Protein AF-A0A7R9VPK8-F1 (afdb_monomer_lite)

Organism: NCBI:txid1486919

pLDDT: mean 72.0, std 26.26, range [24.23, 98.38]

Sequence (756 aa):
MSESFEPQEAGTPPSREGWMYKMTVASDVVVKRRVHLHPEGMFYTFHDFVNAPHAKKSWFLSPRCSLTPSSEARVSEPRKMKVRPQGAWTLSTKFLTHQAEPIDVYGFRISWPKRWAAKGYTSIDIGCDDVNDARDWYRAFATVIMELRGQAGEEGVTLDDVGKSISEFSRSMGGGPTPDKSVVSETMGQQANKRVPSAVREHVDEDKDPFGDIASSADGHVEDADDAEDVQPQLAQHENHRRWRSVTERWVPYRQMQGVAIYRLDGNSIKVENKAEAKLGNLGGEYMVSSIVRGPPQQVCDALMTGSSHTTILGPASSVEVLETTVGEDSQTKEVLRLVLEAQGWAGYLCAPREMLVERMLKEEDGMYIILFASVDNVVVPAGNAKEIRSTNSLYSKAVRGWVRGAYVVAPMLGYSLATSPEAMVTCIMKVDLGGGCGEKSLLHPLSSAAGLVDAFLAHMLGAVILVRDEVEHSRFVLAWQDLLMPEQEEEELLEPLSPLYFSEEGDAVGAAAGGSAEAGDGGGVSPGPMARSGTTSSRPATELRMQSKLSVRVRPGSSRMLGVGGLEGASSGGSSSARGGAASGRMSSMHLEDAVEEGAEIDFDRLRQMSTLPPSFWTELHAPGAPAVFDVRGGTYLKDRRKVNAGLSAFTLSSVDFFKLPHGKVEHVARFLPTVRQSGAPFAIVVNLIIPGNPLLNLVLTFVVDKHPRLLGTPPPNPLEDDQGWKPFDLVLHRCVWMGRGPTLTKGRPGLEAV

Secondary structure (DSSP, 8-state):
--PPPPP---PPPPSEEEEEEEE-SSTTEEEEEEEEEETTTEEEEES-TTT-TT-EEEEE--TT-EEESSSGGGTT--EEEEEPPTT--S--HHHHHS--PPEEEEEEEEE--GGGGGGT-SEEEEEESSHHHHHHHHHHHHHHHHHHHHHHHH----TTHHHHHHHHHTTSS---------------------------------------------------------------SSSTT-----TT---EEEEEETTEEEEEE-GGG-----HHHHHHTTS--EEEEEEEESS-HHHHHHHHH-TTSS-BBTB--SEEEEEEEEE-TTS-EEEEEEEEE--STHHHHHS--EEEEEEEEEEEETTEEEEEEEE-S-----TTT------SS-S-SSPEE-EEEEEEEEEEPTT--TTT-SSEEEEEEEEEE--GGGSTTSTTHHHHHHTTHHHHHHHHHHTHHHHHHHHHHHTTSS--HHHHTS--------------PPP-----------------------------------------------------------------------------------------TTS---------HHHHHHH-SS-GGGTGGGG-TTSPPS-EEE-TTHHHH--EEE----SSEEEEEEEEEPPTT----GGGT-HHHHT---SEEEEEEEEE-SSS-EEEEEEEEESS-GGGG-SPPSSTTTS-SS--HHHHHHHHHHHHTS------PPS-----

Structure (mmCIF, N/CA/C/O backbone):
data_AF-A0A7R9VPK8-F1
#
_entry.id   AF-A0A7R9VPK8-F1
#
loop_
_atom_site.group_PDB
_atom_site.id
_atom_site.type_symbol
_atom_site.label_atom_id
_atom_site.label_alt_id
_atom_site.label_comp_id
_atom_site.label_asym_id
_atom_site.label_entity_id
_atom_site.label_seq_id
_atom_site.pdbx_PDB_ins_code
_atom_site.Cartn_x
_atom_site.Cartn_y
_atom_site.Cartn_z
_atom_site.occupancy
_atom_site.B_iso_or_equiv
_atom_site.auth_seq_id
_atom_site.auth_comp_id
_atom_site.auth_asym_id
_atom_site.auth_atom_id
_atom_site.pdbx_PDB_model_num
ATOM 1 N N . MET A 1 1 ? 34.412 -30.093 35.895 1.00 36.41 1 MET A N 1
ATOM 2 C CA . MET A 1 1 ? 34.224 -30.917 34.687 1.00 36.41 1 MET A CA 1
ATOM 3 C C . MET A 1 1 ? 33.781 -29.972 33.592 1.00 36.41 1 MET A C 1
ATOM 5 O O . MET A 1 1 ? 32.761 -29.323 33.744 1.00 36.41 1 MET A O 1
ATOM 9 N N . SER A 1 2 ? 34.644 -29.773 32.604 1.00 35.25 2 SER A N 1
ATOM 10 C CA . SER A 1 2 ? 34.435 -28.911 31.444 1.00 35.25 2 SER A CA 1
ATOM 11 C C . SER A 1 2 ? 33.591 -29.661 30.417 1.00 35.25 2 SER A C 1
ATOM 13 O O . SER A 1 2 ? 34.102 -30.585 29.785 1.00 35.25 2 SER A O 1
ATOM 15 N N . GLU A 1 3 ? 32.319 -29.295 30.275 1.00 39.16 3 GLU A N 1
ATOM 16 C CA . GLU A 1 3 ? 31.490 -29.786 29.176 1.00 39.16 3 GLU A CA 1
ATOM 17 C C . GLU A 1 3 ? 31.833 -29.024 27.897 1.00 39.16 3 GLU A C 1
ATOM 19 O O . GLU A 1 3 ? 31.786 -27.796 27.811 1.00 39.16 3 GLU A O 1
ATOM 24 N N . SER A 1 4 ? 32.280 -29.807 26.926 1.00 33.69 4 SER A N 1
ATOM 25 C CA . SER A 1 4 ? 32.617 -29.442 25.564 1.00 33.69 4 SER A CA 1
ATOM 26 C C . SER A 1 4 ? 31.401 -28.896 24.819 1.00 33.69 4 SER A C 1
ATOM 28 O O . SER A 1 4 ? 30.387 -29.579 24.711 1.00 33.69 4 SER A O 1
ATOM 30 N N . PHE A 1 5 ? 31.544 -27.697 24.250 1.00 37.84 5 PHE A N 1
ATOM 31 C CA . PHE A 1 5 ? 30.688 -27.198 23.174 1.00 37.84 5 PHE A CA 1
ATOM 32 C C . PHE A 1 5 ? 30.660 -28.225 22.030 1.00 37.84 5 PHE A C 1
ATOM 34 O O . PHE A 1 5 ? 31.706 -28.529 21.452 1.00 37.84 5 PHE A O 1
ATOM 41 N N . GLU A 1 6 ? 29.478 -28.748 21.700 1.00 36.81 6 GLU A N 1
ATOM 42 C CA . GLU A 1 6 ? 29.263 -29.480 20.451 1.00 36.81 6 GLU A CA 1
ATOM 43 C C . GLU A 1 6 ? 29.585 -28.565 19.255 1.00 36.81 6 GLU A C 1
ATOM 45 O O . GLU A 1 6 ? 29.179 -27.395 19.240 1.00 36.81 6 GLU A O 1
ATOM 50 N N . PRO A 1 7 ? 30.324 -29.050 18.243 1.00 40.34 7 PRO A N 1
ATOM 51 C CA . PRO A 1 7 ? 30.620 -28.257 17.063 1.00 40.34 7 PRO A CA 1
ATOM 52 C C . PRO A 1 7 ? 29.336 -28.067 16.246 1.00 40.34 7 PRO A C 1
ATOM 54 O O . PRO A 1 7 ? 28.754 -29.034 15.762 1.00 40.34 7 PRO A O 1
ATOM 57 N N . GLN A 1 8 ? 28.918 -26.807 16.059 1.00 43.38 8 GLN A N 1
ATOM 58 C CA . GLN A 1 8 ? 28.022 -26.424 14.962 1.00 43.38 8 GLN A CA 1
ATOM 59 C C . GLN A 1 8 ? 28.505 -27.118 13.686 1.00 43.38 8 GLN A C 1
ATOM 61 O O . GLN A 1 8 ? 29.696 -27.024 13.385 1.00 43.38 8 GLN A O 1
ATOM 66 N N . GLU A 1 9 ? 27.605 -27.799 12.965 1.00 44.31 9 GLU A N 1
ATOM 67 C CA . GLU A 1 9 ? 27.903 -28.419 11.671 1.00 44.31 9 GLU A CA 1
ATOM 68 C C . GLU A 1 9 ? 28.758 -27.461 10.840 1.00 44.31 9 GLU A C 1
ATOM 70 O O . GLU A 1 9 ? 28.305 -26.387 10.428 1.00 44.31 9 GLU A O 1
ATOM 75 N N . ALA A 1 10 ? 30.030 -27.821 10.669 1.00 61.56 10 ALA A N 1
ATOM 76 C CA . ALA A 1 10 ? 31.001 -27.019 9.953 1.00 61.56 10 ALA A CA 1
ATOM 77 C C . ALA A 1 10 ? 30.649 -27.085 8.465 1.00 61.56 10 ALA A C 1
ATOM 79 O O . ALA A 1 10 ? 31.199 -27.889 7.716 1.00 61.56 10 ALA A O 1
ATOM 80 N N . GLY A 1 11 ? 29.669 -26.278 8.053 1.00 80.56 11 GLY A N 1
ATOM 81 C CA . GLY A 1 11 ? 29.314 -26.115 6.652 1.00 80.56 11 GLY A CA 1
ATOM 82 C C . GLY A 1 11 ? 30.556 -25.748 5.845 1.00 80.56 11 GLY A C 1
ATOM 83 O O . GLY A 1 11 ? 31.457 -25.077 6.358 1.00 80.56 11 GLY A O 1
ATOM 84 N N . THR A 1 12 ? 30.608 -26.193 4.589 1.00 90.25 12 THR A N 1
ATOM 85 C CA . THR A 1 12 ? 31.747 -25.959 3.698 1.00 90.25 12 THR A CA 1
ATOM 86 C C . THR A 1 12 ? 32.155 -24.484 3.738 1.00 90.25 12 THR A C 1
ATOM 88 O O . THR A 1 12 ? 31.290 -23.608 3.568 1.00 90.25 12 THR A O 1
ATOM 91 N N . PRO A 1 13 ? 33.444 -24.177 3.977 1.00 94.44 13 PRO A N 1
ATOM 92 C CA . PRO A 1 13 ? 33.902 -22.797 4.029 1.00 94.44 13 PRO A CA 1
ATOM 93 C C . PRO A 1 13 ? 33.555 -22.076 2.717 1.00 94.44 13 PRO A C 1
ATOM 95 O O . PRO A 1 13 ? 33.554 -22.701 1.651 1.00 94.44 13 PRO A O 1
ATOM 98 N N . PRO A 1 14 ? 33.233 -20.771 2.767 1.00 96.12 14 PRO A N 1
ATOM 99 C CA . PRO A 1 14 ? 32.933 -20.022 1.556 1.00 96.12 14 PRO A CA 1
ATOM 100 C C . PRO A 1 14 ? 34.144 -20.044 0.615 1.00 96.12 14 PRO A C 1
ATOM 102 O O . PRO A 1 14 ? 35.273 -19.805 1.039 1.00 96.12 14 PRO A O 1
ATOM 105 N N . SER A 1 15 ? 33.908 -20.294 -0.675 1.00 96.19 15 SER A N 1
ATOM 106 C CA . SER A 1 15 ? 34.942 -20.211 -1.713 1.00 96.19 15 SER A CA 1
ATOM 107 C C . SER A 1 15 ? 35.447 -18.780 -1.899 1.00 96.19 15 SER A C 1
ATOM 109 O O . SER A 1 15 ? 36.587 -18.569 -2.309 1.00 96.19 15 SER A O 1
ATOM 111 N N . ARG A 1 16 ? 34.611 -17.784 -1.576 1.00 97.81 16 ARG A N 1
ATOM 112 C CA . ARG A 1 16 ? 35.002 -16.375 -1.491 1.00 97.81 16 ARG A CA 1
ATOM 113 C C . ARG A 1 16 ? 34.144 -15.638 -0.472 1.00 97.81 16 ARG A C 1
ATOM 115 O O . ARG A 1 16 ? 32.921 -15.775 -0.467 1.00 97.81 16 ARG A O 1
ATOM 122 N N . GLU A 1 17 ? 34.768 -14.789 0.334 1.00 97.81 17 GLU A N 1
ATOM 123 C CA . GLU A 1 17 ? 34.067 -13.859 1.215 1.00 97.81 17 GLU A CA 1
ATOM 124 C C . GLU A 1 17 ? 34.626 -12.437 1.112 1.00 97.81 17 GLU A C 1
ATOM 126 O O . GLU A 1 17 ? 35.790 -12.234 0.778 1.00 97.81 17 GLU A O 1
ATOM 131 N N . GLY A 1 18 ? 33.782 -11.437 1.364 1.00 97.75 18 GLY A N 1
ATOM 132 C CA . GLY A 1 18 ? 34.188 -10.033 1.327 1.00 97.75 18 GLY A CA 1
ATOM 133 C C . GLY A 1 18 ? 33.012 -9.065 1.378 1.00 97.75 18 GLY A C 1
ATOM 134 O O . GLY A 1 18 ? 31.857 -9.468 1.532 1.00 97.75 18 GLY A O 1
ATOM 135 N N . TRP A 1 19 ? 33.303 -7.771 1.270 1.00 97.81 19 TRP A N 1
ATOM 136 C CA . TRP A 1 19 ? 32.286 -6.722 1.241 1.00 97.81 19 TRP A CA 1
ATOM 137 C C . TRP A 1 19 ? 31.899 -6.381 -0.198 1.00 97.81 19 TRP A C 1
ATOM 139 O O . TRP A 1 19 ? 32.758 -6.215 -1.056 1.00 97.81 19 TRP A O 1
ATOM 149 N N . MET A 1 20 ? 30.598 -6.254 -0.449 1.00 98.12 20 MET A N 1
ATOM 150 C CA . MET A 1 20 ? 30.049 -5.813 -1.730 1.00 98.12 20 MET A CA 1
ATOM 151 C C . MET A 1 20 ? 28.911 -4.817 -1.511 1.00 98.12 20 MET A C 1
ATOM 153 O O . MET A 1 20 ? 28.219 -4.835 -0.492 1.00 98.12 20 MET A O 1
ATOM 157 N N . TYR A 1 21 ? 28.666 -3.974 -2.500 1.00 97.94 21 TYR A N 1
ATOM 158 C CA . TYR A 1 21 ? 27.529 -3.072 -2.570 1.00 97.94 21 TYR A CA 1
ATOM 159 C C . TYR A 1 21 ? 26.383 -3.755 -3.310 1.00 97.94 21 TYR A C 1
ATOM 161 O O . TYR A 1 21 ? 26.489 -4.077 -4.489 1.00 97.94 21 TYR A O 1
ATOM 169 N N . LYS A 1 22 ? 25.262 -3.975 -2.625 1.00 96.69 22 LYS A N 1
ATOM 170 C CA . LYS A 1 22 ? 24.020 -4.423 -3.257 1.00 96.69 22 LYS A CA 1
ATOM 171 C C . LYS A 1 22 ? 23.238 -3.201 -3.732 1.00 96.69 22 LYS A C 1
ATOM 173 O O . LYS A 1 22 ? 22.869 -2.369 -2.900 1.00 96.69 22 LYS A O 1
ATOM 178 N N . MET A 1 23 ? 22.932 -3.121 -5.024 1.00 94.88 23 MET A N 1
ATOM 179 C CA . MET A 1 23 ? 22.106 -2.034 -5.558 1.00 94.88 23 MET A CA 1
ATOM 180 C C . MET A 1 23 ? 20.655 -2.191 -5.087 1.00 94.88 23 MET A C 1
ATOM 182 O O . MET A 1 23 ? 20.136 -3.309 -4.949 1.00 94.88 23 MET A O 1
ATOM 186 N N . THR A 1 24 ? 20.018 -1.070 -4.758 1.00 89.19 24 THR A N 1
ATOM 187 C CA . THR A 1 24 ? 18.607 -1.039 -4.360 1.00 89.19 24 THR A CA 1
ATOM 188 C C . THR A 1 24 ? 17.706 -0.806 -5.573 1.00 89.19 24 THR A C 1
ATOM 190 O O . THR A 1 24 ? 18.181 -0.688 -6.697 1.00 89.19 24 THR A O 1
ATOM 193 N N . VAL A 1 25 ? 16.387 -0.794 -5.358 1.00 78.00 25 VAL A N 1
ATOM 194 C CA . VAL A 1 25 ? 15.424 -0.444 -6.417 1.00 78.00 25 VAL A CA 1
ATOM 195 C C . VAL A 1 25 ? 15.534 1.043 -6.782 1.00 78.00 25 VAL A C 1
ATOM 197 O O . VAL A 1 25 ? 15.271 1.408 -7.921 1.00 78.00 25 VAL A O 1
ATOM 200 N N . ALA A 1 26 ? 15.976 1.889 -5.842 1.00 76.94 26 ALA A N 1
ATOM 201 C CA . ALA A 1 26 ? 16.380 3.254 -6.151 1.00 76.94 26 ALA A CA 1
ATOM 202 C C . ALA A 1 26 ? 17.698 3.210 -6.937 1.00 76.94 26 ALA A C 1
ATOM 204 O O . ALA A 1 26 ? 18.699 2.666 -6.461 1.00 76.94 26 ALA A O 1
ATOM 205 N N . SER A 1 27 ? 17.675 3.744 -8.159 1.00 77.88 27 SER A N 1
ATOM 206 C CA . SER A 1 27 ? 18.732 3.571 -9.161 1.00 77.88 27 SER A CA 1
ATOM 207 C C . SER A 1 27 ? 20.090 4.166 -8.782 1.00 77.88 27 SER A C 1
ATOM 209 O O . SER A 1 27 ? 21.074 3.854 -9.443 1.00 77.88 27 SER A O 1
ATOM 211 N N . ASP A 1 28 ? 20.147 5.013 -7.756 1.00 90.25 28 ASP A N 1
ATOM 212 C CA . ASP A 1 28 ? 21.325 5.758 -7.310 1.00 90.25 28 ASP A CA 1
ATOM 213 C C . ASP A 1 28 ? 21.786 5.389 -5.888 1.00 90.25 28 ASP A C 1
ATOM 215 O O . ASP A 1 28 ? 22.708 6.017 -5.369 1.00 90.25 28 ASP A O 1
ATOM 219 N N . VAL A 1 29 ? 21.185 4.376 -5.245 1.00 92.38 29 VAL A N 1
ATOM 220 C CA . VAL A 1 29 ? 21.508 3.992 -3.859 1.00 92.38 29 VAL A CA 1
ATOM 221 C C . VAL A 1 29 ? 21.961 2.541 -3.751 1.00 92.38 29 VAL A C 1
ATOM 223 O O . VAL A 1 29 ? 21.299 1.611 -4.229 1.00 92.38 29 VAL A O 1
ATOM 226 N N . VAL A 1 30 ? 23.059 2.333 -3.024 1.00 96.06 30 VAL A N 1
ATOM 227 C CA . VAL A 1 30 ? 23.624 1.015 -2.722 1.00 96.06 30 VAL A CA 1
ATOM 228 C C . VAL A 1 30 ? 23.714 0.747 -1.221 1.00 96.06 30 VAL A C 1
ATOM 230 O O . VAL A 1 30 ? 23.858 1.656 -0.410 1.00 96.06 30 VAL A O 1
ATOM 233 N N . VAL A 1 31 ? 23.661 -0.530 -0.834 1.00 94.94 31 VAL A N 1
ATOM 234 C CA . VAL A 1 31 ? 23.832 -0.981 0.557 1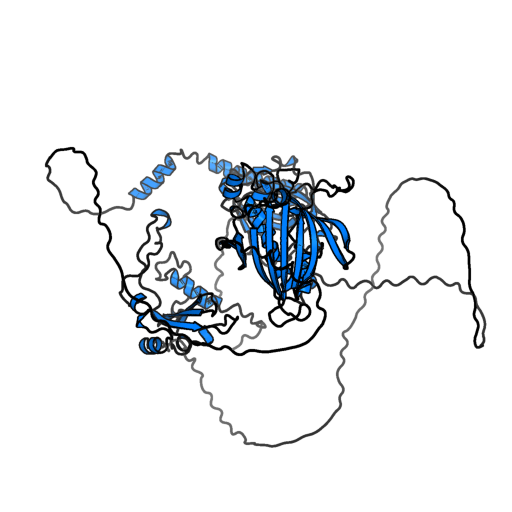.00 94.94 31 VAL A CA 1
ATOM 235 C C . VAL A 1 31 ? 25.062 -1.870 0.651 1.00 94.94 31 VAL A C 1
ATOM 237 O O . VAL A 1 31 ? 25.114 -2.910 -0.008 1.00 94.94 31 VAL A O 1
ATOM 240 N N . LYS A 1 32 ? 26.027 -1.497 1.495 1.00 96.69 32 LYS A N 1
ATOM 241 C CA . LYS A 1 32 ? 27.215 -2.313 1.769 1.00 96.69 32 LYS A CA 1
ATOM 242 C C . LYS A 1 32 ? 26.820 -3.558 2.569 1.00 96.69 32 LYS A C 1
ATOM 244 O O . LYS A 1 32 ? 26.169 -3.450 3.603 1.00 96.69 32 LYS A O 1
ATOM 249 N N . ARG A 1 33 ? 27.176 -4.743 2.079 1.00 96.75 33 ARG A N 1
ATOM 250 C CA . ARG A 1 33 ? 26.844 -6.051 2.662 1.00 96.75 33 ARG A CA 1
ATOM 251 C C . ARG A 1 33 ? 28.070 -6.946 2.665 1.00 96.75 33 ARG A C 1
ATOM 253 O O . ARG A 1 33 ? 28.852 -6.908 1.719 1.00 96.75 33 ARG A O 1
ATOM 260 N N . ARG A 1 34 ? 28.208 -7.795 3.684 1.00 97.38 34 ARG A N 1
ATOM 261 C CA . ARG A 1 34 ? 29.156 -8.913 3.605 1.00 97.38 34 ARG A CA 1
ATOM 262 C C . ARG A 1 34 ? 28.529 -10.002 2.739 1.00 97.38 34 ARG A C 1
ATOM 264 O O . ARG A 1 34 ? 27.319 -10.238 2.832 1.00 97.38 34 ARG A O 1
ATOM 271 N N . VAL A 1 35 ? 29.317 -10.618 1.871 1.00 98.06 35 VAL A N 1
ATOM 272 C CA . VAL A 1 35 ? 28.880 -11.657 0.935 1.00 98.06 35 VAL A CA 1
ATOM 273 C C . VAL A 1 35 ? 29.763 -12.877 1.112 1.00 98.06 35 VAL A C 1
ATOM 275 O O . VAL A 1 35 ? 30.983 -12.744 1.112 1.00 98.06 35 VAL A O 1
ATOM 278 N N . HIS A 1 36 ? 29.147 -14.044 1.289 1.00 97.88 36 HIS A N 1
ATOM 279 C CA . HIS A 1 36 ? 29.826 -15.340 1.352 1.00 97.88 36 HIS A CA 1
ATOM 280 C C . HIS A 1 36 ? 29.333 -16.178 0.173 1.00 97.88 36 HIS A C 1
ATOM 282 O O . HIS A 1 36 ? 28.152 -16.515 0.131 1.00 97.88 36 HIS A O 1
ATOM 288 N N . LEU A 1 37 ? 30.198 -16.472 -0.794 1.00 98.19 37 LEU A N 1
ATOM 289 C CA . LEU A 1 37 ? 29.917 -17.354 -1.926 1.00 98.19 37 LEU A CA 1
ATOM 290 C C . LEU A 1 37 ? 30.441 -18.750 -1.603 1.00 98.19 37 LEU A C 1
ATOM 292 O O . LEU A 1 37 ? 31.575 -18.888 -1.159 1.00 98.19 37 LEU A O 1
ATOM 296 N N . HIS A 1 38 ? 29.616 -19.766 -1.824 1.00 97.56 38 HIS A N 1
ATOM 297 C CA . HIS A 1 38 ? 29.930 -21.164 -1.568 1.00 97.56 38 HIS A CA 1
ATOM 298 C C . HIS A 1 38 ? 29.979 -21.961 -2.881 1.00 97.56 38 HIS A C 1
ATOM 300 O O . HIS A 1 38 ? 29.250 -21.628 -3.826 1.00 97.56 38 HIS A O 1
ATOM 306 N N . PRO A 1 39 ? 30.821 -23.009 -2.954 1.00 96.75 39 PRO A N 1
ATOM 307 C CA . PRO A 1 39 ? 30.977 -23.820 -4.159 1.00 96.75 39 PRO A CA 1
ATOM 308 C C . PRO A 1 39 ? 29.712 -24.616 -4.516 1.00 96.75 39 PRO A C 1
ATOM 310 O O . PRO A 1 39 ? 29.481 -24.873 -5.691 1.00 96.75 39 PRO A O 1
ATOM 313 N N . GLU A 1 40 ? 28.818 -24.918 -3.563 1.00 95.81 40 GLU A N 1
ATOM 314 C CA . GLU A 1 40 ? 27.570 -25.658 -3.836 1.00 95.81 40 GLU A CA 1
ATOM 315 C C . GLU A 1 40 ? 26.493 -24.824 -4.559 1.00 95.81 40 GLU A C 1
ATOM 317 O O . GLU A 1 40 ? 25.309 -25.164 -4.560 1.00 95.81 40 GLU A O 1
ATOM 322 N N . GLY A 1 41 ? 26.861 -23.685 -5.148 1.00 96.56 41 GLY A N 1
ATOM 323 C CA . GLY A 1 41 ? 25.906 -22.825 -5.831 1.00 96.56 41 GLY A CA 1
ATOM 324 C C . GLY A 1 41 ? 25.038 -22.008 -4.887 1.00 96.56 41 GLY A C 1
ATOM 325 O O . GLY A 1 41 ? 23.935 -21.622 -5.261 1.00 96.56 41 GLY A O 1
ATOM 326 N N . MET A 1 42 ? 25.500 -21.712 -3.675 1.00 96.69 42 MET A N 1
ATOM 327 C CA . MET A 1 42 ? 24.789 -20.833 -2.748 1.00 96.69 42 MET A CA 1
ATOM 328 C C . MET A 1 42 ? 25.642 -19.624 -2.396 1.00 96.69 42 MET A C 1
ATOM 330 O O . MET A 1 42 ? 26.855 -19.724 -2.266 1.00 96.69 42 MET A O 1
ATOM 334 N N . PHE A 1 43 ? 25.017 -18.467 -2.203 1.00 97.69 43 PHE A N 1
ATOM 335 C CA . PHE A 1 43 ? 25.685 -17.357 -1.542 1.00 97.69 43 PHE A CA 1
ATOM 336 C C . PHE A 1 43 ? 24.782 -16.675 -0.522 1.00 97.69 43 PHE A C 1
ATOM 338 O O . PHE A 1 43 ? 23.558 -16.612 -0.667 1.00 97.69 43 PHE A O 1
ATOM 345 N N . TYR A 1 44 ? 25.400 -16.146 0.524 1.00 97.31 44 TYR A N 1
ATOM 346 C CA . TYR A 1 44 ? 24.739 -15.426 1.597 1.00 97.31 44 TYR A CA 1
ATOM 347 C C . TYR A 1 44 ? 25.083 -13.946 1.520 1.00 97.31 44 TYR A C 1
ATOM 349 O O . TYR A 1 44 ? 26.227 -13.578 1.272 1.00 97.31 44 TYR A O 1
ATOM 357 N N . THR A 1 45 ? 24.095 -13.089 1.774 1.00 97.00 45 THR A N 1
ATOM 358 C CA . THR A 1 45 ? 24.322 -11.654 1.987 1.00 97.00 45 THR A CA 1
ATOM 359 C C . THR A 1 45 ? 23.902 -11.274 3.397 1.00 97.00 45 THR A C 1
ATOM 361 O O . THR A 1 45 ? 22.770 -11.575 3.786 1.00 97.00 45 THR A O 1
ATOM 364 N N . PHE A 1 46 ? 24.760 -10.559 4.112 1.00 95.69 46 PHE A N 1
ATOM 365 C CA . PHE A 1 46 ? 24.533 -10.113 5.485 1.00 95.69 46 PHE A CA 1
ATOM 366 C C . PHE A 1 46 ? 24.304 -8.603 5.487 1.00 95.69 46 PHE A C 1
ATOM 368 O O . PHE A 1 46 ? 25.104 -7.853 4.925 1.00 95.69 46 PHE A O 1
ATOM 375 N N . HIS A 1 47 ? 23.182 -8.160 6.060 1.00 87.88 47 HIS A N 1
ATOM 376 C CA . HIS A 1 47 ? 22.854 -6.731 6.129 1.00 87.88 47 HIS A CA 1
ATOM 377 C C . HIS A 1 47 ? 23.645 -6.022 7.231 1.00 87.88 47 HIS A C 1
ATOM 379 O O . HIS A 1 47 ? 24.153 -4.930 7.010 1.00 87.88 47 HIS A O 1
ATOM 385 N N . ASP A 1 48 ? 23.761 -6.666 8.391 1.00 89.25 48 ASP A N 1
ATOM 386 C CA . ASP A 1 48 ? 24.508 -6.181 9.546 1.00 89.25 48 ASP A CA 1
ATOM 387 C C . ASP A 1 48 ? 25.344 -7.335 10.102 1.00 89.25 48 ASP A C 1
ATOM 389 O O . ASP A 1 48 ? 24.937 -8.052 11.010 1.00 89.25 48 ASP A O 1
ATOM 393 N N . PHE A 1 49 ? 26.494 -7.576 9.474 1.00 90.56 49 PHE A N 1
ATOM 394 C CA . PHE A 1 49 ? 27.366 -8.681 9.871 1.00 90.56 49 PHE A CA 1
ATOM 395 C C . PHE A 1 49 ? 27.991 -8.467 11.258 1.00 90.56 49 PHE A C 1
ATOM 397 O O . PHE A 1 49 ? 28.351 -9.437 11.914 1.00 90.56 49 PHE A O 1
ATOM 404 N N . VAL A 1 50 ? 28.129 -7.210 11.692 1.00 89.31 50 VAL A N 1
ATOM 405 C CA . VAL A 1 50 ? 28.787 -6.862 12.956 1.00 89.31 50 VAL A CA 1
ATOM 406 C C . VAL A 1 50 ? 27.849 -7.127 14.129 1.00 89.31 50 VAL A C 1
ATOM 408 O O . VAL A 1 50 ? 28.234 -7.826 15.060 1.00 89.31 50 VAL A O 1
ATOM 411 N N . ASN A 1 51 ? 26.611 -6.627 14.069 1.00 89.31 51 ASN A N 1
ATOM 412 C CA . ASN A 1 51 ? 25.666 -6.762 15.180 1.00 89.31 51 ASN A CA 1
ATOM 413 C C . ASN A 1 51 ? 24.781 -8.012 15.065 1.00 89.31 51 ASN A C 1
ATOM 415 O O . ASN A 1 51 ? 24.247 -8.482 16.066 1.00 89.31 51 ASN A O 1
ATOM 419 N N . ALA A 1 52 ? 24.603 -8.556 13.858 1.00 88.69 52 ALA A N 1
ATOM 420 C CA . ALA A 1 52 ? 23.733 -9.699 13.602 1.00 88.69 52 ALA A CA 1
ATOM 421 C C . ALA A 1 52 ? 24.365 -10.689 12.596 1.00 88.69 52 ALA A C 1
ATOM 423 O O . ALA A 1 52 ? 23.811 -10.912 11.513 1.00 88.69 52 ALA A O 1
ATOM 424 N N . PRO A 1 53 ? 25.491 -11.347 12.942 1.00 89.62 53 PRO A N 1
ATOM 425 C CA . PRO A 1 53 ? 26.202 -12.265 12.042 1.00 89.62 53 PRO A CA 1
ATOM 426 C C . PRO A 1 53 ? 25.344 -13.454 11.579 1.00 89.62 53 PRO A C 1
ATOM 428 O O . PRO A 1 53 ? 25.600 -14.036 10.529 1.00 89.62 53 PRO A O 1
ATOM 431 N N . HIS A 1 54 ? 24.281 -13.792 12.313 1.00 89.69 54 HIS A N 1
ATOM 432 C CA . HIS A 1 54 ? 23.339 -14.853 11.946 1.00 89.69 54 HIS A CA 1
ATOM 433 C C . HIS A 1 54 ? 22.217 -14.379 10.999 1.00 89.69 54 HIS A C 1
ATOM 435 O O . HIS A 1 54 ? 21.563 -15.205 10.360 1.00 89.69 54 HIS A O 1
ATOM 441 N N . ALA A 1 55 ? 21.993 -13.065 10.860 1.00 88.62 55 ALA A N 1
ATOM 442 C CA . ALA A 1 55 ? 20.930 -12.484 10.036 1.00 88.62 55 ALA A CA 1
ATOM 443 C C . ALA A 1 55 ? 21.330 -12.433 8.550 1.00 88.62 55 ALA A C 1
ATOM 445 O O . ALA A 1 55 ? 21.616 -11.376 7.972 1.00 88.62 55 ALA A O 1
ATOM 446 N N . LYS A 1 56 ? 21.351 -13.610 7.919 1.00 94.25 56 LYS A N 1
ATOM 447 C CA . LYS A 1 56 ? 21.734 -13.794 6.516 1.00 94.25 56 LYS A CA 1
ATOM 448 C C . LYS A 1 56 ? 20.530 -13.968 5.596 1.00 94.25 56 LYS A C 1
ATOM 450 O O . LYS A 1 56 ? 19.525 -14.570 5.959 1.00 94.25 56 LYS A O 1
ATOM 455 N N . LYS A 1 57 ? 20.657 -13.483 4.359 1.00 94.50 57 LYS A N 1
ATOM 456 C CA . LYS A 1 57 ? 19.746 -13.814 3.254 1.00 94.50 57 LYS A CA 1
ATOM 457 C C . LYS A 1 57 ? 20.441 -14.761 2.282 1.00 94.50 57 LYS A C 1
ATOM 459 O O . LYS A 1 57 ? 21.505 -14.412 1.773 1.00 94.50 57 LYS A O 1
ATOM 464 N N . SER A 1 58 ? 19.818 -15.905 2.018 1.00 95.31 58 SER A N 1
ATOM 465 C CA . SER A 1 58 ? 20.345 -16.962 1.146 1.00 95.31 58 SER A CA 1
ATOM 466 C C . SER A 1 58 ? 19.885 -16.806 -0.302 1.00 95.31 58 SER A C 1
ATOM 468 O O . SER A 1 58 ? 18.713 -16.529 -0.585 1.00 95.31 58 SER A O 1
ATOM 470 N N . TRP A 1 59 ? 20.812 -17.030 -1.226 1.00 96.19 59 TRP A N 1
ATOM 471 C CA . TRP A 1 59 ? 20.598 -16.958 -2.663 1.00 96.19 59 TRP A CA 1
ATOM 472 C C . TRP A 1 59 ? 21.147 -18.222 -3.322 1.00 96.19 59 TRP A C 1
ATOM 474 O O . TRP A 1 59 ? 22.322 -18.540 -3.168 1.00 96.19 59 TRP A O 1
ATOM 484 N N . PHE A 1 60 ? 20.298 -18.934 -4.061 1.00 96.50 60 PHE A N 1
ATOM 485 C CA . PHE A 1 60 ? 20.669 -20.174 -4.744 1.00 96.50 60 PHE A CA 1
ATOM 486 C C . PHE A 1 60 ? 20.958 -19.883 -6.210 1.00 96.50 60 PHE A C 1
ATOM 488 O O . PHE A 1 60 ? 20.067 -19.454 -6.939 1.00 96.50 60 PHE A O 1
ATOM 495 N N . LEU A 1 61 ? 22.185 -20.101 -6.653 1.00 97.38 61 LEU A N 1
ATOM 496 C CA . LEU A 1 61 ? 22.579 -20.058 -8.052 1.00 97.38 61 LEU A CA 1
ATOM 497 C C . LEU A 1 61 ? 22.048 -21.296 -8.782 1.00 97.38 61 LEU A C 1
ATOM 499 O O . LEU A 1 61 ? 21.858 -22.368 -8.218 1.00 97.38 61 LEU A O 1
ATOM 503 N N . SER A 1 62 ? 21.765 -21.127 -10.067 1.00 96.06 62 SER A N 1
ATOM 504 C CA . SER A 1 62 ? 21.304 -22.191 -10.953 1.00 96.06 62 SER A CA 1
ATOM 505 C C . SER A 1 62 ? 22.279 -22.307 -12.123 1.00 96.06 62 SER A C 1
ATOM 507 O O . SER A 1 62 ? 22.793 -21.275 -12.562 1.00 96.06 62 SER A O 1
ATOM 509 N N . PRO A 1 63 ? 22.435 -23.498 -12.735 1.00 97.00 63 PRO A N 1
ATOM 510 C CA . PRO A 1 63 ? 23.197 -23.652 -13.977 1.00 97.00 63 PRO A CA 1
ATOM 511 C C . PRO A 1 63 ? 22.750 -22.682 -15.082 1.00 97.00 63 PRO A C 1
ATOM 513 O O . PRO A 1 63 ? 23.510 -22.307 -15.967 1.00 97.00 63 PRO A O 1
ATOM 516 N N . ARG A 1 64 ? 21.486 -22.247 -15.041 1.00 96.75 64 ARG A N 1
ATOM 517 C CA . ARG A 1 64 ? 20.893 -21.336 -16.027 1.00 96.75 64 ARG A CA 1
ATOM 518 C C . ARG A 1 64 ? 20.930 -19.860 -15.612 1.00 96.75 64 ARG A C 1
ATOM 520 O O . ARG A 1 64 ? 20.306 -19.046 -16.286 1.00 96.75 64 ARG A O 1
ATOM 527 N N . CYS A 1 65 ? 21.604 -19.507 -14.518 1.00 97.94 65 CYS A N 1
ATOM 528 C CA . CYS A 1 65 ? 21.852 -18.104 -14.202 1.00 97.94 65 CYS A CA 1
ATOM 529 C C . CYS A 1 65 ? 22.750 -17.475 -15.276 1.00 97.94 65 CYS A C 1
ATOM 531 O O . CYS A 1 65 ? 23.647 -18.126 -15.822 1.00 97.94 65 CYS A O 1
ATOM 533 N N . SER A 1 66 ? 22.500 -16.203 -15.575 1.00 97.69 66 SER A N 1
ATOM 534 C CA . SER A 1 66 ? 23.306 -15.404 -16.499 1.00 97.69 66 SER A CA 1
ATOM 535 C C . SER A 1 66 ? 23.858 -14.175 -15.791 1.00 97.69 66 SER A C 1
ATOM 537 O O . SER A 1 66 ? 23.136 -13.525 -15.031 1.00 97.69 66 SER A O 1
ATOM 539 N N . LEU A 1 67 ? 25.113 -13.839 -16.080 1.00 98.25 67 LEU A N 1
ATOM 540 C CA . LEU A 1 67 ? 25.750 -12.613 -15.612 1.00 98.25 67 LEU A CA 1
ATOM 541 C C . LEU A 1 67 ? 25.614 -11.512 -16.672 1.00 98.25 67 LEU A C 1
ATOM 543 O O . LEU A 1 67 ? 25.637 -11.786 -17.874 1.00 98.25 67 LEU A O 1
ATOM 547 N N . THR A 1 68 ? 25.413 -10.268 -16.243 1.00 97.25 68 THR A N 1
ATOM 548 C CA . THR A 1 68 ? 25.397 -9.089 -17.121 1.00 97.25 68 THR A CA 1
ATOM 549 C C . THR A 1 68 ? 26.316 -8.010 -16.544 1.00 97.25 68 THR A C 1
ATOM 551 O O . THR A 1 68 ? 26.083 -7.594 -15.413 1.00 97.25 68 THR A O 1
ATOM 554 N N . PRO A 1 69 ? 27.330 -7.527 -17.282 1.00 97.38 69 PRO A N 1
ATOM 555 C CA . PRO A 1 69 ? 27.646 -7.866 -18.673 1.00 97.38 69 PRO A CA 1
ATOM 556 C C . PRO A 1 69 ? 28.062 -9.335 -18.843 1.00 97.38 69 PRO A C 1
ATOM 558 O O . PRO A 1 69 ? 28.415 -9.991 -17.877 1.00 97.38 69 PRO A O 1
ATOM 561 N N . SER A 1 70 ? 27.987 -9.867 -20.066 1.00 96.00 70 SER A N 1
ATOM 562 C CA . SER A 1 70 ? 28.294 -11.281 -20.348 1.00 96.00 70 SER A CA 1
ATOM 563 C C . SER A 1 70 ? 29.788 -11.621 -20.281 1.00 96.00 70 SER A C 1
ATOM 565 O O . SER A 1 70 ? 30.156 -12.791 -20.338 1.00 96.00 70 SER A O 1
ATOM 567 N N . SER A 1 71 ? 30.651 -10.607 -20.198 1.00 96.31 71 SER A N 1
ATOM 568 C CA . SER A 1 71 ? 32.105 -10.745 -20.135 1.00 96.31 71 SER A CA 1
ATOM 569 C C . SER A 1 71 ? 32.675 -9.866 -19.028 1.00 96.31 71 SER A C 1
ATOM 571 O O . SER A 1 71 ? 32.321 -8.688 -18.944 1.00 96.31 71 SER A O 1
ATOM 573 N N . GLU A 1 72 ? 33.637 -10.400 -18.282 1.00 96.75 72 GLU A N 1
ATOM 574 C CA . GLU A 1 72 ? 34.349 -9.708 -17.202 1.00 96.75 72 GLU A CA 1
ATOM 575 C C . GLU A 1 72 ? 34.970 -8.373 -17.644 1.00 96.75 72 GLU A C 1
ATOM 577 O O . GLU A 1 72 ? 34.875 -7.379 -16.932 1.00 96.75 72 GLU A O 1
ATOM 582 N N . ALA A 1 73 ? 35.548 -8.313 -18.850 1.00 94.56 73 ALA A N 1
ATOM 583 C CA . ALA A 1 73 ? 36.214 -7.111 -19.359 1.00 94.56 73 ALA A CA 1
ATOM 584 C C . ALA A 1 73 ? 35.302 -5.869 -19.391 1.00 94.56 73 ALA A C 1
ATOM 586 O O . ALA A 1 73 ? 35.795 -4.750 -19.268 1.00 94.56 73 ALA A O 1
ATOM 587 N N . ARG A 1 74 ? 33.981 -6.074 -19.510 1.00 94.12 74 ARG A N 1
ATOM 588 C CA . ARG A 1 74 ? 32.958 -5.015 -19.532 1.00 94.12 74 ARG A CA 1
ATOM 589 C C . ARG A 1 74 ? 32.522 -4.559 -18.138 1.00 94.12 74 ARG A C 1
ATOM 591 O O . ARG A 1 74 ? 31.787 -3.583 -18.029 1.00 94.12 74 ARG A O 1
ATOM 598 N N . VAL A 1 75 ? 32.957 -5.236 -17.075 1.00 95.44 75 VAL A N 1
ATOM 599 C CA . VAL A 1 75 ? 32.868 -4.727 -15.699 1.00 95.44 75 VAL A CA 1
ATOM 600 C C . VAL A 1 75 ? 33.981 -3.689 -15.537 1.00 95.44 75 VAL A C 1
ATOM 602 O O . VAL A 1 75 ? 35.027 -3.953 -14.952 1.00 95.44 75 VAL A O 1
ATOM 605 N N . SER A 1 76 ? 33.819 -2.549 -16.203 1.00 91.12 76 SER A N 1
ATOM 606 C CA . SER A 1 76 ? 34.805 -1.460 -16.244 1.00 91.12 76 SER A CA 1
ATOM 607 C C . SER A 1 76 ? 34.177 -0.081 -16.115 1.00 91.12 76 SER A C 1
ATOM 609 O O . SER A 1 76 ? 34.876 0.865 -15.782 1.00 91.12 76 SER A O 1
ATOM 611 N N . GLU A 1 77 ? 32.880 0.049 -16.390 1.00 93.25 77 GLU A N 1
ATOM 612 C CA . GLU A 1 77 ? 32.176 1.325 -16.297 1.00 93.25 77 GLU A CA 1
ATOM 613 C C . GLU A 1 77 ? 31.707 1.554 -14.850 1.00 93.25 77 GLU A C 1
ATOM 615 O O . GLU A 1 77 ? 30.849 0.801 -14.371 1.00 93.25 77 GLU A O 1
ATOM 620 N N . PRO A 1 78 ? 32.254 2.558 -14.136 1.00 96.69 78 PRO A N 1
ATOM 621 C CA . PRO A 1 78 ? 31.782 2.896 -12.803 1.00 96.69 78 PRO A CA 1
ATOM 622 C C . PRO A 1 78 ? 30.395 3.529 -12.873 1.00 96.69 78 PRO A C 1
ATOM 624 O O . PRO A 1 78 ? 30.081 4.312 -13.773 1.00 96.69 78 PRO A O 1
ATOM 627 N N . ARG A 1 79 ? 29.566 3.236 -11.874 1.00 96.25 79 ARG A N 1
ATOM 628 C CA . ARG A 1 79 ? 28.316 3.952 -11.626 1.00 96.25 79 ARG A CA 1
ATOM 629 C C . ARG A 1 79 ? 28.460 4.772 -10.359 1.00 96.25 79 ARG A C 1
ATOM 631 O O . ARG A 1 79 ? 28.725 4.207 -9.302 1.00 96.25 79 ARG A O 1
ATOM 638 N N . LYS A 1 80 ? 28.220 6.078 -10.456 1.00 96.44 80 LYS A N 1
ATOM 639 C CA . LYS A 1 80 ? 28.167 6.957 -9.286 1.00 96.44 80 LYS A CA 1
ATOM 640 C C . LYS A 1 80 ? 26.927 6.640 -8.463 1.00 96.44 80 LYS A C 1
ATOM 642 O O . LYS A 1 80 ? 25.811 6.818 -8.944 1.00 96.44 80 LYS A O 1
ATOM 647 N N . MET A 1 81 ? 27.135 6.150 -7.249 1.00 95.81 81 MET A N 1
ATOM 648 C CA . MET A 1 81 ? 26.086 5.666 -6.356 1.00 95.81 81 MET A CA 1
ATOM 649 C C . MET A 1 81 ? 26.297 6.221 -4.951 1.00 95.81 81 MET A C 1
ATOM 651 O O . MET A 1 81 ? 27.425 6.359 -4.490 1.00 95.81 81 MET A O 1
ATOM 655 N N . LYS A 1 82 ? 25.212 6.486 -4.231 1.00 94.94 82 LYS A N 1
ATOM 656 C CA . LYS A 1 82 ? 25.248 6.889 -2.825 1.00 94.94 82 LYS A CA 1
ATOM 657 C C . LYS A 1 82 ? 25.212 5.654 -1.929 1.00 94.94 82 LYS A C 1
ATOM 659 O O . LYS A 1 82 ? 24.369 4.769 -2.108 1.00 94.94 82 LYS A O 1
ATOM 664 N N . VAL A 1 83 ? 26.103 5.588 -0.940 1.00 95.00 83 VAL A N 1
ATOM 665 C CA . VAL A 1 83 ? 26.101 4.496 0.045 1.00 95.00 83 VAL A CA 1
ATOM 666 C C . VAL A 1 83 ? 25.096 4.798 1.138 1.00 95.00 83 VAL A C 1
ATOM 668 O O . VAL A 1 83 ? 25.178 5.814 1.820 1.00 95.00 83 VAL A O 1
ATOM 671 N N . ARG A 1 84 ? 24.162 3.876 1.343 1.00 90.81 84 ARG A N 1
ATOM 672 C CA . ARG A 1 84 ? 23.241 3.934 2.468 1.00 90.81 84 ARG A CA 1
ATOM 673 C C . ARG A 1 84 ? 23.994 3.730 3.796 1.00 90.81 84 ARG A C 1
ATOM 675 O O . ARG A 1 84 ? 24.693 2.718 3.915 1.00 90.81 84 ARG A O 1
ATOM 682 N N . PRO A 1 85 ? 23.794 4.592 4.810 1.00 87.50 85 PRO A N 1
ATOM 683 C CA . PRO A 1 85 ? 24.332 4.384 6.150 1.00 87.50 85 PRO A CA 1
ATOM 684 C C . PRO A 1 85 ? 23.905 3.032 6.735 1.00 87.50 85 PRO A C 1
ATOM 686 O O . PRO A 1 85 ? 22.768 2.585 6.546 1.00 87.50 85 PRO A O 1
ATOM 689 N N . GLN A 1 86 ? 24.813 2.371 7.454 1.00 81.75 86 GLN A N 1
ATOM 690 C CA . GLN A 1 86 ? 24.494 1.135 8.170 1.00 81.75 86 GLN A CA 1
ATOM 691 C C . GLN A 1 86 ? 23.475 1.422 9.287 1.00 81.75 86 GLN A C 1
ATOM 693 O O . GLN A 1 86 ? 23.539 2.457 9.940 1.00 81.75 86 GLN A O 1
ATOM 698 N N . GLY A 1 87 ? 22.508 0.519 9.485 1.00 76.50 87 GLY A N 1
ATOM 699 C CA . GLY A 1 87 ? 21.466 0.646 10.517 1.00 76.50 87 GLY A CA 1
ATOM 700 C C . GLY A 1 87 ? 20.179 1.372 10.092 1.00 76.50 87 GLY A C 1
ATOM 701 O O . GLY A 1 87 ? 19.144 1.172 10.724 1.00 76.50 87 GLY A O 1
ATOM 702 N N . ALA A 1 88 ? 20.176 2.130 8.990 1.00 72.50 88 ALA A N 1
ATOM 703 C CA . ALA A 1 88 ? 18.953 2.747 8.467 1.00 72.50 88 ALA A CA 1
ATOM 704 C C . ALA A 1 88 ? 18.106 1.721 7.685 1.00 72.50 88 ALA A C 1
ATOM 706 O O . ALA A 1 88 ? 18.611 1.085 6.760 1.00 72.50 88 ALA A O 1
ATOM 707 N N . TRP A 1 89 ? 16.816 1.560 8.018 1.00 62.81 89 TRP A N 1
ATOM 708 C CA . TRP A 1 89 ? 15.899 0.596 7.367 1.00 62.81 89 TRP A CA 1
ATOM 709 C C . TRP A 1 89 ? 14.955 1.213 6.331 1.00 62.81 89 TRP A C 1
ATOM 711 O O . TRP A 1 89 ? 14.648 0.563 5.327 1.00 62.81 89 TRP A O 1
ATOM 721 N N . THR A 1 90 ? 14.658 2.506 6.436 1.00 71.62 90 THR A N 1
ATOM 722 C CA . THR A 1 90 ? 13.925 3.321 5.449 1.00 71.62 90 THR A CA 1
ATOM 723 C C . THR A 1 90 ? 14.869 4.245 4.663 1.00 71.62 90 THR A C 1
ATOM 725 O O . THR A 1 90 ? 15.920 4.642 5.167 1.00 71.62 90 THR A O 1
ATOM 728 N N . LEU A 1 91 ? 14.584 4.487 3.377 1.00 63.56 91 LEU A N 1
ATOM 729 C CA . LEU A 1 91 ? 15.264 5.523 2.586 1.00 63.56 91 LEU A CA 1
ATOM 730 C C . LEU A 1 91 ? 14.567 6.840 2.939 1.00 63.56 91 LEU A C 1
ATOM 732 O O . LEU A 1 91 ? 13.494 7.113 2.411 1.00 63.56 91 LEU A O 1
ATOM 736 N N . SER A 1 92 ? 15.094 7.597 3.902 1.00 63.97 92 SER A N 1
ATOM 737 C CA . SER A 1 92 ? 14.515 8.900 4.241 1.00 63.97 92 SER A CA 1
ATOM 738 C C . SER A 1 92 ? 14.743 9.883 3.091 1.00 63.97 92 SER A C 1
ATOM 740 O O . SER A 1 92 ? 15.778 9.851 2.421 1.00 63.97 92 SER A O 1
ATOM 742 N N . THR A 1 93 ? 13.786 10.779 2.861 1.00 51.38 93 THR A N 1
ATOM 743 C CA . THR A 1 93 ? 13.898 11.845 1.855 1.00 51.38 93 THR A CA 1
ATOM 744 C C . THR A 1 93 ? 15.127 12.723 2.071 1.00 51.38 93 THR A C 1
ATOM 746 O O . THR A 1 93 ? 15.764 13.089 1.090 1.00 51.38 93 THR A O 1
ATOM 749 N N . LYS A 1 94 ? 15.554 12.935 3.326 1.00 53.81 94 LYS A N 1
ATOM 750 C CA . LYS A 1 94 ? 16.816 13.620 3.660 1.00 53.81 94 LYS A CA 1
ATOM 751 C C . LYS A 1 94 ? 18.066 12.936 3.069 1.00 53.81 94 LYS A C 1
ATOM 753 O O . LYS A 1 94 ? 18.977 13.632 2.636 1.00 53.81 94 LYS A O 1
ATOM 758 N N . PHE A 1 95 ? 18.114 11.600 2.964 1.00 66.94 95 PHE A N 1
ATOM 759 C CA . PHE A 1 95 ? 19.232 10.891 2.309 1.00 66.94 95 PHE A CA 1
ATOM 760 C C . PHE A 1 95 ? 19.243 11.090 0.783 1.00 66.94 95 PHE A C 1
ATOM 762 O O . PHE A 1 95 ? 20.299 11.121 0.149 1.00 66.94 95 PHE A O 1
ATOM 769 N N . LEU A 1 96 ? 18.063 11.241 0.175 1.00 63.12 96 LEU A N 1
ATOM 770 C CA . LEU A 1 96 ? 17.954 11.534 -1.253 1.00 63.12 96 LEU A CA 1
ATOM 771 C C . LEU A 1 96 ? 18.345 12.991 -1.551 1.00 63.12 96 LEU A C 1
ATOM 773 O O . LEU A 1 96 ? 18.990 13.234 -2.575 1.00 63.12 96 LEU A O 1
ATOM 777 N N . THR A 1 97 ? 18.034 13.929 -0.647 1.00 57.66 97 THR A N 1
ATOM 778 C CA . THR A 1 97 ? 18.252 15.372 -0.838 1.00 57.66 97 THR A CA 1
ATOM 779 C C . THR A 1 97 ? 19.609 15.905 -0.354 1.00 57.66 97 THR A C 1
ATOM 781 O O . THR A 1 97 ? 20.071 16.886 -0.930 1.00 57.66 97 THR A O 1
ATOM 784 N N . HIS A 1 98 ? 20.303 15.270 0.605 1.00 50.00 98 HIS A N 1
ATOM 785 C CA . HIS A 1 98 ? 21.579 15.780 1.147 1.00 50.00 98 HIS A CA 1
ATOM 786 C C . HIS A 1 98 ? 22.813 14.869 0.933 1.00 50.00 98 HIS A C 1
ATOM 788 O O . HIS A 1 98 ? 22.793 13.669 1.194 1.00 50.00 98 HIS A O 1
ATOM 794 N N . GLN A 1 99 ? 23.888 15.506 0.441 1.00 59.81 99 GLN A N 1
ATOM 795 C CA . GLN A 1 99 ? 25.348 15.333 0.637 1.00 59.81 99 GLN A CA 1
ATOM 796 C C . GLN A 1 99 ? 26.037 13.961 0.842 1.00 59.81 99 GLN A C 1
ATOM 798 O O . GLN A 1 99 ? 27.233 13.952 1.123 1.00 59.81 99 GLN A O 1
ATOM 803 N N . ALA A 1 100 ? 25.409 12.798 0.654 1.00 76.25 100 ALA A N 1
ATOM 804 C CA . ALA A 1 100 ? 26.194 11.556 0.606 1.00 76.25 100 ALA A CA 1
ATOM 805 C C . ALA A 1 100 ? 27.164 11.601 -0.594 1.00 76.25 100 ALA A C 1
ATOM 807 O O . ALA A 1 100 ? 26.709 11.655 -1.743 1.00 76.25 100 ALA A O 1
ATOM 808 N N . GLU A 1 101 ? 28.478 11.604 -0.331 1.00 88.25 101 GLU A N 1
ATOM 809 C CA . GLU A 1 101 ? 29.494 11.595 -1.385 1.00 88.25 101 GLU A CA 1
ATOM 810 C C . GLU A 1 101 ? 29.268 10.373 -2.288 1.00 88.25 101 GLU A C 1
ATOM 812 O O . GLU A 1 101 ? 29.231 9.236 -1.801 1.00 88.25 101 GLU A O 1
ATOM 817 N N . PRO A 1 102 ? 29.043 10.580 -3.598 1.00 94.88 102 PRO A N 1
ATOM 818 C CA . PRO A 1 102 ? 28.845 9.470 -4.508 1.00 94.88 102 PRO A CA 1
ATOM 819 C C . PRO A 1 102 ? 30.151 8.685 -4.619 1.00 94.88 102 PRO A C 1
ATOM 821 O O . PRO A 1 102 ? 31.203 9.256 -4.899 1.00 94.88 102 PRO A O 1
ATOM 824 N N . ILE A 1 103 ? 30.066 7.371 -4.452 1.00 97.12 103 ILE A N 1
ATOM 825 C CA . ILE A 1 103 ? 31.167 6.455 -4.726 1.00 97.12 103 ILE A CA 1
ATOM 826 C C . ILE A 1 103 ? 31.024 5.889 -6.136 1.00 97.12 103 ILE A C 1
ATOM 828 O O . ILE A 1 103 ? 29.912 5.709 -6.642 1.00 97.12 103 ILE A O 1
ATOM 832 N N . ASP A 1 104 ? 32.148 5.578 -6.768 1.00 98.00 104 ASP A N 1
ATOM 833 C CA . ASP A 1 104 ? 32.159 4.831 -8.019 1.00 98.00 104 ASP A CA 1
ATOM 834 C C . ASP A 1 104 ? 31.979 3.339 -7.712 1.00 98.00 104 ASP A C 1
ATOM 836 O O . ASP A 1 104 ? 32.793 2.734 -7.022 1.00 98.00 104 ASP A O 1
ATOM 840 N N . VAL A 1 105 ? 30.889 2.741 -8.201 1.00 97.94 105 VAL A N 1
ATOM 841 C CA . VAL A 1 105 ? 30.585 1.314 -8.022 1.00 97.94 105 VAL A CA 1
ATOM 842 C C . VAL A 1 105 ? 30.689 0.588 -9.355 1.00 97.94 105 VAL A C 1
ATOM 844 O O . VAL A 1 105 ? 29.935 0.861 -10.291 1.00 97.94 105 VAL A O 1
ATOM 847 N N . TYR A 1 106 ? 31.575 -0.399 -9.414 1.00 98.19 106 TYR A N 1
ATOM 848 C CA . TYR A 1 106 ? 31.743 -1.322 -10.530 1.00 98.19 106 TYR A CA 1
ATOM 849 C C . TYR A 1 106 ? 30.909 -2.569 -10.249 1.00 98.19 106 TYR A C 1
ATOM 851 O O . TYR A 1 106 ? 31.194 -3.321 -9.317 1.00 98.19 106 TYR A O 1
ATOM 859 N N . GLY A 1 107 ? 29.832 -2.775 -11.007 1.00 97.12 107 GLY A N 1
ATOM 860 C CA . GLY A 1 107 ? 28.853 -3.817 -10.703 1.00 97.12 107 GLY A CA 1
ATOM 861 C C . GLY A 1 107 ? 28.469 -4.701 -11.878 1.00 97.12 107 GLY A C 1
ATOM 862 O O . GLY A 1 107 ? 28.655 -4.356 -13.043 1.00 97.12 107 GLY A O 1
ATOM 863 N N . PHE A 1 108 ? 27.885 -5.845 -11.545 1.00 98.12 108 PHE A N 1
ATOM 864 C CA . PHE A 1 108 ? 27.292 -6.787 -12.482 1.00 98.12 108 PHE A CA 1
ATOM 865 C C . PHE A 1 108 ? 25.979 -7.343 -11.916 1.00 98.12 108 PHE A C 1
ATOM 867 O O . PHE A 1 108 ? 25.731 -7.351 -10.708 1.00 98.12 108 PHE A O 1
ATOM 874 N N . ARG A 1 109 ? 25.118 -7.807 -12.819 1.00 97.56 109 ARG A N 1
ATOM 875 C CA . ARG A 1 109 ? 23.810 -8.387 -12.519 1.00 97.56 109 ARG A CA 1
ATOM 876 C C . ARG A 1 109 ? 23.875 -9.898 -12.596 1.00 97.56 109 ARG A C 1
ATOM 878 O O . ARG A 1 109 ? 24.301 -10.435 -13.615 1.00 97.56 109 ARG A O 1
ATOM 885 N N . ILE A 1 110 ? 23.342 -10.579 -11.591 1.00 98.06 110 ILE A N 1
ATOM 886 C CA . ILE A 1 110 ? 23.015 -12.004 -11.666 1.00 98.06 110 ILE A CA 1
ATOM 887 C C . ILE A 1 110 ? 21.523 -12.105 -11.972 1.00 98.06 110 ILE A C 1
ATOM 889 O O . ILE A 1 110 ? 20.703 -11.592 -11.211 1.00 98.06 110 ILE A O 1
ATOM 893 N N . SER A 1 111 ? 21.162 -12.737 -13.087 1.00 97.06 111 SER A N 1
ATOM 894 C CA . SER A 1 111 ? 19.765 -12.943 -13.489 1.00 97.06 111 SER A CA 1
ATOM 895 C C . SER A 1 111 ? 19.396 -14.417 -13.407 1.00 97.06 111 SER A C 1
ATOM 897 O O . SER A 1 111 ? 20.109 -15.274 -13.937 1.00 97.06 111 SER A O 1
ATOM 899 N N . TRP A 1 112 ? 18.268 -14.708 -12.761 1.00 97.25 112 TRP A N 1
ATOM 900 C CA . TRP A 1 112 ? 17.722 -16.056 -12.660 1.00 97.25 112 TRP A CA 1
ATOM 901 C C . TRP A 1 112 ? 16.754 -16.351 -13.811 1.00 97.25 112 TRP A C 1
ATOM 903 O O . TRP A 1 112 ? 16.083 -15.451 -14.321 1.00 97.25 112 TRP A O 1
ATOM 913 N N . PRO A 1 113 ? 16.605 -17.625 -14.209 1.00 94.56 113 PRO A N 1
ATOM 914 C CA . PRO A 1 113 ? 15.576 -18.022 -15.165 1.00 94.56 113 PRO A CA 1
ATOM 915 C C . PRO A 1 113 ? 14.164 -17.723 -14.644 1.00 94.56 113 PRO A C 1
ATOM 917 O O . PRO A 1 113 ? 13.889 -17.943 -13.466 1.00 94.56 113 PRO A O 1
ATOM 920 N N . LYS A 1 114 ? 13.225 -17.374 -15.537 1.00 89.25 114 LYS A N 1
ATOM 921 C CA . LYS A 1 114 ? 11.825 -17.020 -15.197 1.00 89.25 114 LYS A CA 1
ATOM 922 C C . LYS A 1 114 ? 11.115 -18.005 -14.253 1.00 89.25 114 LYS A C 1
ATOM 924 O O . LYS A 1 114 ? 10.321 -17.580 -13.423 1.00 89.25 114 LYS A O 1
ATOM 929 N N . ARG A 1 115 ? 11.428 -19.307 -14.318 1.00 89.06 115 ARG A N 1
ATOM 930 C CA . ARG A 1 115 ? 10.868 -20.339 -13.414 1.00 89.06 115 ARG A CA 1
ATOM 931 C C . ARG A 1 115 ? 11.169 -20.107 -11.925 1.00 89.06 115 ARG A C 1
ATOM 933 O O . ARG A 1 115 ? 10.471 -20.645 -11.076 1.00 89.06 115 ARG A O 1
ATOM 940 N N . TRP A 1 116 ? 12.194 -19.318 -11.604 1.00 87.69 116 TRP A N 1
ATOM 941 C CA . TRP A 1 116 ? 12.560 -18.959 -10.234 1.00 87.69 116 TRP A CA 1
ATOM 942 C C . TRP A 1 116 ? 11.840 -17.704 -9.716 1.00 87.69 116 TRP A C 1
ATOM 944 O O . TRP A 1 116 ? 11.886 -17.441 -8.514 1.00 87.69 116 TRP A O 1
ATOM 954 N N . ALA A 1 117 ? 11.113 -16.975 -10.574 1.00 72.88 117 ALA A N 1
ATOM 955 C CA . ALA A 1 117 ? 10.393 -15.762 -10.182 1.00 72.88 117 ALA A CA 1
ATOM 956 C C . ALA A 1 117 ? 9.348 -16.033 -9.086 1.00 72.88 117 ALA A C 1
ATOM 958 O O . ALA A 1 117 ? 9.224 -15.242 -8.155 1.00 72.88 117 ALA A O 1
ATOM 959 N N . ALA A 1 118 ? 8.673 -17.191 -9.125 1.00 54.28 118 ALA A N 1
ATOM 960 C CA . ALA A 1 118 ? 7.721 -17.614 -8.090 1.00 54.28 118 ALA A CA 1
ATOM 961 C C . ALA A 1 118 ? 8.363 -17.798 -6.700 1.00 54.28 118 ALA A C 1
ATOM 963 O O . ALA A 1 118 ? 7.671 -17.747 -5.689 1.00 54.28 118 ALA A O 1
ATOM 964 N N . LYS A 1 119 ? 9.688 -17.987 -6.640 1.00 72.12 119 LYS A N 1
ATOM 965 C CA . LYS A 1 119 ? 10.475 -18.070 -5.400 1.00 72.12 119 LYS A CA 1
ATOM 966 C C . LYS A 1 119 ? 11.097 -16.721 -5.000 1.00 72.12 119 LYS A C 1
ATOM 968 O O . LYS A 1 119 ? 11.914 -16.675 -4.088 1.00 72.12 119 LYS A O 1
ATOM 973 N N . GLY A 1 120 ? 10.750 -15.632 -5.691 1.00 76.69 120 GLY A N 1
ATOM 974 C CA . GLY A 1 120 ? 11.269 -14.287 -5.426 1.00 76.69 120 GLY A CA 1
ATOM 975 C C . GLY A 1 120 ? 12.663 -14.006 -5.999 1.00 76.69 120 GLY A C 1
ATOM 976 O O . GLY A 1 120 ? 13.256 -12.982 -5.662 1.00 76.69 120 GLY A O 1
ATOM 977 N N . TYR A 1 121 ? 13.192 -14.882 -6.863 1.00 80.75 121 TYR A N 1
ATOM 978 C CA . TYR A 1 121 ? 14.478 -14.681 -7.535 1.00 80.75 121 TYR A CA 1
ATOM 979 C C . TYR A 1 121 ? 14.250 -14.244 -8.985 1.00 80.75 121 TYR A C 1
ATOM 981 O O . TYR A 1 121 ? 13.864 -15.046 -9.836 1.00 80.75 121 TYR A O 1
ATOM 989 N N . THR A 1 122 ? 14.492 -12.967 -9.267 1.00 89.62 122 THR A N 1
ATOM 990 C CA . THR A 1 122 ? 14.444 -12.401 -10.624 1.00 89.62 122 THR A CA 1
ATOM 991 C C . THR A 1 122 ? 15.842 -11.979 -11.060 1.00 89.62 122 THR A C 1
ATOM 993 O O . THR A 1 122 ? 16.432 -12.588 -11.950 1.00 89.62 122 THR A O 1
ATOM 996 N N . SER A 1 123 ? 16.418 -11.002 -10.369 1.00 95.06 123 SER A N 1
ATOM 997 C CA . SER A 1 123 ? 17.797 -10.561 -10.546 1.00 95.06 123 SER A CA 1
ATOM 998 C C . SER A 1 123 ? 18.326 -9.893 -9.280 1.00 95.06 123 SER A C 1
ATOM 1000 O O . SER A 1 123 ? 17.554 -9.401 -8.456 1.00 95.06 123 SER A O 1
ATOM 1002 N N . ILE A 1 124 ? 19.645 -9.847 -9.134 1.00 96.12 124 ILE A N 1
ATOM 1003 C CA . ILE A 1 124 ? 20.325 -9.051 -8.113 1.00 96.12 124 ILE A CA 1
ATOM 1004 C C . ILE A 1 124 ? 21.490 -8.316 -8.762 1.00 96.12 124 ILE A C 1
ATOM 1006 O O . ILE A 1 124 ? 22.244 -8.900 -9.539 1.00 96.12 124 ILE A O 1
ATOM 1010 N N . ASP A 1 125 ? 21.615 -7.039 -8.432 1.00 97.12 125 ASP A N 1
ATOM 1011 C CA . ASP A 1 125 ? 22.720 -6.190 -8.848 1.00 97.12 125 ASP A CA 1
ATOM 1012 C C . ASP A 1 125 ? 23.681 -6.016 -7.667 1.00 97.12 125 ASP A C 1
ATOM 1014 O O . ASP A 1 125 ? 23.278 -5.584 -6.579 1.00 97.12 125 ASP A O 1
ATOM 1018 N N . ILE A 1 126 ? 24.942 -6.387 -7.876 1.00 97.69 126 ILE A N 1
ATOM 1019 C CA . ILE A 1 126 ? 26.018 -6.302 -6.883 1.00 97.69 126 ILE A CA 1
ATOM 1020 C C . ILE A 1 126 ? 27.240 -5.620 -7.499 1.00 97.69 126 ILE A C 1
ATOM 1022 O O . ILE A 1 126 ? 27.432 -5.674 -8.712 1.00 97.69 126 ILE A O 1
ATOM 1026 N N . GLY A 1 127 ? 28.064 -4.971 -6.684 1.00 97.62 127 GLY A N 1
ATOM 1027 C CA . GLY A 1 127 ? 29.289 -4.323 -7.147 1.00 97.62 127 GLY A CA 1
ATOM 1028 C C . GLY A 1 127 ? 30.301 -4.050 -6.043 1.00 97.62 127 GLY A C 1
ATOM 1029 O O . GLY A 1 127 ? 30.025 -4.289 -4.868 1.00 97.62 127 GLY A O 1
ATOM 1030 N N . CYS A 1 128 ? 31.465 -3.547 -6.434 1.00 98.25 128 CYS A N 1
ATOM 1031 C CA . CYS A 1 128 ? 32.577 -3.164 -5.563 1.00 98.25 128 CYS A CA 1
ATOM 1032 C C . CYS A 1 128 ? 32.998 -1.719 -5.872 1.00 98.25 128 CYS A C 1
ATOM 1034 O O . CYS A 1 128 ? 32.663 -1.194 -6.933 1.00 98.25 128 CYS A O 1
ATOM 1036 N N . ASP A 1 129 ? 33.690 -1.073 -4.939 1.00 97.75 129 ASP A N 1
ATOM 1037 C CA . ASP A 1 129 ? 34.302 0.254 -5.119 1.00 97.75 129 ASP A CA 1
ATOM 1038 C C . ASP A 1 129 ? 35.631 0.195 -5.894 1.00 97.75 129 ASP A C 1
ATOM 1040 O O . ASP A 1 129 ? 36.063 1.202 -6.449 1.00 97.75 129 ASP A O 1
ATOM 1044 N N . ASP A 1 130 ? 36.234 -0.991 -6.013 1.00 98.00 130 ASP A N 1
ATOM 1045 C CA . ASP A 1 130 ? 37.374 -1.266 -6.888 1.00 98.00 130 ASP A CA 1
ATOM 1046 C C . ASP A 1 130 ? 36.985 -2.145 -8.095 1.00 98.00 130 ASP A C 1
ATOM 1048 O O . ASP A 1 130 ? 36.197 -3.094 -7.996 1.00 98.00 130 ASP A O 1
ATOM 1052 N N . VAL A 1 131 ? 37.550 -1.826 -9.264 1.00 97.94 131 VAL A N 1
ATOM 1053 C CA . VAL A 1 131 ? 37.258 -2.521 -10.528 1.00 97.94 131 VAL A CA 1
ATOM 1054 C C . VAL A 1 131 ? 37.836 -3.938 -10.569 1.00 97.94 131 VAL A C 1
ATOM 1056 O O . VAL A 1 131 ? 37.213 -4.832 -11.145 1.00 97.94 131 VAL A O 1
ATOM 1059 N N . ASN A 1 132 ? 39.005 -4.171 -9.968 1.00 98.06 132 ASN A N 1
ATOM 1060 C CA . ASN A 1 132 ? 39.626 -5.493 -9.939 1.00 98.06 132 ASN A CA 1
ATOM 1061 C C . ASN A 1 132 ? 38.870 -6.402 -8.971 1.00 98.06 132 ASN A C 1
ATOM 1063 O O . ASN A 1 132 ? 38.559 -7.533 -9.337 1.00 98.06 132 ASN A O 1
ATOM 1067 N N . ASP A 1 133 ? 38.454 -5.878 -7.816 1.00 97.94 133 ASP A N 1
ATOM 1068 C CA . ASP A 1 133 ? 37.584 -6.604 -6.888 1.00 97.94 133 ASP A CA 1
ATOM 1069 C C . ASP A 1 133 ? 36.259 -7.002 -7.548 1.00 97.94 133 ASP A C 1
ATOM 1071 O O . ASP A 1 133 ? 35.829 -8.155 -7.438 1.00 97.94 133 ASP A O 1
ATOM 1075 N N . ALA A 1 134 ? 35.624 -6.088 -8.290 1.00 98.06 134 ALA A N 1
ATOM 1076 C CA . ALA A 1 134 ? 34.390 -6.384 -9.016 1.00 98.06 134 ALA A CA 1
ATOM 1077 C C . ALA A 1 134 ? 34.582 -7.493 -10.065 1.00 98.06 134 ALA A C 1
ATOM 1079 O O . ALA A 1 134 ? 33.736 -8.383 -10.195 1.00 98.06 134 ALA A O 1
ATOM 1080 N N . ARG A 1 135 ? 35.700 -7.464 -10.800 1.00 98.12 135 ARG A N 1
ATOM 1081 C CA . ARG A 1 135 ? 36.068 -8.480 -11.798 1.00 98.12 135 ARG A CA 1
ATOM 1082 C C . ARG A 1 135 ? 36.381 -9.832 -11.169 1.00 98.12 135 ARG A C 1
ATOM 1084 O O . ARG A 1 135 ? 35.942 -10.861 -11.675 1.00 98.12 135 ARG A O 1
ATOM 1091 N N . ASP A 1 136 ? 37.072 -9.842 -10.042 1.00 98.00 136 ASP A N 1
ATOM 1092 C CA . ASP A 1 136 ? 37.381 -11.064 -9.314 1.00 98.00 136 ASP A CA 1
ATOM 1093 C C . ASP A 1 136 ? 36.116 -11.715 -8.734 1.00 98.00 136 ASP A C 1
ATOM 1095 O O . ASP A 1 136 ? 35.941 -12.932 -8.830 1.00 98.00 136 ASP A O 1
ATOM 1099 N N . TRP A 1 137 ? 35.192 -10.915 -8.188 1.00 98.38 137 TRP A N 1
ATOM 1100 C CA . TRP A 1 137 ? 33.868 -11.396 -7.790 1.00 98.38 137 TRP A CA 1
ATOM 1101 C C . TRP A 1 137 ? 33.078 -11.926 -8.986 1.00 98.38 137 TRP A C 1
ATOM 1103 O O . TRP A 1 137 ? 32.477 -12.997 -8.888 1.00 98.38 137 TRP A O 1
ATOM 1113 N N . TYR A 1 138 ? 33.110 -11.229 -10.124 1.00 98.38 138 TYR A N 1
ATOM 1114 C CA . TYR A 1 138 ? 32.489 -11.699 -11.361 1.00 98.38 138 TYR A CA 1
ATOM 1115 C C . TYR A 1 138 ? 33.026 -13.080 -11.766 1.00 98.38 138 TYR A C 1
ATOM 1117 O O . TYR A 1 138 ? 32.229 -13.984 -12.023 1.00 98.38 138 TYR A O 1
ATOM 1125 N N . ARG A 1 139 ? 34.357 -13.273 -11.774 1.00 98.38 139 ARG A N 1
ATOM 1126 C CA . ARG A 1 139 ? 34.986 -14.574 -12.067 1.00 98.38 139 ARG A CA 1
ATOM 1127 C C . ARG A 1 139 ? 34.533 -15.645 -11.083 1.00 98.38 139 ARG A C 1
ATOM 1129 O O . ARG A 1 139 ? 34.141 -16.717 -11.521 1.00 98.38 139 ARG A O 1
ATOM 1136 N N . ALA A 1 140 ? 34.515 -15.347 -9.784 1.00 98.31 140 ALA A N 1
ATOM 1137 C CA . ALA A 1 140 ? 34.097 -16.307 -8.763 1.00 98.31 140 ALA A CA 1
ATOM 1138 C C . ALA A 1 140 ? 32.650 -16.791 -8.980 1.00 98.31 140 ALA A C 1
ATOM 1140 O O . ALA A 1 140 ? 32.392 -17.994 -8.980 1.00 98.31 140 ALA A O 1
ATOM 1141 N N . PHE A 1 141 ? 31.712 -15.876 -9.251 1.00 98.38 141 PHE A N 1
ATOM 1142 C CA . PHE A 1 141 ? 30.335 -16.246 -9.596 1.00 98.38 141 PHE A CA 1
ATOM 1143 C C . PHE A 1 141 ? 30.248 -17.020 -10.917 1.00 98.38 141 PHE A C 1
ATOM 1145 O O . PHE A 1 141 ? 29.471 -17.971 -11.017 1.00 98.38 141 PHE A O 1
ATOM 1152 N N . ALA A 1 142 ? 31.024 -16.628 -11.931 1.00 98.00 142 ALA A N 1
ATOM 1153 C CA . ALA A 1 142 ? 31.054 -17.310 -13.220 1.00 98.00 142 ALA A CA 1
ATOM 1154 C C . ALA A 1 142 ? 31.555 -18.756 -13.086 1.00 98.00 142 ALA A C 1
ATOM 1156 O O . ALA A 1 142 ? 30.920 -19.652 -13.640 1.00 98.00 142 ALA A O 1
ATOM 1157 N N . THR A 1 143 ? 32.621 -18.986 -12.312 1.00 98.06 143 THR A N 1
ATOM 1158 C CA . THR A 1 143 ? 33.175 -20.317 -12.027 1.00 98.06 143 THR A CA 1
ATOM 1159 C C . THR A 1 143 ? 32.134 -21.214 -11.367 1.00 98.06 143 THR A C 1
ATOM 1161 O O . THR A 1 143 ? 31.831 -22.269 -11.915 1.00 98.06 143 THR A O 1
ATOM 1164 N N . VAL A 1 144 ? 31.485 -20.760 -10.287 1.00 98.06 144 VAL A N 1
ATOM 1165 C CA . VAL A 1 144 ? 30.443 -21.552 -9.604 1.00 98.06 144 VAL A CA 1
ATOM 1166 C C . VAL A 1 144 ? 29.270 -21.860 -10.544 1.00 98.06 144 VAL A C 1
ATOM 1168 O O . VAL A 1 144 ? 28.787 -22.986 -10.603 1.00 98.06 144 VAL A O 1
ATOM 1171 N N . ILE A 1 145 ? 28.812 -20.891 -11.348 1.00 97.81 145 ILE A N 1
ATOM 1172 C CA . ILE A 1 145 ? 27.736 -21.134 -12.328 1.00 97.81 145 ILE A CA 1
ATOM 1173 C C . ILE A 1 145 ? 28.174 -22.140 -13.406 1.00 97.81 145 ILE A C 1
ATOM 1175 O O . ILE A 1 145 ? 27.351 -22.940 -13.855 1.00 97.81 145 ILE A O 1
ATOM 1179 N N . MET A 1 146 ? 29.435 -22.107 -13.843 1.00 96.94 146 MET A N 1
ATOM 1180 C CA . MET A 1 146 ? 29.982 -23.058 -14.814 1.00 96.94 146 MET A CA 1
ATOM 1181 C C . MET A 1 146 ? 30.129 -24.467 -14.237 1.00 96.94 146 MET A C 1
ATOM 1183 O O . MET A 1 146 ? 29.765 -25.420 -14.919 1.00 96.94 146 MET A O 1
ATOM 1187 N N . GLU A 1 147 ? 30.579 -24.610 -12.993 1.00 96.94 147 GLU A N 1
ATOM 1188 C CA . GLU A 1 147 ? 30.656 -25.902 -12.297 1.00 96.94 147 GLU A CA 1
ATOM 1189 C C . GLU A 1 147 ? 29.269 -26.537 -12.163 1.00 96.94 147 GLU A C 1
ATOM 1191 O O . GLU A 1 147 ? 29.076 -27.690 -12.545 1.00 96.94 147 GLU A O 1
ATOM 1196 N N . LEU A 1 148 ? 28.263 -25.750 -11.765 1.00 96.19 148 LEU A N 1
ATOM 1197 C CA . LEU A 1 148 ? 26.867 -26.197 -11.737 1.00 96.19 148 LEU A CA 1
ATOM 1198 C C . LEU A 1 148 ? 26.362 -26.635 -13.125 1.00 96.19 148 LEU A C 1
ATOM 1200 O O . LEU A 1 148 ? 25.534 -27.539 -13.228 1.00 96.19 148 LEU A O 1
ATOM 1204 N N . ARG A 1 149 ? 26.825 -25.997 -14.213 1.00 96.75 149 ARG A N 1
ATOM 1205 C CA . ARG A 1 149 ? 26.506 -26.427 -15.591 1.00 96.75 149 ARG A CA 1
ATOM 1206 C C . ARG A 1 149 ? 27.183 -27.741 -15.954 1.00 96.75 149 ARG A C 1
ATOM 1208 O O . ARG A 1 149 ? 26.543 -28.538 -16.631 1.00 96.75 149 ARG A O 1
ATOM 1215 N N . GLY A 1 150 ? 28.426 -27.951 -15.522 1.00 95.75 150 GLY A N 1
ATOM 1216 C CA . GLY A 1 150 ? 29.141 -29.214 -15.699 1.00 95.75 150 GLY A CA 1
ATOM 1217 C C . GLY A 1 150 ? 28.411 -30.362 -15.009 1.00 95.75 150 GLY A C 1
ATOM 1218 O O . GLY A 1 150 ? 28.042 -31.329 -15.666 1.00 95.75 150 GLY A O 1
ATOM 1219 N N . GLN A 1 151 ? 28.068 -30.182 -13.731 1.00 93.81 151 GLN A N 1
ATOM 1220 C CA . GLN A 1 151 ? 27.319 -31.165 -12.939 1.00 93.81 151 GLN A CA 1
ATOM 1221 C C . GLN A 1 151 ? 25.957 -31.501 -13.568 1.00 93.81 151 GLN A C 1
ATOM 1223 O O . GLN A 1 151 ? 25.605 -32.666 -13.717 1.00 93.81 151 GLN A O 1
ATOM 1228 N N . ALA A 1 152 ? 25.215 -30.487 -14.026 1.00 90.81 152 ALA A N 1
ATOM 1229 C CA . ALA A 1 152 ? 23.924 -30.692 -14.686 1.00 90.81 152 ALA A CA 1
ATOM 1230 C C . ALA A 1 152 ? 24.026 -31.307 -16.098 1.00 90.81 152 ALA A C 1
ATOM 1232 O O . ALA A 1 152 ? 23.008 -31.724 -16.647 1.00 90.81 152 ALA A O 1
ATOM 1233 N N . GLY A 1 153 ? 25.210 -31.283 -16.720 1.00 82.25 153 GLY A N 1
ATOM 1234 C CA . GLY A 1 153 ? 25.474 -31.875 -18.034 1.00 82.25 153 GLY A CA 1
ATOM 1235 C C . GLY A 1 153 ? 25.981 -33.317 -17.960 1.00 82.25 153 GLY A C 1
ATOM 1236 O O . GLY A 1 153 ? 25.681 -34.101 -18.856 1.00 82.25 153 GLY A O 1
ATOM 1237 N N . GLU A 1 154 ? 26.712 -33.670 -16.900 1.00 63.56 154 GLU A N 1
ATOM 1238 C CA . GLU A 1 154 ? 27.147 -35.047 -16.619 1.00 63.56 154 GLU A CA 1
ATOM 1239 C C . GLU A 1 154 ? 26.002 -35.917 -16.097 1.00 63.56 154 GLU A C 1
ATOM 1241 O O . GLU A 1 154 ? 25.918 -37.095 -16.443 1.00 63.56 154 GLU A O 1
ATOM 1246 N N . GLU A 1 155 ? 25.037 -35.323 -15.389 1.00 55.25 155 GLU A N 1
ATOM 1247 C CA . GLU A 1 155 ? 23.719 -35.919 -15.159 1.00 55.25 155 GLU A CA 1
ATOM 1248 C C . GLU A 1 155 ? 22.857 -35.868 -16.430 1.00 55.25 155 GLU A C 1
ATOM 1250 O O . GLU A 1 155 ? 21.716 -35.403 -16.420 1.00 55.25 155 GLU A O 1
ATOM 1255 N N . GLY A 1 156 ? 23.386 -36.395 -17.539 1.00 44.09 156 GLY A N 1
ATOM 1256 C CA . GLY A 1 156 ? 22.636 -36.832 -18.715 1.00 44.09 156 GLY A CA 1
ATOM 1257 C C . GLY A 1 156 ? 21.687 -37.980 -18.366 1.00 44.09 156 GLY A C 1
ATOM 1258 O O . GLY A 1 156 ? 21.732 -39.051 -18.960 1.00 44.09 156 GLY A O 1
ATOM 1259 N N . VAL A 1 157 ? 20.829 -37.745 -17.380 1.00 38.94 157 VAL A N 1
ATOM 1260 C CA . VAL A 1 157 ? 19.628 -38.486 -17.066 1.00 38.94 157 VAL A CA 1
ATOM 1261 C C . VAL A 1 157 ? 18.737 -38.318 -18.283 1.00 38.94 157 VAL A C 1
ATOM 1263 O O . VAL A 1 157 ? 18.206 -37.237 -18.566 1.00 38.94 157 VAL A O 1
ATOM 1266 N N . THR A 1 158 ? 18.621 -39.400 -19.047 1.00 43.22 158 THR A N 1
ATOM 1267 C CA . THR A 1 158 ? 17.557 -39.529 -20.032 1.00 43.22 158 THR A CA 1
ATOM 1268 C C . THR A 1 158 ? 16.234 -39.233 -19.328 1.00 43.22 158 THR A C 1
ATOM 1270 O O . THR A 1 158 ? 16.034 -39.599 -18.168 1.00 43.22 158 THR A O 1
ATOM 1273 N N . LEU A 1 159 ? 15.314 -38.545 -20.008 1.00 43.12 159 LEU A N 1
ATOM 1274 C CA . LEU A 1 159 ? 14.009 -38.181 -19.439 1.00 43.12 159 LEU A CA 1
ATOM 1275 C C . LEU A 1 159 ? 13.190 -39.407 -18.952 1.00 43.12 159 LEU A C 1
ATOM 1277 O O . LEU A 1 159 ? 12.168 -39.222 -18.296 1.00 43.12 159 LEU A O 1
ATOM 1281 N N . ASP A 1 160 ? 13.658 -40.630 -19.230 1.00 44.00 160 ASP A N 1
ATOM 1282 C CA . ASP A 1 160 ? 13.082 -41.909 -18.816 1.00 44.00 160 ASP A CA 1
ATOM 1283 C C . ASP A 1 160 ? 13.557 -42.411 -17.432 1.00 44.00 160 ASP A C 1
ATOM 1285 O O . ASP A 1 160 ? 12.850 -43.200 -16.798 1.00 44.00 160 ASP A O 1
ATOM 1289 N N . ASP A 1 161 ? 14.692 -41.943 -16.897 1.00 43.25 161 ASP A N 1
ATOM 1290 C CA . ASP A 1 161 ? 15.273 -42.522 -15.669 1.00 43.25 161 ASP A CA 1
ATOM 1291 C C . ASP A 1 161 ? 14.742 -41.894 -14.364 1.00 43.25 161 ASP A C 1
ATOM 1293 O O . ASP A 1 161 ? 14.687 -42.560 -13.326 1.00 43.25 161 ASP A O 1
ATOM 1297 N N . VAL A 1 162 ? 14.192 -40.672 -14.412 1.00 45.91 162 VAL A N 1
ATOM 1298 C CA . VAL A 1 162 ? 13.427 -40.097 -13.279 1.00 45.91 162 VAL A CA 1
ATOM 1299 C C . VAL A 1 162 ? 12.075 -40.810 -13.106 1.00 45.91 162 VAL A C 1
ATOM 1301 O O . VAL A 1 162 ? 11.558 -40.915 -11.993 1.00 45.91 162 VAL A O 1
ATOM 1304 N N . GLY A 1 163 ? 11.522 -41.370 -14.190 1.00 41.03 163 GLY A N 1
ATOM 1305 C CA . GLY A 1 163 ? 10.307 -42.189 -14.153 1.00 41.03 163 GLY A CA 1
ATOM 1306 C C . GLY A 1 163 ? 10.529 -43.579 -13.547 1.00 41.03 163 GLY A C 1
ATOM 1307 O O . GLY A 1 163 ? 9.652 -44.095 -12.852 1.00 41.03 163 GLY A O 1
ATOM 1308 N N . LYS A 1 164 ? 11.713 -44.173 -13.748 1.00 41.62 164 LYS A N 1
ATOM 1309 C CA . LYS A 1 164 ? 12.032 -45.520 -13.247 1.00 41.62 164 LYS A CA 1
ATOM 1310 C C . LYS A 1 164 ? 12.416 -45.540 -11.768 1.00 41.62 164 LYS A C 1
ATOM 1312 O O . LYS A 1 164 ? 11.915 -46.405 -11.050 1.00 41.62 164 LYS A O 1
ATOM 1317 N N . SER A 1 165 ? 13.162 -44.545 -11.284 1.00 37.84 165 SER A N 1
ATOM 1318 C CA . SER A 1 165 ? 13.585 -44.469 -9.873 1.00 37.84 165 SER A CA 1
ATOM 1319 C C . SER A 1 165 ? 12.402 -44.308 -8.892 1.00 37.84 165 SER A C 1
ATOM 1321 O O . SER A 1 165 ? 12.383 -44.902 -7.815 1.00 37.84 165 SER A O 1
ATOM 1323 N N . ILE A 1 166 ? 11.323 -43.628 -9.306 1.00 45.91 166 ILE A N 1
ATOM 1324 C CA . ILE A 1 166 ? 10.080 -43.515 -8.512 1.00 45.91 166 ILE A CA 1
ATOM 1325 C C . ILE A 1 166 ? 9.247 -44.817 -8.557 1.00 45.91 166 ILE A C 1
ATOM 1327 O O . ILE A 1 166 ? 8.528 -45.139 -7.605 1.00 45.91 166 ILE A O 1
ATOM 1331 N N . SER A 1 167 ? 9.371 -45.610 -9.628 1.00 41.94 167 SER A N 1
ATOM 1332 C CA . SER A 1 167 ? 8.656 -46.886 -9.778 1.00 41.94 167 SER A CA 1
ATOM 1333 C C . SER A 1 167 ? 9.318 -48.061 -9.042 1.00 41.94 167 SER A C 1
ATOM 1335 O O . SER A 1 167 ? 8.609 -48.946 -8.563 1.00 41.94 167 SER A O 1
ATOM 1337 N N . GLU A 1 168 ? 10.647 -48.055 -8.883 1.00 38.91 168 GLU A N 1
ATOM 1338 C CA . GLU A 1 168 ? 11.381 -49.099 -8.150 1.00 38.91 168 GLU A CA 1
ATOM 1339 C C . GLU A 1 168 ? 11.383 -48.864 -6.636 1.00 38.91 168 GLU A C 1
ATOM 1341 O O . GLU A 1 168 ? 11.198 -49.817 -5.877 1.00 38.91 168 GLU A O 1
ATOM 1346 N N . PHE A 1 169 ? 11.424 -47.606 -6.179 1.00 37.38 169 PHE A N 1
ATOM 1347 C CA . PHE A 1 169 ? 11.248 -47.289 -4.755 1.00 37.38 169 PHE A CA 1
ATOM 1348 C C . PHE A 1 169 ? 9.839 -47.658 -4.247 1.00 37.38 169 PHE A C 1
ATOM 1350 O O . PHE A 1 169 ? 9.666 -48.053 -3.097 1.00 37.38 169 PHE A O 1
ATOM 1357 N N . SER A 1 170 ? 8.832 -47.640 -5.132 1.00 42.28 170 SER A N 1
ATOM 1358 C CA . SER A 1 170 ? 7.457 -48.060 -4.814 1.00 42.28 170 SER A CA 1
ATOM 1359 C C . SER A 1 170 ? 7.248 -49.585 -4.818 1.00 42.28 170 SER A C 1
ATOM 1361 O O . SER A 1 170 ? 6.219 -50.054 -4.337 1.00 42.28 170 SER A O 1
ATOM 1363 N N . ARG A 1 171 ? 8.198 -50.381 -5.338 1.00 37.72 171 ARG A N 1
ATOM 1364 C CA . ARG A 1 171 ? 8.108 -51.857 -5.373 1.00 37.72 171 ARG A CA 1
ATOM 1365 C C . ARG A 1 171 ? 8.883 -52.558 -4.250 1.00 37.72 171 ARG A C 1
ATOM 1367 O O . ARG A 1 171 ? 8.673 -53.747 -4.044 1.00 37.72 171 ARG A O 1
ATOM 1374 N N . SER A 1 172 ? 9.718 -51.841 -3.492 1.00 33.94 172 SER A N 1
ATOM 1375 C CA . SER A 1 172 ? 10.613 -52.432 -2.481 1.00 33.94 172 SER A CA 1
ATOM 1376 C C . SER A 1 172 ? 10.072 -52.459 -1.036 1.00 33.94 172 SER A C 1
ATOM 1378 O O . SER A 1 172 ? 10.770 -52.945 -0.152 1.00 33.94 172 SER A O 1
ATOM 1380 N N . MET A 1 173 ? 8.854 -51.975 -0.759 1.00 35.53 173 MET A N 1
ATOM 1381 C CA . MET A 1 173 ? 8.308 -51.872 0.617 1.00 35.53 173 MET A CA 1
ATOM 1382 C C . MET A 1 173 ? 6.971 -52.611 0.836 1.00 35.53 173 MET A C 1
ATOM 1384 O O . MET A 1 173 ? 6.245 -52.318 1.779 1.00 35.53 173 MET A O 1
ATOM 1388 N N . GLY A 1 174 ? 6.628 -53.591 -0.008 1.00 34.34 174 GLY A N 1
ATOM 1389 C CA . GLY A 1 174 ? 5.371 -54.347 0.100 1.00 34.34 174 GLY A CA 1
ATOM 1390 C C . GLY A 1 174 ? 5.567 -55.861 0.095 1.00 34.34 174 GLY A C 1
ATOM 1391 O O . GLY A 1 174 ? 5.138 -56.523 -0.845 1.00 34.34 174 GLY A O 1
ATOM 1392 N N . GLY A 1 175 ? 6.234 -56.408 1.115 1.00 33.00 175 GLY A N 1
ATOM 1393 C CA . GLY A 1 175 ? 6.434 -57.849 1.285 1.00 33.00 175 GLY A CA 1
ATOM 1394 C C . GLY A 1 175 ? 5.627 -58.446 2.444 1.00 33.00 175 GLY A C 1
ATOM 1395 O O . GLY A 1 175 ? 6.025 -58.296 3.594 1.00 33.00 175 GLY A O 1
ATOM 1396 N N . GLY A 1 176 ? 4.565 -59.196 2.109 1.00 29.00 176 GLY A N 1
ATOM 1397 C CA . GLY A 1 176 ? 3.981 -60.290 2.914 1.00 29.00 176 GLY A CA 1
ATOM 1398 C C . GLY A 1 176 ? 2.593 -60.043 3.544 1.00 29.00 176 GLY A C 1
ATOM 1399 O O . GLY A 1 176 ? 2.254 -58.907 3.855 1.00 29.00 176 GLY A O 1
ATOM 1400 N N . PRO A 1 177 ? 1.813 -61.100 3.857 1.00 36.41 177 PRO A N 1
ATOM 1401 C CA . PRO A 1 177 ? 1.375 -62.209 3.007 1.00 36.41 177 PRO A CA 1
ATOM 1402 C C . PRO A 1 177 ? -0.167 -62.226 2.852 1.00 36.41 177 PRO A C 1
ATOM 1404 O O . PRO A 1 177 ? -0.917 -61.934 3.781 1.00 36.41 177 PRO A O 1
ATOM 1407 N N . THR A 1 178 ? -0.658 -62.622 1.679 1.00 34.19 178 THR A N 1
ATOM 1408 C CA . THR A 1 178 ? -2.082 -62.913 1.421 1.00 34.19 178 THR A CA 1
ATOM 1409 C C . THR A 1 178 ? -2.419 -64.369 1.755 1.00 34.19 178 THR A C 1
ATOM 1411 O O . THR A 1 178 ? -1.641 -65.240 1.358 1.00 34.19 178 THR A O 1
ATOM 1414 N N . PRO A 1 179 ? -3.590 -64.682 2.344 1.00 43.38 179 PRO A N 1
ATOM 1415 C CA . PRO A 1 179 ? -4.192 -65.996 2.199 1.00 43.38 179 PRO A CA 1
ATOM 1416 C C . PRO A 1 179 ? -5.191 -66.022 1.031 1.00 43.38 179 PRO A C 1
ATOM 1418 O O . PRO A 1 179 ? -5.937 -65.070 0.792 1.00 43.38 179 PRO A O 1
ATOM 1421 N N . ASP A 1 180 ? -5.141 -67.151 0.327 1.00 37.78 180 ASP A N 1
ATOM 1422 C CA . ASP A 1 180 ? -6.051 -67.705 -0.676 1.00 37.78 180 ASP A CA 1
ATOM 1423 C C . ASP A 1 180 ? -7.444 -67.087 -0.783 1.00 37.78 180 ASP A C 1
ATOM 1425 O O . ASP A 1 180 ? -8.160 -67.050 0.214 1.00 37.78 180 ASP A O 1
ATOM 1429 N N . LYS A 1 181 ? -7.885 -66.825 -2.026 1.00 31.38 181 LYS A N 1
ATOM 1430 C CA . LYS A 1 181 ? -9.091 -67.458 -2.600 1.00 31.38 181 LYS A CA 1
ATOM 1431 C C . LYS A 1 181 ? -8.978 -67.568 -4.115 1.00 31.38 181 LYS A C 1
ATOM 1433 O O . LYS A 1 181 ? -8.725 -66.593 -4.817 1.00 31.38 181 LYS A O 1
ATOM 1438 N N . SER A 1 182 ? -9.219 -68.774 -4.599 1.00 34.09 182 SER A N 1
ATOM 1439 C CA . SER A 1 182 ? -9.325 -69.131 -5.999 1.00 34.09 182 SER A CA 1
ATOM 1440 C C . SER A 1 182 ? -10.783 -69.471 -6.359 1.00 34.09 182 SER A C 1
ATOM 1442 O O . SER A 1 182 ? -11.550 -69.951 -5.529 1.00 34.09 182 SER A O 1
ATOM 1444 N N . VAL A 1 183 ? -11.071 -69.279 -7.651 1.00 32.66 183 VAL A N 1
ATOM 1445 C CA . VAL A 1 183 ? -12.038 -69.985 -8.521 1.00 32.66 183 VAL A CA 1
ATOM 1446 C C . VAL A 1 183 ? -13.512 -69.513 -8.616 1.00 32.66 183 VAL A C 1
ATOM 1448 O O . VAL A 1 183 ? -14.226 -69.366 -7.631 1.00 32.66 183 VAL A O 1
ATOM 1451 N N . VAL A 1 184 ? -13.933 -69.474 -9.898 1.00 32.06 184 VAL A N 1
ATOM 1452 C CA . VAL A 1 184 ? -15.267 -69.570 -10.551 1.00 32.06 184 VAL A CA 1
ATOM 1453 C C . VAL A 1 184 ? -15.981 -68.228 -10.790 1.00 32.06 184 VAL A C 1
ATOM 1455 O O . VAL A 1 184 ? -16.407 -67.583 -9.844 1.00 32.06 184 VAL A O 1
ATOM 1458 N N . SER A 1 185 ? -15.978 -67.636 -11.995 1.00 31.83 185 SER A N 1
ATOM 1459 C CA . SER A 1 185 ? -16.492 -68.004 -13.347 1.00 31.83 185 SER A CA 1
ATOM 1460 C C . SER A 1 185 ? -17.961 -67.619 -13.596 1.00 31.83 185 SER A C 1
ATOM 1462 O O . SER A 1 185 ? -18.843 -68.021 -12.851 1.00 31.83 185 SER A O 1
ATOM 1464 N N . GLU A 1 186 ? -18.142 -66.873 -14.698 1.00 33.69 186 GLU A N 1
ATOM 1465 C CA . GLU A 1 186 ? -19.284 -66.793 -15.633 1.00 33.69 186 GLU A CA 1
ATOM 1466 C C . GLU A 1 186 ? -20.712 -66.530 -15.123 1.00 33.69 186 GLU A C 1
ATOM 1468 O O . GLU A 1 186 ? -21.302 -67.362 -14.448 1.00 33.69 186 GLU A O 1
ATOM 1473 N N . THR A 1 187 ? -21.381 -65.493 -15.661 1.00 30.91 187 THR A N 1
ATOM 1474 C CA . THR A 1 187 ? -22.355 -65.673 -16.770 1.00 30.91 187 THR A CA 1
ATOM 1475 C C . THR A 1 187 ? -22.848 -64.356 -17.401 1.00 30.91 187 THR A C 1
ATOM 1477 O O . THR A 1 187 ? -22.795 -63.281 -16.814 1.00 30.91 187 THR A O 1
ATOM 1480 N N . MET A 1 188 ? -23.289 -64.502 -18.654 1.00 32.56 188 MET A N 1
ATOM 1481 C CA . MET A 1 188 ? -23.766 -63.540 -19.659 1.00 32.56 188 MET A CA 1
ATOM 1482 C C . MET A 1 188 ? -25.126 -62.865 -19.372 1.00 32.56 188 MET A C 1
ATOM 1484 O O . MET A 1 188 ? -25.942 -63.396 -18.629 1.00 32.56 188 MET A O 1
ATOM 1488 N N . GLY A 1 189 ? -25.428 -61.798 -20.136 1.00 27.42 189 GLY A N 1
ATOM 1489 C CA . GLY A 1 189 ? -26.799 -61.386 -20.513 1.00 27.42 189 GLY A CA 1
ATOM 1490 C C . GLY A 1 189 ? -26.938 -59.872 -20.750 1.00 27.42 189 GLY A C 1
ATOM 1491 O O . GLY A 1 189 ? -27.053 -59.119 -19.798 1.00 27.42 189 GLY A O 1
ATOM 1492 N N . GLN A 1 190 ? -26.669 -59.355 -21.957 1.00 31.19 190 GLN A N 1
ATOM 1493 C CA . GLN A 1 190 ? -27.635 -59.031 -23.035 1.00 31.19 190 GLN A CA 1
ATOM 1494 C C . GLN A 1 190 ? -28.577 -57.821 -22.800 1.00 31.19 190 GLN A C 1
ATOM 1496 O O . GLN A 1 190 ? -29.439 -57.886 -21.941 1.00 31.19 190 GLN A O 1
ATOM 1501 N N . GLN A 1 191 ? -28.461 -56.829 -23.717 1.00 30.64 191 GLN A N 1
ATOM 1502 C CA . GLN A 1 191 ? -29.534 -56.069 -24.424 1.00 30.64 191 GLN A CA 1
ATOM 1503 C C . GLN A 1 191 ? -30.528 -55.214 -23.584 1.00 30.64 191 GLN A C 1
ATOM 1505 O O . GLN A 1 191 ? -30.895 -55.579 -22.488 1.00 30.64 191 GLN A O 1
ATOM 1510 N N . ALA A 1 192 ? -31.087 -54.063 -23.991 1.00 30.53 192 ALA A N 1
ATOM 1511 C CA . ALA A 1 192 ? -31.180 -53.319 -25.248 1.00 30.53 192 ALA A CA 1
ATOM 1512 C C . ALA A 1 192 ? -31.706 -51.872 -25.001 1.00 30.53 192 ALA A C 1
ATOM 1514 O O . ALA A 1 192 ? -32.229 -51.540 -23.943 1.00 30.53 192 ALA A O 1
ATOM 1515 N N . ASN A 1 193 ? -31.597 -51.053 -26.054 1.00 33.47 193 ASN A N 1
ATOM 1516 C CA . ASN A 1 193 ? -32.186 -49.729 -26.326 1.00 33.47 193 ASN A CA 1
ATOM 1517 C C . ASN A 1 193 ? -33.651 -49.466 -25.896 1.00 33.47 193 ASN A C 1
ATOM 1519 O O . ASN A 1 193 ? -34.501 -50.331 -26.099 1.00 33.47 193 ASN A O 1
ATOM 1523 N N . LYS A 1 194 ? -33.964 -48.190 -25.575 1.00 29.89 194 LYS A N 1
ATOM 1524 C CA . LYS A 1 194 ? -35.030 -47.303 -26.155 1.00 29.89 194 LYS A CA 1
ATOM 1525 C C . LYS A 1 194 ? -35.168 -46.025 -25.289 1.00 29.89 194 LYS A C 1
ATOM 1527 O O . LYS A 1 194 ? -35.282 -46.132 -24.081 1.00 29.89 194 LYS A O 1
ATOM 1532 N N . ARG A 1 195 ? -34.908 -44.804 -25.787 1.00 29.08 195 ARG A N 1
ATOM 1533 C CA . ARG A 1 195 ? -35.770 -43.867 -26.564 1.00 29.08 195 ARG A CA 1
ATOM 1534 C C . ARG A 1 195 ? -37.091 -43.423 -25.876 1.00 29.08 195 ARG A C 1
ATOM 1536 O O . ARG A 1 195 ? -38.024 -44.207 -25.939 1.00 29.08 195 ARG A O 1
ATOM 1543 N N . VAL A 1 196 ? -37.101 -42.149 -25.393 1.00 34.88 196 VAL A N 1
ATOM 1544 C CA . VAL A 1 196 ? -38.099 -41.004 -25.447 1.00 34.88 196 VAL A CA 1
ATOM 1545 C C . VAL A 1 196 ? -39.579 -41.301 -25.034 1.00 34.88 196 VAL A C 1
ATOM 1547 O O . VAL A 1 196 ? -39.948 -42.460 -25.159 1.00 34.88 196 VAL A O 1
ATOM 1550 N N . PRO A 1 197 ? -40.485 -40.354 -24.621 1.00 46.62 197 PRO A N 1
ATOM 1551 C CA . PRO A 1 197 ? -40.486 -38.891 -24.828 1.00 46.62 197 PRO A CA 1
ATOM 1552 C C . PRO A 1 197 ? -41.140 -37.953 -23.765 1.00 46.62 197 PRO A C 1
ATOM 1554 O O . PRO A 1 197 ? -41.574 -38.362 -22.695 1.00 46.62 197 PRO A O 1
ATOM 1557 N N . SER A 1 198 ? -41.169 -36.662 -24.135 1.00 32.75 198 SER A N 1
ATOM 1558 C CA . SER A 1 198 ? -41.762 -35.464 -23.513 1.00 32.75 198 SER A CA 1
ATOM 1559 C C . SER A 1 198 ? -43.305 -35.384 -23.437 1.00 32.75 198 SER A C 1
ATOM 1561 O O . SER A 1 198 ? -43.983 -35.925 -24.305 1.00 32.75 198 SER A O 1
ATOM 1563 N N . ALA A 1 199 ? -43.767 -34.477 -22.549 1.00 34.28 199 ALA A N 1
ATOM 1564 C CA . ALA A 1 199 ? -44.798 -33.419 -22.729 1.00 34.28 199 ALA A CA 1
ATOM 1565 C C . ALA A 1 199 ? -46.172 -33.527 -22.011 1.00 34.28 199 ALA A C 1
ATOM 1567 O O . ALA A 1 199 ? -46.687 -34.617 -21.800 1.00 34.28 199 ALA A O 1
ATOM 1568 N N . VAL A 1 200 ? -46.760 -32.320 -21.801 1.00 31.61 200 VAL A N 1
ATOM 1569 C CA . VAL A 1 200 ? -48.144 -31.909 -21.393 1.00 31.61 200 VAL A CA 1
ATOM 1570 C C . VAL A 1 200 ? -48.319 -31.689 -19.868 1.00 31.61 200 VAL A C 1
ATOM 1572 O O . VAL A 1 200 ? -48.012 -32.598 -19.113 1.00 31.61 200 VAL A O 1
ATOM 1575 N N . ARG A 1 201 ? -48.619 -30.513 -19.262 1.00 34.66 201 ARG A N 1
ATOM 1576 C CA . ARG A 1 201 ? -49.467 -29.291 -19.466 1.00 34.66 201 ARG A CA 1
ATOM 1577 C C . ARG A 1 201 ? -50.935 -29.444 -19.007 1.00 34.66 201 ARG A C 1
ATOM 1579 O O . ARG A 1 201 ? -51.687 -30.067 -19.729 1.00 34.66 201 ARG A O 1
ATOM 1586 N N . GLU A 1 202 ? -51.324 -28.775 -17.908 1.00 31.33 202 GLU A N 1
ATOM 1587 C CA . GLU A 1 202 ? -52.687 -28.280 -17.542 1.00 31.33 202 GLU A CA 1
ATOM 1588 C C . GLU A 1 202 ? -52.557 -27.394 -16.266 1.00 31.33 202 GLU A C 1
ATOM 1590 O O . GLU A 1 202 ? -51.809 -27.768 -15.368 1.00 31.33 202 GLU A O 1
ATOM 1595 N N . HIS A 1 203 ? -52.912 -26.095 -16.243 1.00 34.59 203 HIS A N 1
ATOM 1596 C CA . HIS A 1 203 ? -54.226 -25.415 -16.101 1.00 34.59 203 HIS A CA 1
ATOM 1597 C C . HIS A 1 203 ? -54.964 -25.650 -14.766 1.00 34.59 203 HIS A C 1
ATOM 1599 O O . HIS A 1 203 ? -55.500 -26.733 -14.583 1.00 34.59 203 HIS A O 1
ATOM 1605 N N . VAL A 1 204 ? -55.075 -24.609 -13.917 1.00 36.88 204 VAL A N 1
ATOM 1606 C CA . VAL A 1 204 ? -56.228 -24.332 -13.022 1.00 36.88 204 VAL A CA 1
ATOM 1607 C C . VAL A 1 204 ? -56.339 -22.811 -12.798 1.00 36.88 204 VAL A C 1
ATOM 1609 O O . VAL A 1 204 ? -55.334 -22.163 -12.504 1.00 36.88 204 VAL A O 1
ATOM 1612 N N . ASP A 1 205 ? -57.558 -22.294 -12.971 1.00 36.06 205 ASP A N 1
ATOM 1613 C CA . ASP A 1 205 ? -58.016 -20.900 -12.872 1.00 36.06 205 ASP A CA 1
ATOM 1614 C C . ASP A 1 205 ? -58.604 -20.520 -11.486 1.00 36.06 205 ASP A C 1
ATOM 1616 O O . ASP A 1 205 ? -58.762 -21.350 -10.593 1.00 36.06 205 ASP A O 1
ATOM 1620 N N . GLU A 1 206 ? -58.905 -19.222 -11.396 1.00 45.44 206 GLU A N 1
ATOM 1621 C CA . GLU A 1 206 ? -59.510 -18.325 -10.392 1.00 45.44 206 GLU A CA 1
ATOM 1622 C C . GLU A 1 206 ? -60.725 -18.802 -9.557 1.00 45.44 206 GLU A C 1
ATOM 1624 O O . GLU A 1 206 ? -61.552 -19.572 -10.037 1.00 45.44 206 GLU A O 1
ATOM 1629 N N . ASP A 1 207 ? -60.913 -18.202 -8.360 1.00 34.91 207 ASP A N 1
ATOM 1630 C CA . ASP A 1 207 ? -62.140 -17.432 -8.031 1.00 34.91 207 ASP A CA 1
ATOM 1631 C C . ASP A 1 207 ? -62.101 -16.662 -6.669 1.00 34.91 207 ASP A C 1
ATOM 1633 O O . ASP A 1 207 ? -61.847 -17.246 -5.618 1.00 34.91 207 ASP A O 1
ATOM 1637 N N . LYS A 1 208 ? -62.434 -15.356 -6.758 1.00 33.88 208 LYS A N 1
ATOM 1638 C CA . LYS A 1 208 ? -63.352 -14.476 -5.968 1.00 33.88 208 LYS A CA 1
ATOM 1639 C C . LYS A 1 208 ? -63.188 -14.097 -4.465 1.00 33.88 208 LYS A C 1
ATOM 1641 O O . LYS A 1 208 ? -62.970 -14.923 -3.588 1.00 33.88 208 LYS A O 1
ATOM 1646 N N . ASP A 1 209 ? -63.450 -12.789 -4.252 1.00 38.50 209 ASP A N 1
ATOM 1647 C CA . ASP A 1 209 ? -63.574 -11.891 -3.063 1.00 38.50 209 ASP A CA 1
ATOM 1648 C C . ASP A 1 209 ? -64.707 -12.268 -2.049 1.00 38.50 209 ASP A C 1
ATOM 1650 O O . ASP A 1 209 ? -65.274 -13.348 -2.230 1.00 38.50 209 ASP A O 1
ATOM 1654 N N . PRO A 1 210 ? -65.194 -11.438 -1.064 1.00 54.94 210 PRO A N 1
ATOM 1655 C CA . PRO A 1 210 ? -64.828 -10.080 -0.557 1.00 54.94 210 PRO A CA 1
ATOM 1656 C C . PRO A 1 210 ? -64.916 -9.881 0.995 1.00 54.94 210 PRO A C 1
ATOM 1658 O O . PRO A 1 210 ? -65.300 -10.800 1.700 1.00 54.94 210 PRO A O 1
ATOM 1661 N N . PHE A 1 211 ? -64.584 -8.679 1.518 1.00 33.22 211 PHE A N 1
ATOM 1662 C CA . PHE A 1 211 ? -65.067 -7.965 2.749 1.00 33.22 211 PHE A CA 1
ATOM 1663 C C . PHE A 1 211 ? -63.986 -6.927 3.161 1.00 33.22 211 PHE A C 1
ATOM 1665 O O . PHE A 1 211 ? -62.812 -7.272 3.164 1.00 33.22 211 PHE A O 1
ATOM 1672 N N . GLY A 1 212 ? -64.219 -5.669 3.551 1.00 29.72 212 GLY A N 1
ATOM 1673 C CA . GLY A 1 212 ? -65.404 -4.837 3.767 1.00 29.72 212 GLY A CA 1
ATOM 1674 C C . GLY A 1 212 ? -64.961 -3.503 4.415 1.00 29.72 212 GLY A C 1
ATOM 1675 O O . GLY A 1 212 ? -64.011 -3.485 5.198 1.00 29.72 212 GLY A O 1
ATOM 1676 N N . ASP A 1 213 ? -65.634 -2.408 4.057 1.00 35.41 213 ASP A N 1
ATOM 1677 C CA . ASP A 1 213 ? -65.474 -1.041 4.582 1.00 35.41 213 ASP A CA 1
ATOM 1678 C C . ASP A 1 213 ? -65.863 -0.894 6.065 1.00 35.41 213 ASP A C 1
ATOM 1680 O O . ASP A 1 213 ? -66.845 -1.501 6.489 1.00 35.41 213 ASP A O 1
ATOM 1684 N N . ILE A 1 214 ? -65.214 0.029 6.799 1.00 34.69 214 ILE A N 1
ATOM 1685 C CA . ILE A 1 214 ? -65.849 0.838 7.865 1.00 34.69 214 ILE A CA 1
ATOM 1686 C C . ILE A 1 214 ? -65.295 2.274 7.832 1.00 34.69 214 ILE A C 1
ATOM 1688 O O . ILE A 1 214 ? -64.088 2.503 7.889 1.00 34.69 214 ILE A O 1
ATOM 1692 N N . ALA A 1 215 ? -66.226 3.227 7.773 1.00 37.00 215 ALA A N 1
ATOM 1693 C CA . ALA A 1 215 ? -66.060 4.676 7.834 1.00 37.00 215 ALA A CA 1
ATOM 1694 C C . ALA A 1 215 ? -66.263 5.244 9.257 1.00 37.00 215 ALA A C 1
ATOM 1696 O O . ALA A 1 215 ? -66.952 4.621 10.059 1.00 37.00 215 ALA A O 1
ATOM 1697 N N . SER A 1 216 ? -65.762 6.464 9.511 1.00 34.62 216 SER A N 1
ATOM 1698 C CA . SER A 1 216 ? -66.384 7.528 10.347 1.00 34.62 216 SER A CA 1
ATOM 1699 C C . SER A 1 216 ? -65.441 8.751 10.373 1.00 34.62 216 SER A C 1
ATOM 1701 O O . SER A 1 216 ? -64.310 8.624 10.829 1.00 34.62 216 SER A O 1
ATOM 1703 N N . SER A 1 217 ? -65.720 9.868 9.690 1.00 36.25 217 SER A N 1
ATOM 1704 C CA . SER A 1 217 ? -66.588 11.003 10.078 1.00 36.25 217 SER A CA 1
ATOM 1705 C C . SER A 1 217 ? -66.121 11.793 11.313 1.00 36.25 217 SER A C 1
ATOM 1707 O O . SER A 1 217 ? -66.237 11.292 12.428 1.00 36.25 217 SER A O 1
ATOM 1709 N N . ALA A 1 218 ? -65.717 13.053 11.111 1.00 35.84 218 ALA A N 1
ATOM 1710 C CA . ALA A 1 218 ? -66.029 14.170 12.010 1.00 35.84 218 ALA A CA 1
ATOM 1711 C C . ALA A 1 218 ? -65.823 15.516 11.289 1.00 35.84 218 ALA A C 1
ATOM 1713 O O . ALA A 1 218 ? -64.721 15.839 10.849 1.00 35.84 218 ALA A O 1
ATOM 1714 N N . ASP A 1 219 ? -66.928 16.250 11.180 1.00 37.56 219 ASP A N 1
ATOM 1715 C CA . ASP A 1 219 ? -67.064 17.639 10.749 1.00 37.56 219 ASP A CA 1
ATOM 1716 C C . ASP A 1 219 ? -66.345 18.638 11.670 1.00 37.56 219 ASP A C 1
ATOM 1718 O O . ASP A 1 219 ? -66.125 18.377 12.854 1.00 37.56 219 ASP A O 1
ATOM 1722 N N . GLY A 1 220 ? -66.077 19.834 11.139 1.00 32.62 220 GLY A N 1
ATOM 1723 C CA . GLY A 1 220 ? -65.625 20.988 11.915 1.00 32.62 220 GLY A CA 1
ATOM 1724 C C . GLY A 1 220 ? -65.548 22.268 11.085 1.00 32.62 220 GLY A C 1
ATOM 1725 O O . GLY A 1 220 ? -64.464 22.719 10.736 1.00 32.62 220 GLY A O 1
ATOM 1726 N N . HIS A 1 221 ? -66.712 22.826 10.762 1.00 40.06 221 HIS A N 1
ATOM 1727 C CA . HIS A 1 221 ? -66.923 24.136 10.139 1.00 40.06 221 HIS A CA 1
ATOM 1728 C C . HIS A 1 221 ? -66.892 25.226 11.233 1.00 40.06 221 HIS A C 1
ATOM 1730 O O . HIS A 1 221 ? -67.676 25.106 12.170 1.00 40.06 221 HIS A O 1
ATOM 1736 N N . VAL A 1 222 ? -66.060 26.275 11.121 1.00 41.25 222 VAL A N 1
ATOM 1737 C CA . VAL A 1 222 ? -66.299 27.615 11.716 1.00 41.25 222 VAL A CA 1
ATOM 1738 C C . VAL A 1 222 ? -65.678 28.687 10.808 1.00 41.25 222 VAL A C 1
ATOM 1740 O O . VAL A 1 222 ? -64.604 28.488 10.245 1.00 41.25 222 VAL A O 1
ATOM 1743 N N . GLU A 1 223 ? -66.439 29.763 10.643 1.00 45.16 223 GLU A N 1
ATOM 1744 C CA . GLU A 1 223 ? -66.294 30.929 9.770 1.00 45.16 223 GLU A CA 1
ATOM 1745 C C . GLU A 1 223 ? -65.356 32.022 10.334 1.00 45.16 223 GLU A C 1
ATOM 1747 O O . GLU A 1 223 ? -65.015 31.986 11.515 1.00 45.16 223 GLU A O 1
ATOM 1752 N N . ASP A 1 224 ? -65.067 33.013 9.471 1.00 36.59 224 ASP A N 1
ATOM 1753 C CA . ASP A 1 224 ? -64.812 34.440 9.770 1.00 36.59 224 ASP A CA 1
ATOM 1754 C C . ASP A 1 224 ? -63.516 34.826 10.523 1.00 36.59 224 ASP A C 1
ATOM 1756 O O . ASP A 1 224 ? -63.066 34.144 11.432 1.00 36.59 224 ASP A O 1
ATOM 1760 N N . ALA A 1 225 ? -62.833 35.946 10.275 1.00 37.53 225 ALA A N 1
ATOM 1761 C CA . ALA A 1 225 ? -62.907 37.031 9.301 1.00 37.53 225 ALA A CA 1
ATOM 1762 C C . ALA A 1 225 ? -61.615 37.881 9.449 1.00 37.53 225 ALA A C 1
ATOM 1764 O O . ALA A 1 225 ? -60.920 37.785 10.461 1.00 37.53 225 ALA A O 1
ATOM 1765 N N . ASP A 1 226 ? -61.378 38.727 8.446 1.00 37.38 226 ASP A N 1
ATOM 1766 C CA . ASP A 1 226 ? -60.717 40.040 8.490 1.00 37.38 226 ASP A CA 1
ATOM 1767 C C . ASP A 1 226 ? -59.191 40.213 8.685 1.00 37.38 226 ASP A C 1
ATOM 1769 O O . ASP A 1 226 ? -58.552 39.727 9.614 1.00 37.38 226 ASP A O 1
ATOM 1773 N N . ASP A 1 227 ? -58.686 41.060 7.777 1.00 42.50 227 ASP A N 1
ATOM 1774 C CA . ASP A 1 227 ? -57.639 42.076 7.920 1.00 42.50 227 ASP A CA 1
ATOM 1775 C C . ASP A 1 227 ? -56.188 41.660 8.211 1.00 42.50 227 ASP A C 1
ATOM 1777 O O . ASP A 1 227 ? -55.787 41.388 9.339 1.00 42.50 227 ASP A O 1
ATOM 1781 N N . ALA A 1 228 ? -55.327 41.806 7.198 1.00 37.34 228 ALA A N 1
ATOM 1782 C CA . ALA A 1 228 ? -54.460 42.988 7.083 1.00 37.34 228 ALA A CA 1
ATOM 1783 C C . ALA A 1 228 ? -53.392 42.797 5.991 1.00 37.34 228 ALA A C 1
ATOM 1785 O O . ALA A 1 228 ? -52.867 41.707 5.767 1.00 37.34 228 ALA A O 1
ATOM 1786 N N . GLU A 1 229 ? -53.087 43.902 5.318 1.00 47.94 229 GLU A N 1
ATOM 1787 C CA . GLU A 1 229 ? -51.993 44.075 4.366 1.00 47.94 229 GLU A CA 1
ATOM 1788 C C . GLU A 1 229 ? -50.624 43.709 4.970 1.00 47.94 229 GLU A C 1
ATOM 1790 O O . GLU A 1 229 ? -50.372 43.987 6.138 1.00 47.94 229 GLU A O 1
ATOM 1795 N N . ASP A 1 230 ? -49.737 43.088 4.185 1.00 39.66 230 ASP A N 1
ATOM 1796 C CA . ASP A 1 230 ? -48.490 43.703 3.691 1.00 39.66 230 ASP A CA 1
ATOM 1797 C C . ASP A 1 230 ? -47.431 42.661 3.268 1.00 39.66 230 ASP A C 1
ATOM 1799 O O . ASP A 1 230 ? -47.110 41.710 3.974 1.00 39.66 230 ASP A O 1
ATOM 1803 N N . VAL A 1 231 ? -46.865 42.919 2.084 1.00 52.41 231 VAL A N 1
ATOM 1804 C CA . VAL A 1 231 ? -45.490 42.643 1.619 1.00 52.41 231 VAL A CA 1
ATOM 1805 C C . VAL A 1 231 ? -44.823 41.316 2.031 1.00 52.41 231 VAL A C 1
ATOM 1807 O O . VAL A 1 231 ? -44.217 41.221 3.095 1.00 52.41 231 VAL A O 1
ATOM 1810 N N . GLN A 1 232 ? -44.696 40.370 1.083 1.00 35.41 232 GLN A N 1
ATOM 1811 C CA . GLN A 1 232 ? -43.542 39.453 1.047 1.00 35.41 232 GLN A CA 1
ATOM 1812 C C . GLN A 1 232 ? -43.030 39.132 -0.376 1.00 35.41 232 GLN A C 1
ATOM 1814 O O . GLN A 1 232 ? -43.815 39.090 -1.327 1.00 35.41 232 GLN A O 1
ATOM 1819 N N . PRO A 1 233 ? -41.701 38.935 -0.537 1.00 46.00 233 PRO A N 1
ATOM 1820 C CA . PRO A 1 233 ? -41.012 38.899 -1.822 1.00 46.00 233 PRO A CA 1
ATOM 1821 C C . PRO A 1 233 ? -40.923 37.499 -2.448 1.00 46.00 233 PRO A C 1
ATOM 1823 O O . PRO A 1 233 ? -41.036 36.464 -1.799 1.00 46.00 233 PRO A O 1
ATOM 1826 N N . GLN A 1 234 ? -40.649 37.513 -3.749 1.00 38.72 234 GLN A N 1
ATOM 1827 C CA . GLN A 1 234 ? -40.351 36.389 -4.635 1.00 38.72 234 GLN A CA 1
ATOM 1828 C C . GLN A 1 234 ? -39.316 35.405 -4.048 1.00 38.72 234 GLN A C 1
ATOM 1830 O O . GLN A 1 234 ? -38.114 35.622 -4.158 1.00 38.72 234 GLN A O 1
ATOM 1835 N N . LEU A 1 235 ? -39.772 34.289 -3.475 1.00 42.00 235 LEU A N 1
ATOM 1836 C CA . LEU A 1 235 ? -38.920 33.171 -3.041 1.00 42.00 235 LEU A CA 1
ATOM 1837 C C . LEU A 1 235 ? -39.709 31.850 -3.113 1.00 42.00 235 LEU A C 1
ATOM 1839 O O . LEU A 1 235 ? -39.939 31.181 -2.118 1.00 42.00 235 LEU A O 1
ATOM 1843 N N . ALA A 1 236 ? -40.187 31.485 -4.308 1.00 38.12 236 ALA A N 1
ATOM 1844 C CA . ALA A 1 236 ? -40.960 30.247 -4.493 1.00 38.12 236 ALA A CA 1
ATOM 1845 C C . ALA A 1 236 ? -40.752 29.569 -5.862 1.00 38.12 236 ALA A C 1
ATOM 1847 O O . ALA A 1 236 ? -41.685 28.999 -6.422 1.00 38.12 236 ALA A O 1
ATOM 1848 N N . GLN A 1 237 ? -39.542 29.626 -6.437 1.00 37.66 237 GLN A N 1
ATOM 1849 C CA . GLN A 1 237 ? -39.250 28.929 -7.706 1.00 37.66 237 GLN A CA 1
ATOM 1850 C C . GLN A 1 237 ? -37.988 28.050 -7.716 1.00 37.66 237 GLN A C 1
ATOM 1852 O O . GLN A 1 237 ? -37.653 27.502 -8.761 1.00 37.66 237 GLN A O 1
ATOM 1857 N N . HIS A 1 238 ? -37.322 27.821 -6.577 1.00 39.22 238 HIS A N 1
ATOM 1858 C CA . HIS A 1 238 ? -36.067 27.048 -6.545 1.00 39.22 238 HIS A CA 1
ATOM 1859 C C . HIS A 1 238 ? -36.135 25.651 -5.894 1.00 39.22 238 HIS A C 1
ATOM 1861 O O . HIS A 1 238 ? -35.094 25.021 -5.718 1.00 39.22 238 HIS A O 1
ATOM 1867 N N . GLU A 1 239 ? -37.324 25.112 -5.590 1.00 36.41 239 GLU A N 1
ATOM 1868 C CA . GLU A 1 239 ? -37.449 23.816 -4.887 1.00 36.41 239 GLU A CA 1
ATOM 1869 C C . GLU A 1 239 ? -37.727 22.582 -5.774 1.00 36.41 239 GLU A C 1
ATOM 1871 O O . GLU A 1 239 ? -37.655 21.452 -5.295 1.00 36.41 239 GLU A O 1
ATOM 1876 N N . ASN A 1 240 ? -37.936 22.726 -7.089 1.00 36.59 240 ASN A N 1
ATOM 1877 C CA . ASN A 1 240 ? -38.416 21.618 -7.941 1.00 36.59 240 ASN A CA 1
ATOM 1878 C C . ASN A 1 240 ? -37.345 20.794 -8.698 1.00 36.59 240 ASN A C 1
ATOM 1880 O O . ASN A 1 240 ? -37.662 20.098 -9.665 1.00 36.59 240 ASN A O 1
ATOM 1884 N N . HIS A 1 241 ? -36.077 20.799 -8.269 1.00 37.66 241 HIS A N 1
ATOM 1885 C CA . HIS A 1 241 ? -35.011 20.005 -8.918 1.00 37.66 241 HIS A CA 1
ATOM 1886 C C . HIS A 1 241 ? -34.341 18.925 -8.054 1.00 37.66 241 HIS A C 1
ATOM 1888 O O . HIS A 1 241 ? -33.376 18.301 -8.496 1.00 37.66 241 HIS A O 1
ATOM 1894 N N . ARG A 1 242 ? -34.899 18.569 -6.888 1.00 38.25 242 ARG A N 1
ATOM 1895 C CA . ARG A 1 242 ? -34.536 17.312 -6.199 1.00 38.25 242 ARG A CA 1
ATOM 1896 C C . ARG A 1 242 ? -35.233 16.118 -6.863 1.00 38.25 242 ARG A C 1
ATOM 1898 O O . ARG A 1 242 ? -36.123 15.483 -6.304 1.00 38.25 242 ARG A O 1
ATOM 1905 N N . ARG A 1 243 ? -34.83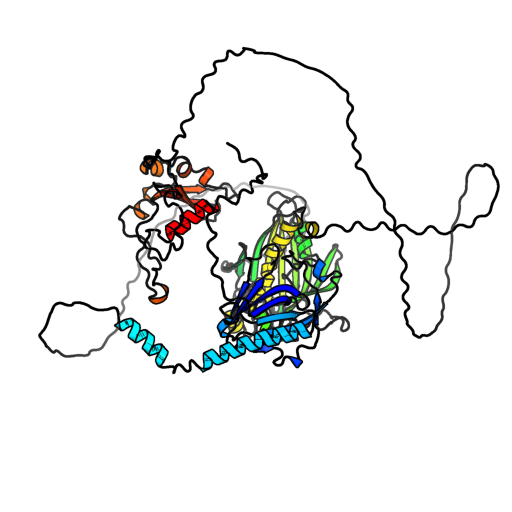3 15.834 -8.106 1.00 40.50 243 ARG A N 1
ATOM 1906 C CA . ARG A 1 243 ? -35.236 14.649 -8.874 1.00 40.50 243 ARG A CA 1
ATOM 1907 C C . ARG A 1 243 ? -34.739 13.419 -8.109 1.00 40.50 243 ARG A C 1
ATOM 1909 O O . ARG A 1 243 ? -33.536 13.238 -7.932 1.00 40.50 243 ARG A O 1
ATOM 1916 N N . TRP A 1 244 ? -35.676 12.619 -7.612 1.00 39.78 244 TRP A N 1
ATOM 1917 C CA . TRP A 1 244 ? -35.416 11.377 -6.894 1.00 39.78 244 TRP A CA 1
ATOM 1918 C C . TRP A 1 244 ? -34.505 10.485 -7.746 1.00 39.78 244 TRP A C 1
ATOM 1920 O O . TRP A 1 244 ? -34.907 10.047 -8.826 1.00 39.78 244 TRP A O 1
ATOM 1930 N N . ARG A 1 245 ? -33.270 10.233 -7.289 1.00 46.31 245 ARG A N 1
ATOM 1931 C CA . ARG A 1 245 ? -32.452 9.150 -7.852 1.00 46.31 245 ARG A CA 1
ATOM 1932 C C . ARG A 1 245 ? -33.252 7.864 -7.665 1.00 46.31 245 ARG A C 1
ATOM 1934 O O . ARG A 1 245 ? -33.703 7.579 -6.557 1.00 46.31 245 ARG A O 1
ATOM 1941 N N . SER A 1 246 ? -33.484 7.122 -8.743 1.00 48.41 246 SER A N 1
ATOM 1942 C CA . SER A 1 246 ? -34.165 5.831 -8.670 1.00 48.41 246 SER A CA 1
ATOM 1943 C C . SER A 1 246 ? -33.446 4.932 -7.661 1.00 48.41 246 SER A C 1
ATOM 1945 O O . SER A 1 246 ? -32.223 4.817 -7.699 1.00 48.41 246 SER A O 1
ATOM 1947 N N . VAL A 1 247 ? -34.215 4.287 -6.783 1.00 50.03 247 VAL A N 1
ATOM 1948 C CA . VAL A 1 247 ? -33.819 3.474 -5.608 1.00 50.03 247 VAL A CA 1
ATOM 1949 C C . VAL A 1 247 ? -32.881 2.281 -5.927 1.00 50.03 247 VAL A C 1
ATOM 1951 O O . VAL A 1 247 ? -32.544 1.481 -5.062 1.00 50.03 247 VAL A O 1
ATOM 1954 N N . THR A 1 248 ? -32.411 2.139 -7.165 1.00 57.78 248 THR A N 1
ATOM 1955 C CA . THR A 1 248 ? -31.645 0.988 -7.660 1.00 57.78 248 THR A CA 1
ATOM 1956 C C . THR A 1 248 ? -30.124 1.165 -7.642 1.00 57.78 248 THR A C 1
ATOM 1958 O O . THR A 1 248 ? -29.408 0.204 -7.915 1.00 57.78 248 THR A O 1
ATOM 1961 N N . GLU A 1 249 ? -29.599 2.351 -7.331 1.00 75.12 249 GLU A N 1
ATOM 1962 C CA . GLU A 1 249 ? -28.150 2.600 -7.299 1.00 75.12 249 GLU A CA 1
ATOM 1963 C C . GLU A 1 249 ? -27.553 2.224 -5.938 1.00 75.12 249 GLU A C 1
ATOM 1965 O O . GLU A 1 249 ? -27.601 2.988 -4.974 1.00 75.12 249 GLU A O 1
ATOM 1970 N N . ARG A 1 250 ? -27.006 1.006 -5.846 1.00 86.19 250 ARG A N 1
ATOM 1971 C CA . ARG A 1 250 ? -26.394 0.474 -4.623 1.00 86.19 250 ARG A CA 1
ATOM 1972 C C . ARG A 1 250 ? -24.871 0.500 -4.724 1.00 86.19 250 ARG A C 1
ATOM 1974 O O . ARG A 1 250 ? -24.306 -0.127 -5.613 1.00 86.19 250 ARG A O 1
ATOM 1981 N N . TRP A 1 251 ? -24.213 1.136 -3.755 1.00 92.62 251 TRP A N 1
ATOM 1982 C CA . TRP A 1 251 ? -22.773 0.983 -3.536 1.00 92.62 251 TRP A CA 1
ATOM 1983 C C . TRP A 1 251 ? -22.440 -0.479 -3.227 1.00 92.62 251 TRP A C 1
ATOM 1985 O O . TRP A 1 251 ? -22.964 -1.062 -2.272 1.00 92.62 251 TRP A O 1
ATOM 1995 N N . VAL A 1 252 ? -21.564 -1.075 -4.032 1.00 93.19 252 VAL A N 1
ATOM 1996 C CA . VAL A 1 252 ? -21.116 -2.459 -3.874 1.00 93.19 252 VAL A CA 1
ATOM 1997 C C . VAL A 1 252 ? -19.707 -2.455 -3.282 1.00 93.19 252 VAL A C 1
ATOM 1999 O O . VAL A 1 252 ? -18.862 -1.684 -3.740 1.00 93.19 252 VAL A O 1
ATOM 2002 N N . PRO A 1 253 ? -19.407 -3.289 -2.270 1.00 94.19 253 PRO A N 1
ATOM 2003 C CA . PRO A 1 253 ? -18.038 -3.469 -1.803 1.00 94.19 253 PRO A CA 1
ATOM 2004 C C . PRO A 1 253 ? -17.139 -3.908 -2.962 1.00 94.19 253 PRO A C 1
ATOM 2006 O O . PRO A 1 253 ? -17.377 -4.939 -3.586 1.00 94.19 253 PRO A O 1
ATOM 2009 N N . TYR A 1 254 ? -16.108 -3.121 -3.249 1.00 94.12 254 TYR A N 1
ATOM 2010 C CA . TYR A 1 254 ? -15.158 -3.394 -4.322 1.00 94.12 254 TYR A CA 1
ATOM 2011 C C . TYR A 1 254 ? -13.903 -4.080 -3.787 1.00 94.12 254 TYR A C 1
ATOM 2013 O O . TYR A 1 254 ? -13.488 -5.115 -4.306 1.00 94.12 254 TYR A O 1
ATOM 2021 N N . ARG A 1 255 ? -13.296 -3.533 -2.726 1.00 94.12 255 ARG A N 1
ATOM 2022 C CA . ARG A 1 255 ? -12.063 -4.075 -2.135 1.00 94.12 255 ARG A CA 1
ATOM 2023 C C . ARG A 1 255 ? -11.878 -3.595 -0.699 1.00 94.12 255 ARG A C 1
ATOM 2025 O O . ARG A 1 255 ? -12.414 -2.564 -0.323 1.00 94.12 255 ARG A O 1
ATOM 2032 N N . GLN A 1 256 ? -11.076 -4.303 0.092 1.00 92.56 256 GLN A N 1
ATOM 2033 C CA . GLN A 1 256 ? -10.609 -3.830 1.397 1.00 92.56 256 GLN A CA 1
ATOM 2034 C C . GLN A 1 256 ? -9.080 -3.701 1.385 1.00 92.56 256 GLN A C 1
ATOM 2036 O O . GLN A 1 256 ? -8.384 -4.626 0.961 1.00 92.56 256 GLN A O 1
ATOM 2041 N N . MET A 1 257 ? -8.550 -2.560 1.829 1.00 90.81 257 MET A N 1
ATOM 2042 C CA . MET A 1 257 ? -7.111 -2.278 1.896 1.00 90.81 257 MET A CA 1
ATOM 2043 C C . MET A 1 257 ? -6.763 -1.712 3.271 1.00 90.81 257 MET A C 1
ATOM 2045 O O . MET A 1 257 ? -7.334 -0.713 3.686 1.00 90.81 257 MET A O 1
ATOM 2049 N N . GLN A 1 258 ? -5.841 -2.363 3.989 1.00 88.94 258 GLN A N 1
ATOM 2050 C CA . GLN A 1 258 ? -5.372 -1.929 5.317 1.00 88.94 258 GLN A CA 1
ATOM 2051 C C . GLN A 1 258 ? -6.508 -1.568 6.300 1.00 88.94 258 GLN A C 1
ATOM 2053 O O . GLN A 1 258 ? -6.475 -0.545 6.984 1.00 88.94 258 GLN A O 1
ATOM 2058 N N . GLY A 1 259 ? -7.552 -2.401 6.332 1.00 86.44 259 GLY A N 1
ATOM 2059 C CA . GLY A 1 259 ? -8.728 -2.196 7.181 1.00 86.44 259 GLY A CA 1
ATOM 2060 C C . GLY A 1 259 ? -9.767 -1.214 6.629 1.00 86.44 259 GLY A C 1
ATOM 2061 O O . GLY A 1 259 ? -10.873 -1.178 7.155 1.00 86.44 259 GLY A O 1
ATOM 2062 N N . VAL A 1 260 ? -9.473 -0.491 5.545 1.00 93.69 260 VAL A N 1
ATOM 2063 C CA . VAL A 1 260 ? -10.390 0.460 4.902 1.00 93.69 260 VAL A CA 1
ATOM 2064 C C . VAL A 1 260 ? -11.162 -0.221 3.773 1.00 93.69 260 VAL A C 1
ATOM 2066 O O . VAL A 1 260 ? -10.571 -0.850 2.892 1.00 93.69 260 VAL A O 1
ATOM 2069 N N . ALA A 1 261 ? -12.491 -0.116 3.805 1.00 93.00 261 ALA A N 1
ATOM 2070 C CA . ALA A 1 261 ? -13.363 -0.622 2.751 1.00 93.00 261 ALA A CA 1
ATOM 2071 C C . ALA A 1 261 ? -13.494 0.402 1.614 1.00 93.00 261 ALA A C 1
ATOM 2073 O O . ALA A 1 261 ? -13.680 1.595 1.845 1.00 93.00 261 ALA A O 1
ATOM 2074 N N . ILE A 1 262 ? -13.414 -0.097 0.387 1.00 96.06 262 ILE A N 1
ATOM 2075 C CA . ILE A 1 262 ? -13.609 0.641 -0.855 1.00 96.06 262 ILE A CA 1
ATOM 2076 C C . ILE A 1 262 ? -14.906 0.149 -1.471 1.00 96.06 262 ILE A C 1
ATOM 2078 O O . ILE A 1 262 ? -15.087 -1.057 -1.664 1.00 96.06 262 ILE A O 1
ATOM 2082 N N . TYR A 1 263 ? -15.774 1.080 -1.828 1.00 96.69 263 TYR A N 1
ATOM 2083 C CA . TYR A 1 263 ? -17.023 0.812 -2.517 1.00 96.69 263 TYR A CA 1
ATOM 2084 C C . TYR A 1 263 ? -16.932 1.281 -3.964 1.00 96.69 263 TYR A C 1
ATOM 2086 O O . TYR A 1 263 ? -16.221 2.237 -4.273 1.00 96.69 263 TYR A O 1
ATOM 2094 N N . ARG A 1 264 ? -17.664 0.608 -4.847 1.00 95.38 264 ARG A N 1
ATOM 2095 C CA . ARG A 1 264 ? -17.845 0.992 -6.243 1.00 95.38 264 ARG A CA 1
ATOM 2096 C C . ARG A 1 264 ? -19.330 1.116 -6.546 1.00 95.38 264 ARG A C 1
ATOM 2098 O O . ARG A 1 264 ? -20.126 0.290 -6.098 1.00 95.38 264 ARG A O 1
ATOM 2105 N N . LEU A 1 265 ? -19.685 2.132 -7.314 1.00 93.38 265 LEU A N 1
ATOM 2106 C CA . LEU A 1 265 ? -20.984 2.271 -7.948 1.00 93.38 265 LEU A CA 1
ATOM 2107 C C . LEU A 1 265 ? -20.780 2.142 -9.460 1.00 93.38 265 LEU A C 1
ATOM 2109 O O . LEU A 1 265 ? -19.975 2.862 -10.059 1.00 93.38 265 LEU A O 1
ATOM 2113 N N . ASP A 1 266 ? -21.461 1.176 -10.072 1.00 87.81 266 ASP A N 1
ATOM 2114 C CA . ASP A 1 266 ? -21.314 0.904 -11.500 1.00 87.81 266 ASP A CA 1
ATOM 2115 C C . ASP A 1 266 ? -21.943 2.038 -12.322 1.00 87.81 266 ASP A C 1
ATOM 2117 O O . ASP A 1 266 ? -23.144 2.284 -12.252 1.00 87.81 266 ASP A O 1
ATOM 2121 N N . GLY A 1 267 ? -21.131 2.717 -13.140 1.00 71.12 267 GLY A N 1
ATOM 2122 C CA . GLY A 1 267 ? -21.534 3.917 -13.887 1.00 71.12 267 GLY A CA 1
ATOM 2123 C C . GLY A 1 267 ? -22.579 3.693 -14.991 1.00 71.12 267 GLY A C 1
ATOM 2124 O O . GLY A 1 267 ? -23.063 4.658 -15.578 1.00 71.12 267 GLY A O 1
ATOM 2125 N N . ASN A 1 268 ? -22.969 2.444 -15.269 1.00 67.88 268 ASN A N 1
ATOM 2126 C CA . ASN A 1 268 ? -23.936 2.110 -16.321 1.00 67.88 268 ASN A CA 1
ATOM 2127 C C . ASN A 1 268 ? -25.387 2.524 -16.002 1.00 67.88 268 ASN A C 1
ATOM 2129 O O . ASN A 1 268 ? -26.242 2.428 -16.884 1.00 67.88 268 ASN A O 1
ATOM 2133 N N . SER A 1 269 ? -25.694 2.963 -14.778 1.00 58.34 269 SER A N 1
ATOM 2134 C CA . SER A 1 269 ? -27.062 3.316 -14.376 1.00 58.34 269 SER A CA 1
ATOM 2135 C C . SER A 1 269 ? -27.472 4.752 -14.726 1.00 58.34 269 SER A C 1
ATOM 2137 O O . SER A 1 269 ? -28.665 5.013 -14.888 1.00 58.34 269 SER A O 1
ATOM 2139 N N . ILE A 1 270 ? -26.522 5.676 -14.921 1.00 64.06 270 ILE A N 1
ATOM 2140 C CA . ILE A 1 270 ? -26.834 7.100 -15.106 1.00 64.06 270 ILE A CA 1
ATOM 2141 C C . ILE A 1 270 ? -26.854 7.448 -16.599 1.00 64.06 270 ILE A C 1
ATOM 2143 O O . ILE A 1 270 ? -25.847 7.831 -17.196 1.00 64.06 270 ILE A O 1
ATOM 2147 N N . LYS A 1 271 ? -28.035 7.360 -17.222 1.00 66.12 271 LYS A N 1
ATOM 2148 C CA . LYS A 1 271 ? -28.265 7.952 -18.548 1.00 66.12 271 LYS A CA 1
ATOM 2149 C C . LYS A 1 271 ? -28.305 9.476 -18.415 1.00 66.12 271 LYS A C 1
ATOM 2151 O O . LYS A 1 271 ? -29.339 10.050 -18.093 1.00 66.12 271 LYS A O 1
ATOM 2156 N N . VAL A 1 272 ? -27.173 10.133 -18.652 1.00 68.19 272 VAL A N 1
ATOM 2157 C CA . VAL A 1 272 ? -27.099 11.599 -18.703 1.00 68.19 272 VAL A CA 1
ATOM 2158 C C . VAL A 1 272 ? -27.733 12.083 -20.013 1.00 68.19 272 VAL A C 1
ATOM 2160 O O . VAL A 1 272 ? -27.196 11.840 -21.092 1.00 68.19 272 VAL A O 1
ATOM 2163 N N . GLU A 1 273 ? -28.883 12.757 -19.929 1.00 71.38 273 GLU A N 1
ATOM 2164 C CA . GLU A 1 273 ? -29.621 13.281 -21.096 1.00 71.38 273 GLU A CA 1
ATOM 2165 C C . GLU A 1 273 ? -28.917 14.487 -21.756 1.00 71.38 273 GLU A C 1
ATOM 2167 O O . GLU A 1 273 ? -29.141 14.781 -22.932 1.00 71.38 273 GLU A O 1
ATOM 2172 N N . ASN A 1 274 ? -28.005 15.160 -21.043 1.00 76.44 274 ASN A N 1
ATOM 2173 C CA . ASN A 1 274 ? -27.285 16.332 -21.540 1.00 76.44 274 ASN A CA 1
ATOM 2174 C C . ASN A 1 274 ? -25.997 15.973 -22.300 1.00 76.44 274 ASN A C 1
ATOM 2176 O O . ASN A 1 274 ? -25.044 15.447 -21.731 1.00 76.44 274 ASN A O 1
ATOM 2180 N N . LYS A 1 275 ? -25.906 16.361 -23.582 1.00 68.44 275 LYS A N 1
ATOM 2181 C CA . LYS A 1 275 ? -24.716 16.135 -24.436 1.00 68.44 275 LYS A CA 1
ATOM 2182 C C . LYS A 1 275 ? -23.432 16.807 -23.928 1.00 68.44 275 LYS A C 1
ATOM 2184 O O . LYS A 1 275 ? -22.350 16.276 -24.171 1.00 68.44 275 LYS A O 1
ATOM 2189 N N . ALA A 1 276 ? -23.534 17.958 -23.260 1.00 63.75 276 ALA A N 1
ATOM 2190 C CA . ALA A 1 276 ? -22.372 18.649 -22.692 1.00 63.75 276 ALA A CA 1
ATOM 2191 C C . ALA A 1 276 ? -21.818 17.893 -21.474 1.00 63.75 276 ALA A C 1
ATOM 2193 O O . ALA A 1 276 ? -20.616 17.651 -21.381 1.00 63.75 276 ALA A O 1
ATOM 2194 N N . GLU A 1 277 ? -22.707 17.412 -20.604 1.00 63.84 277 GLU A N 1
ATOM 2195 C CA . GLU A 1 277 ? -22.339 16.562 -19.474 1.00 63.84 277 GLU A CA 1
ATOM 2196 C C . GLU A 1 277 ? -21.926 15.157 -19.920 1.00 63.84 277 GLU A C 1
ATOM 2198 O O . GLU A 1 277 ? -21.093 14.550 -19.265 1.00 63.84 277 GLU A O 1
ATOM 2203 N N . ALA A 1 278 ? -22.401 14.655 -21.063 1.00 65.38 278 ALA A N 1
ATOM 2204 C CA . ALA A 1 278 ? -22.031 13.338 -21.588 1.00 65.38 278 ALA A CA 1
ATOM 2205 C C . ALA A 1 278 ? -20.534 13.201 -21.933 1.00 65.38 278 ALA A C 1
ATOM 2207 O O . ALA A 1 278 ? -20.008 12.085 -21.934 1.00 65.38 278 ALA A O 1
ATOM 2208 N N . LYS A 1 279 ? -19.819 14.309 -22.198 1.00 64.06 279 LYS A N 1
ATOM 2209 C CA . LYS A 1 279 ? -18.355 14.272 -22.370 1.00 64.06 279 LYS A CA 1
ATOM 2210 C C . LYS A 1 279 ? -17.626 13.972 -21.054 1.00 64.06 279 LYS A C 1
ATOM 2212 O O . LYS A 1 279 ? -16.688 13.181 -21.079 1.00 64.06 279 LYS A O 1
ATOM 2217 N N . LEU A 1 280 ? -18.090 14.530 -19.931 1.00 60.84 280 LEU A N 1
ATOM 2218 C CA . LEU A 1 280 ? -17.520 14.311 -18.589 1.00 60.84 280 LEU A CA 1
ATOM 2219 C C . LEU A 1 280 ? -18.158 13.135 -17.830 1.00 60.84 280 LEU A C 1
ATOM 2221 O O . LEU A 1 280 ? -17.540 12.549 -16.950 1.00 60.84 280 LEU A O 1
ATOM 2225 N N . GLY A 1 281 ? -19.403 12.787 -18.140 1.00 58.69 281 GLY A N 1
ATOM 2226 C CA . GLY A 1 281 ? -20.200 11.784 -17.431 1.00 58.69 281 GLY A CA 1
ATOM 2227 C C . GLY A 1 281 ? -19.774 10.350 -17.717 1.00 58.69 281 GLY A C 1
ATOM 2228 O O . GLY A 1 281 ? -20.230 9.432 -17.048 1.00 58.69 281 GLY A O 1
ATOM 2229 N N . ASN A 1 282 ? -18.870 10.161 -18.675 1.00 73.06 282 ASN A N 1
ATOM 2230 C CA . ASN A 1 282 ? -18.444 8.855 -19.156 1.00 73.06 282 ASN A CA 1
ATOM 2231 C C . ASN A 1 282 ? -17.072 8.440 -18.585 1.00 73.06 282 ASN A C 1
ATOM 2233 O O . ASN A 1 282 ? -16.328 7.718 -19.244 1.00 73.06 282 ASN A O 1
ATOM 2237 N N . LEU A 1 283 ? -16.727 8.954 -17.394 1.00 77.44 283 LEU A N 1
ATOM 2238 C CA . LEU A 1 283 ? -15.491 8.670 -16.642 1.00 77.44 283 LEU A CA 1
ATOM 2239 C C . LEU A 1 283 ? -15.529 7.337 -15.879 1.00 77.44 283 LEU A C 1
ATOM 2241 O O . LEU A 1 283 ? -14.712 7.098 -14.995 1.00 77.44 283 LEU A O 1
ATOM 2245 N N . GLY A 1 284 ? -16.480 6.480 -16.217 1.00 83.75 284 GLY A N 1
ATOM 2246 C CA . GLY A 1 284 ? -16.567 5.150 -15.670 1.00 83.75 284 GLY A CA 1
ATOM 2247 C C . GLY A 1 284 ? -17.158 5.004 -14.285 1.00 83.75 284 GLY A C 1
ATOM 2248 O O . GLY A 1 284 ? -17.966 5.832 -13.858 1.00 83.75 284 GLY A O 1
ATOM 2249 N N . GLY A 1 285 ? -16.814 3.900 -13.619 1.00 89.50 285 GLY A N 1
ATOM 2250 C CA . GLY A 1 285 ? -17.302 3.589 -12.275 1.00 89.50 285 GLY A CA 1
ATOM 2251 C C . GLY A 1 285 ? -16.956 4.677 -11.253 1.00 89.50 285 GLY A C 1
ATOM 2252 O O . GLY A 1 285 ? -15.877 5.269 -11.296 1.00 89.50 285 GLY A O 1
ATOM 2253 N N . GLU A 1 286 ? -17.866 4.928 -10.310 1.00 94.50 286 GLU A N 1
ATOM 2254 C CA . GLU A 1 286 ? -17.584 5.775 -9.144 1.00 94.50 286 GLU A CA 1
ATOM 2255 C C . GLU A 1 286 ? -16.989 4.919 -8.036 1.00 94.50 286 GLU A C 1
ATOM 2257 O O . GLU A 1 286 ? -17.484 3.832 -7.744 1.00 94.50 286 GLU A O 1
ATOM 2262 N N . TYR A 1 287 ? -15.949 5.423 -7.388 1.00 96.62 287 TYR A N 1
ATOM 2263 C CA . TYR A 1 287 ? -15.293 4.779 -6.262 1.00 96.62 287 TYR A CA 1
ATOM 2264 C C . TYR A 1 287 ? -15.446 5.650 -5.025 1.00 96.62 287 TYR A C 1
ATOM 2266 O O . TYR A 1 287 ? -15.293 6.867 -5.107 1.00 96.62 287 TYR A O 1
ATOM 2274 N N . MET A 1 288 ? -15.721 5.026 -3.883 1.00 97.56 288 MET A N 1
ATOM 2275 C CA . MET A 1 288 ? -15.807 5.686 -2.585 1.00 97.56 288 MET A CA 1
ATOM 2276 C C . MET A 1 288 ? -14.896 4.986 -1.583 1.00 97.56 288 MET A C 1
ATOM 2278 O O . MET A 1 288 ? -14.931 3.764 -1.438 1.00 97.56 288 MET A O 1
ATOM 2282 N N . VAL A 1 289 ? -14.106 5.772 -0.861 1.00 97.56 289 VAL A N 1
ATOM 2283 C CA . VAL A 1 289 ? -13.237 5.314 0.227 1.00 97.56 289 VAL A CA 1
ATOM 2284 C C . VAL A 1 289 ? -13.462 6.227 1.414 1.00 97.56 289 VAL A C 1
ATOM 2286 O O . VAL A 1 289 ? -13.408 7.442 1.258 1.00 97.56 289 VAL A O 1
ATOM 2289 N N . SER A 1 290 ? -13.695 5.663 2.596 1.00 97.12 290 SER A N 1
ATOM 2290 C CA . SER A 1 290 ? -13.852 6.450 3.819 1.00 97.12 290 SER A CA 1
ATOM 2291 C C . SER A 1 290 ? -12.989 5.885 4.938 1.00 97.12 290 SER A C 1
ATOM 2293 O O . SER A 1 290 ? -12.959 4.670 5.139 1.00 97.12 290 SER A O 1
ATOM 2295 N N . SER A 1 291 ? -12.275 6.751 5.655 1.00 97.50 291 SER A N 1
ATOM 2296 C CA . SER A 1 291 ? -11.474 6.383 6.822 1.00 97.50 291 SER A CA 1
ATOM 2297 C C . SER A 1 291 ? -11.576 7.449 7.904 1.00 97.50 291 SER A C 1
ATOM 2299 O O . SER A 1 291 ? -11.626 8.643 7.619 1.00 97.50 291 SER A O 1
ATOM 2301 N N . ILE A 1 292 ? -11.544 7.006 9.158 1.00 97.56 292 ILE A N 1
ATOM 2302 C CA . ILE A 1 292 ? -11.320 7.887 10.305 1.00 97.56 292 ILE A CA 1
ATOM 2303 C C . ILE A 1 292 ? -9.814 8.155 10.393 1.00 97.56 292 ILE A C 1
ATOM 2305 O O . ILE A 1 292 ? -9.013 7.236 10.195 1.00 97.56 292 ILE A O 1
ATOM 2309 N N . VAL A 1 293 ? -9.451 9.406 10.653 1.00 97.50 293 VAL A N 1
ATOM 2310 C CA . VAL A 1 293 ? -8.083 9.883 10.845 1.00 97.50 293 VAL A CA 1
ATOM 2311 C C . VAL A 1 293 ? -7.985 10.510 12.221 1.00 97.50 293 VAL A C 1
ATOM 2313 O O . VAL A 1 293 ? -8.763 11.403 12.563 1.00 97.50 293 VAL A O 1
ATOM 2316 N N . ARG A 1 294 ? -7.019 10.065 13.024 1.00 97.06 294 ARG A N 1
ATOM 2317 C CA . ARG A 1 294 ? -6.793 10.640 14.351 1.00 97.06 294 ARG A CA 1
ATOM 2318 C C . ARG A 1 294 ? -5.966 11.919 14.262 1.00 97.06 294 ARG A C 1
ATOM 2320 O O . ARG A 1 294 ? -4.816 11.938 14.693 1.00 97.06 294 ARG A O 1
ATOM 2327 N N . GLY A 1 295 ? -6.563 12.983 13.748 1.00 96.75 295 GLY A N 1
ATOM 2328 C CA . GLY A 1 295 ? -6.011 14.333 13.749 1.00 96.75 295 GLY A CA 1
ATOM 2329 C C . GLY A 1 295 ? -7.082 15.369 13.403 1.00 96.75 295 GLY A C 1
ATOM 2330 O O . GLY A 1 295 ? -8.166 14.994 12.947 1.00 96.75 295 GLY A O 1
ATOM 2331 N N . PRO A 1 296 ? -6.805 16.663 13.632 1.00 97.75 296 PRO A N 1
ATOM 2332 C CA . PRO A 1 296 ? -7.742 17.727 13.308 1.00 97.75 296 PRO A CA 1
ATOM 2333 C C . PRO A 1 296 ? -7.992 17.817 11.791 1.00 97.75 296 PRO A C 1
ATOM 2335 O O . PRO A 1 296 ? -7.057 17.617 11.008 1.00 97.75 296 PRO A O 1
ATOM 2338 N N . PRO A 1 297 ? -9.220 18.172 11.357 1.00 98.06 297 PRO A N 1
ATOM 2339 C CA . PRO A 1 297 ? -9.580 18.335 9.945 1.00 98.06 297 PRO A CA 1
ATOM 2340 C C . PRO A 1 297 ? -8.609 19.203 9.136 1.00 98.06 297 PRO A C 1
ATOM 2342 O O . PRO A 1 297 ? -8.332 18.890 7.979 1.00 98.06 297 PRO A O 1
ATOM 2345 N N . GLN A 1 298 ? -8.049 20.250 9.751 1.00 97.31 298 GLN A N 1
ATOM 2346 C CA . GLN A 1 298 ? -7.072 21.124 9.101 1.00 97.31 298 GLN A CA 1
ATOM 2347 C C . GLN A 1 298 ? -5.806 20.365 8.677 1.00 97.31 298 GLN A C 1
ATOM 2349 O O . GLN A 1 298 ? -5.407 20.470 7.527 1.00 97.31 298 GLN A O 1
ATOM 2354 N N . GLN A 1 299 ? -5.233 19.519 9.543 1.00 96.56 299 GLN A N 1
ATOM 2355 C CA . GLN A 1 299 ? -4.020 18.751 9.213 1.00 96.56 299 GLN A CA 1
ATOM 2356 C C . GLN A 1 299 ? -4.252 17.757 8.071 1.00 96.56 299 GLN A C 1
ATOM 2358 O O . GLN A 1 299 ? -3.359 17.509 7.264 1.00 96.56 299 GLN A O 1
ATOM 2363 N N . VAL A 1 300 ? -5.461 17.197 7.982 1.00 97.19 300 VAL A N 1
ATOM 2364 C CA . VAL A 1 300 ? -5.859 16.352 6.849 1.00 97.19 300 VAL A CA 1
ATOM 2365 C C . VAL A 1 300 ? -5.896 17.165 5.555 1.00 97.19 300 VAL A C 1
ATOM 2367 O O . VAL A 1 300 ? -5.408 16.701 4.524 1.00 97.19 300 VAL A O 1
ATOM 2370 N N . CYS A 1 301 ? -6.468 18.370 5.598 1.00 96.81 301 CYS A N 1
ATOM 2371 C CA . CYS A 1 301 ? -6.513 19.258 4.440 1.00 96.81 301 CYS A CA 1
ATOM 2372 C C . CYS A 1 301 ? -5.110 19.698 4.030 1.00 96.81 301 CYS A C 1
ATOM 2374 O O . CYS A 1 301 ? -4.790 19.641 2.847 1.00 96.81 301 CYS A O 1
ATOM 2376 N N . ASP A 1 302 ? -4.256 20.037 4.992 1.00 95.31 302 ASP A N 1
ATOM 2377 C CA . ASP A 1 302 ? -2.865 20.404 4.749 1.00 95.31 302 ASP A CA 1
ATOM 2378 C C . ASP A 1 302 ? -2.107 19.248 4.082 1.00 95.31 302 ASP A C 1
ATOM 2380 O O . ASP A 1 302 ? -1.433 19.470 3.081 1.00 95.31 302 ASP A O 1
ATOM 2384 N N . ALA A 1 303 ? -2.274 18.001 4.538 1.00 95.12 303 ALA A N 1
ATOM 2385 C CA . ALA A 1 303 ? -1.647 16.834 3.907 1.00 95.12 303 ALA A CA 1
ATOM 2386 C C . ALA A 1 303 ? -2.102 16.624 2.447 1.00 95.12 303 ALA A C 1
ATOM 2388 O O . ALA A 1 303 ? -1.300 16.256 1.587 1.00 95.12 303 ALA A O 1
ATOM 2389 N N . LEU A 1 304 ? -3.380 16.891 2.149 1.00 95.69 304 LEU A N 1
ATOM 2390 C CA . LEU A 1 304 ? -3.951 16.774 0.801 1.00 95.69 304 LEU A CA 1
ATOM 2391 C C . LEU A 1 304 ? -3.609 17.956 -0.118 1.00 95.69 304 LEU A C 1
ATOM 2393 O O . LEU A 1 304 ? -3.544 17.777 -1.337 1.00 95.69 304 LEU A O 1
ATOM 2397 N N . MET A 1 305 ? -3.429 19.156 0.438 1.00 95.06 305 MET A N 1
ATOM 2398 C CA . MET A 1 305 ? -3.197 20.399 -0.305 1.00 95.06 305 MET A CA 1
ATOM 2399 C C . MET A 1 305 ? -1.711 20.749 -0.423 1.00 95.06 305 MET A C 1
ATOM 2401 O O . MET A 1 305 ? -1.309 21.388 -1.389 1.00 95.06 305 MET A O 1
ATOM 2405 N N . THR A 1 306 ? -0.849 20.292 0.477 1.00 91.06 306 THR A N 1
ATOM 2406 C CA . THR A 1 306 ? 0.576 20.635 0.431 1.00 91.06 306 THR A CA 1
ATOM 2407 C C . THR A 1 306 ? 1.280 19.833 -0.663 1.00 91.06 306 THR A C 1
ATOM 2409 O O . THR A 1 306 ? 1.337 18.612 -0.611 1.00 91.06 306 THR A O 1
ATOM 2412 N N . GLY A 1 307 ? 1.852 20.503 -1.670 1.00 78.19 307 GLY A N 1
ATOM 2413 C CA . GLY A 1 307 ? 2.536 19.833 -2.790 1.00 78.19 307 GLY A CA 1
ATOM 2414 C C . GLY A 1 307 ? 3.826 19.082 -2.417 1.00 78.19 307 GLY A C 1
ATOM 2415 O O . GLY A 1 307 ? 4.347 18.331 -3.238 1.00 78.19 307 GLY A O 1
ATOM 2416 N N . SER A 1 308 ? 4.348 19.282 -1.202 1.00 77.25 308 SER A N 1
ATOM 2417 C CA . SER A 1 308 ? 5.533 18.594 -0.673 1.00 77.25 308 SER A CA 1
ATOM 2418 C C . SER A 1 308 ? 5.218 17.337 0.142 1.00 77.25 308 SER A C 1
ATOM 2420 O O . SER A 1 308 ? 6.157 16.639 0.538 1.00 77.25 308 SER A O 1
ATOM 2422 N N . SER A 1 309 ? 3.940 17.034 0.397 1.00 79.88 309 SER A N 1
ATOM 2423 C CA . SER A 1 309 ? 3.561 15.814 1.107 1.00 79.88 309 SER A CA 1
ATOM 2424 C C . SER A 1 309 ? 3.927 14.574 0.288 1.00 79.88 309 SER A C 1
ATOM 2426 O O . SER A 1 309 ? 4.066 14.597 -0.939 1.00 79.88 309 SER A O 1
ATOM 2428 N N . HIS A 1 310 ? 4.093 13.443 0.973 1.00 79.94 310 HIS A N 1
ATOM 2429 C CA . HIS A 1 310 ? 4.333 12.162 0.300 1.00 79.94 310 HIS A CA 1
ATOM 2430 C C . HIS A 1 310 ? 3.088 11.649 -0.443 1.00 79.94 310 HIS A C 1
ATOM 2432 O O . HIS A 1 310 ? 3.182 10.697 -1.226 1.00 79.94 310 HIS A O 1
ATOM 2438 N N . THR A 1 311 ? 1.940 12.289 -0.213 1.00 88.44 311 THR A N 1
ATOM 2439 C CA . THR A 1 311 ? 0.629 11.867 -0.686 1.00 88.44 311 THR A CA 1
ATOM 2440 C C . THR A 1 311 ? -0.086 13.010 -1.385 1.00 88.44 311 THR A C 1
ATOM 2442 O O . THR A 1 311 ? -0.499 13.977 -0.763 1.00 88.44 311 THR A O 1
ATOM 2445 N N . THR A 1 312 ? -0.327 12.87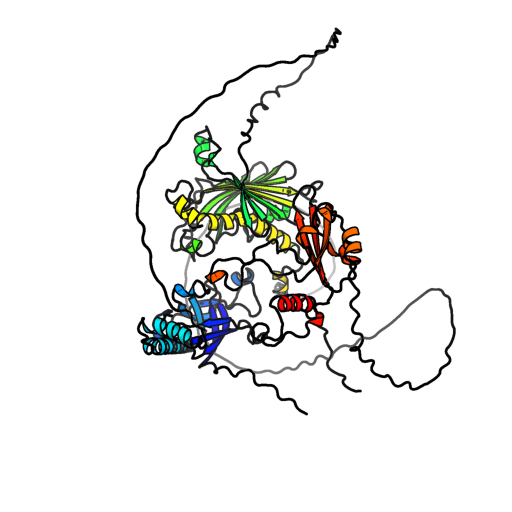2 -2.685 1.00 93.69 312 THR A N 1
ATOM 2446 C CA . THR A 1 312 ? -1.155 13.834 -3.422 1.00 93.69 312 THR A CA 1
ATOM 2447 C C . THR A 1 312 ? -2.642 13.490 -3.310 1.00 93.69 312 THR A C 1
ATOM 2449 O O . THR A 1 312 ? -3.016 12.416 -2.832 1.00 93.69 312 THR A O 1
ATOM 2452 N N . ILE A 1 313 ? -3.502 14.345 -3.870 1.00 95.38 313 ILE A N 1
ATOM 2453 C CA . ILE A 1 313 ? -4.940 14.078 -4.049 1.00 95.38 313 ILE A CA 1
ATOM 2454 C C . ILE A 1 313 ? -5.256 12.788 -4.830 1.00 95.38 313 ILE A C 1
ATOM 2456 O O . ILE A 1 313 ? -6.393 12.339 -4.815 1.00 95.38 313 ILE A O 1
ATOM 2460 N N . LEU A 1 314 ? -4.286 12.191 -5.534 1.00 95.94 314 LEU A N 1
ATOM 2461 C CA . LEU A 1 314 ? -4.434 10.909 -6.236 1.00 95.94 314 LEU A CA 1
ATOM 2462 C C . LEU A 1 314 ? -3.431 9.861 -5.732 1.00 95.94 314 LEU A C 1
ATOM 2464 O O . LEU A 1 314 ? -3.091 8.932 -6.463 1.00 95.94 314 LEU A O 1
ATOM 2468 N N . GLY A 1 315 ? -2.934 10.017 -4.505 1.00 93.56 315 GLY A N 1
ATOM 2469 C CA . GLY A 1 315 ? -1.954 9.120 -3.898 1.00 93.56 315 GLY A CA 1
ATOM 2470 C C . GLY A 1 315 ? -0.515 9.505 -4.244 1.00 93.56 315 GLY A C 1
ATOM 2471 O O . GLY A 1 315 ? -0.250 10.652 -4.612 1.00 93.56 315 GLY A O 1
ATOM 2472 N N . PRO A 1 316 ? 0.450 8.588 -4.094 1.00 93.12 316 PRO A N 1
ATOM 2473 C CA . PRO A 1 316 ? 1.832 8.856 -4.454 1.00 93.12 316 PRO A CA 1
ATOM 2474 C C . PRO A 1 316 ? 1.942 9.099 -5.960 1.00 93.12 316 PRO A C 1
ATOM 2476 O O . PRO A 1 316 ? 1.392 8.360 -6.772 1.00 93.12 316 PRO A O 1
ATOM 2479 N N . ALA A 1 317 ? 2.663 10.142 -6.342 1.00 93.81 317 ALA A N 1
ATOM 2480 C CA . ALA A 1 317 ? 2.957 10.437 -7.735 1.00 93.81 317 ALA A CA 1
ATOM 2481 C C . ALA A 1 317 ? 4.471 10.382 -7.941 1.00 93.81 317 ALA A C 1
ATOM 2483 O O . ALA A 1 317 ? 5.241 10.790 -7.071 1.00 93.81 317 ALA A O 1
ATOM 2484 N N . SER A 1 318 ? 4.914 9.888 -9.096 1.00 92.31 318 SER A N 1
ATOM 2485 C CA . SER A 1 318 ? 6.334 9.912 -9.462 1.00 92.31 318 SER A CA 1
ATOM 2486 C C . SER A 1 318 ? 6.820 11.335 -9.749 1.00 92.31 318 SER A C 1
ATOM 2488 O O . SER A 1 318 ? 8.014 11.612 -9.680 1.00 92.31 318 SER A O 1
ATOM 2490 N N . SER A 1 319 ? 5.897 12.234 -10.097 1.00 92.06 319 SER A N 1
ATOM 2491 C CA . SER A 1 319 ? 6.148 13.656 -10.304 1.00 92.06 319 SER A CA 1
ATOM 2492 C C . SER A 1 319 ? 4.886 14.458 -9.997 1.00 92.06 319 SER A C 1
ATOM 2494 O O . SER A 1 319 ? 3.784 14.056 -10.381 1.00 92.06 319 SER A O 1
ATOM 2496 N N . VAL A 1 320 ? 5.081 15.580 -9.306 1.00 93.88 320 VAL A N 1
ATOM 2497 C CA . VAL A 1 320 ? 4.063 16.577 -8.972 1.00 93.88 320 VAL A CA 1
ATOM 2498 C C . VAL A 1 320 ? 4.608 17.930 -9.398 1.00 93.88 320 VAL A C 1
ATOM 2500 O O . VAL A 1 320 ? 5.692 18.320 -8.969 1.00 93.88 320 VAL A O 1
ATOM 2503 N N . GLU A 1 321 ? 3.879 18.630 -10.254 1.00 93.25 321 GLU A N 1
ATOM 2504 C CA . GLU A 1 321 ? 4.232 19.970 -10.717 1.00 93.25 321 GLU A CA 1
ATOM 2505 C C . GLU A 1 321 ? 2.994 20.863 -10.600 1.00 93.25 321 GLU A C 1
ATOM 2507 O O . GLU A 1 321 ? 1.937 20.539 -11.141 1.00 93.25 321 GLU A O 1
ATOM 2512 N N . VAL A 1 322 ? 3.103 21.968 -9.862 1.00 94.56 322 VAL A N 1
ATOM 2513 C CA . VAL A 1 322 ? 2.047 22.986 -9.791 1.00 94.56 322 VAL A CA 1
ATOM 2514 C C . VAL A 1 322 ? 2.221 23.893 -11.005 1.00 94.56 322 VAL A C 1
ATOM 2516 O O . VAL A 1 322 ? 3.243 24.561 -11.132 1.00 94.56 322 VAL A O 1
ATOM 2519 N N . LEU A 1 323 ? 1.260 23.865 -11.926 1.00 94.38 323 LEU A N 1
ATOM 2520 C CA . LEU A 1 323 ? 1.324 24.617 -13.180 1.00 94.38 323 LEU A CA 1
ATOM 2521 C C . LEU A 1 323 ? 0.780 26.033 -13.029 1.00 94.38 323 LEU A C 1
ATOM 2523 O O . LEU A 1 323 ? 1.346 26.975 -13.576 1.00 94.38 323 LEU A O 1
ATOM 2527 N N . GLU A 1 324 ? -0.326 26.171 -12.307 1.00 95.12 324 GLU A N 1
ATOM 2528 C CA . GLU A 1 324 ? -1.020 27.438 -12.133 1.00 95.12 324 GLU A CA 1
ATOM 2529 C C . GLU A 1 324 ? -1.652 27.481 -10.745 1.00 95.12 324 GLU A C 1
ATOM 2531 O O . GLU A 1 324 ? -2.279 26.513 -10.313 1.00 95.12 324 GLU A O 1
ATOM 2536 N N . THR A 1 325 ? -1.498 28.609 -10.060 1.00 95.50 325 THR A N 1
ATOM 2537 C CA . THR A 1 325 ? -2.190 28.906 -8.807 1.00 95.50 325 THR A CA 1
ATOM 2538 C C . THR A 1 325 ? -2.989 30.177 -9.033 1.00 95.50 325 THR A C 1
ATOM 2540 O O . THR A 1 325 ? -2.415 31.247 -9.228 1.00 95.50 325 THR A O 1
ATOM 2543 N N . THR A 1 326 ? -4.313 30.062 -9.033 1.00 95.88 326 THR A N 1
ATOM 2544 C CA . THR A 1 326 ? -5.227 31.200 -9.131 1.00 95.88 326 THR A CA 1
ATOM 2545 C C . THR A 1 326 ? -5.910 31.410 -7.789 1.00 95.88 326 THR A C 1
ATOM 2547 O O . THR A 1 326 ? -6.463 30.486 -7.198 1.00 95.88 326 THR A O 1
ATOM 2550 N N . VAL A 1 327 ? -5.859 32.638 -7.284 1.00 95.31 327 VAL A N 1
ATOM 2551 C CA . VAL A 1 327 ? -6.606 33.036 -6.089 1.00 95.31 327 VAL A CA 1
ATOM 2552 C C . VAL A 1 327 ? -7.904 33.668 -6.576 1.00 95.31 327 VAL A C 1
ATOM 2554 O O . VAL A 1 327 ? -7.872 34.702 -7.241 1.00 95.31 327 VAL A O 1
ATOM 2557 N N . GLY A 1 328 ? -9.033 33.005 -6.325 1.00 90.31 328 GLY A N 1
ATOM 2558 C CA . GLY A 1 328 ? -10.354 33.534 -6.662 1.00 90.31 328 GLY A CA 1
ATOM 2559 C C . GLY A 1 328 ? -10.752 34.710 -5.766 1.00 90.31 328 GLY A C 1
ATOM 2560 O O . GLY A 1 328 ? -10.181 34.901 -4.694 1.00 90.31 328 GLY A O 1
ATOM 2561 N N . GLU A 1 329 ? -11.769 35.470 -6.186 1.00 90.56 329 GLU A N 1
ATOM 2562 C CA . GLU A 1 329 ? -12.312 36.613 -5.425 1.00 90.56 329 GLU A CA 1
ATOM 2563 C C . GLU A 1 329 ? -12.747 36.216 -4.002 1.00 90.56 329 GLU A C 1
ATOM 2565 O O . GLU A 1 329 ? -12.530 36.966 -3.053 1.00 90.56 329 GLU A O 1
ATOM 2570 N N . ASP A 1 330 ? -13.236 34.985 -3.830 1.00 87.81 330 ASP A N 1
ATOM 2571 C CA . ASP A 1 330 ? -13.671 34.429 -2.542 1.00 87.81 330 ASP A CA 1
ATOM 2572 C C . ASP A 1 330 ? -12.511 33.952 -1.645 1.00 87.81 330 ASP A C 1
ATOM 2574 O O . ASP A 1 330 ? -12.716 33.153 -0.732 1.00 87.81 330 ASP A O 1
ATOM 2578 N N . SER A 1 331 ? -11.267 34.361 -1.924 1.00 87.69 331 SER A N 1
ATOM 2579 C CA . SER A 1 331 ? -10.048 33.831 -1.280 1.00 87.69 331 SER A CA 1
ATOM 2580 C C . SER A 1 331 ? -9.865 32.313 -1.440 1.00 87.69 331 SER A C 1
ATOM 2582 O O . SER A 1 331 ? -9.060 31.696 -0.743 1.00 87.69 331 SER A O 1
ATOM 2584 N N . GLN A 1 332 ? -10.595 31.692 -2.372 1.00 90.69 332 GLN A N 1
ATOM 2585 C CA . GLN A 1 332 ? -10.446 30.279 -2.697 1.00 90.69 332 GLN A CA 1
ATOM 2586 C C . GLN A 1 332 ? -9.244 30.093 -3.618 1.00 90.69 332 GLN A C 1
ATOM 2588 O O . GLN A 1 332 ? -9.241 30.547 -4.765 1.00 90.69 332 GLN A O 1
ATOM 2593 N N . THR A 1 333 ? -8.229 29.395 -3.121 1.00 93.12 333 THR A N 1
ATOM 2594 C CA . THR A 1 333 ? -7.071 29.005 -3.923 1.00 93.12 333 THR A CA 1
ATOM 2595 C C . THR A 1 333 ? -7.447 27.832 -4.821 1.00 93.12 333 THR A C 1
ATOM 2597 O O . THR A 1 333 ? -7.821 26.755 -4.346 1.00 93.12 333 THR A O 1
ATOM 2600 N N . LYS A 1 334 ? -7.339 28.042 -6.130 1.00 96.00 334 LYS A N 1
ATOM 2601 C CA . LYS A 1 334 ? -7.422 27.005 -7.152 1.00 96.00 334 LYS A CA 1
ATOM 2602 C C . LYS A 1 334 ? -6.022 26.698 -7.654 1.00 96.00 334 LYS A C 1
ATOM 2604 O O . LYS A 1 334 ? -5.268 27.599 -8.016 1.00 96.00 334 LYS A O 1
ATOM 2609 N N . GLU A 1 335 ? -5.678 25.423 -7.691 1.00 96.44 335 GLU A N 1
ATOM 2610 C CA . GLU A 1 335 ? -4.373 24.970 -8.159 1.00 96.44 335 GLU A CA 1
ATOM 2611 C C . GLU A 1 335 ? -4.537 23.955 -9.275 1.00 96.44 335 GLU A C 1
ATOM 2613 O O . GLU A 1 335 ? -5.259 22.969 -9.132 1.00 96.44 335 GLU A O 1
ATOM 2618 N N . VAL A 1 336 ? -3.821 24.167 -10.371 1.00 96.75 336 VAL A N 1
ATOM 2619 C CA . VAL A 1 336 ? -3.725 23.220 -11.474 1.00 96.75 336 VAL A CA 1
ATOM 2620 C C . VAL A 1 336 ? -2.446 22.419 -11.299 1.00 96.75 336 VAL A C 1
ATOM 2622 O O . VAL A 1 336 ? -1.339 22.933 -11.446 1.00 96.75 336 VAL A O 1
ATOM 2625 N N . LEU A 1 337 ? -2.600 21.139 -10.991 1.00 96.00 337 LEU A N 1
ATOM 2626 C CA . LEU A 1 337 ? -1.508 20.199 -10.795 1.00 96.00 337 LEU A CA 1
ATOM 2627 C C . LEU A 1 337 ? -1.296 19.344 -12.032 1.00 96.00 337 LEU A C 1
ATOM 2629 O O . LEU A 1 337 ? -2.250 18.894 -12.660 1.00 96.00 337 LEU A O 1
ATOM 2633 N N . ARG A 1 338 ? -0.044 19.002 -12.299 1.00 95.44 338 ARG A N 1
ATOM 2634 C CA . ARG A 1 338 ? 0.358 17.917 -13.184 1.00 95.44 338 ARG A CA 1
ATOM 2635 C C . ARG A 1 338 ? 0.909 16.776 -12.345 1.00 95.44 338 ARG A C 1
ATOM 2637 O O . ARG A 1 338 ? 1.937 16.912 -11.688 1.00 95.44 338 ARG A O 1
ATOM 2644 N N . LEU A 1 339 ? 0.209 15.651 -12.375 1.00 95.50 339 LEU A N 1
ATOM 2645 C CA . LEU A 1 339 ? 0.534 14.443 -11.630 1.00 95.50 339 LEU A CA 1
ATOM 2646 C C . LEU A 1 339 ? 0.908 13.335 -12.609 1.00 95.50 339 LEU A C 1
ATOM 2648 O O . LEU A 1 339 ? 0.166 13.064 -13.555 1.00 95.50 339 LEU A O 1
ATOM 2652 N N . VAL A 1 340 ? 2.032 12.665 -12.366 1.00 95.56 340 VAL A N 1
ATOM 2653 C CA . VAL A 1 340 ? 2.402 11.441 -13.087 1.00 95.56 340 VAL A CA 1
ATOM 2654 C C . VAL A 1 340 ? 2.296 10.256 -12.140 1.00 95.56 340 VAL A C 1
ATOM 2656 O O . VAL A 1 340 ? 2.982 10.193 -11.124 1.00 95.56 340 VAL A O 1
ATOM 2659 N N . LEU A 1 341 ? 1.408 9.323 -12.469 1.00 95.75 341 LEU A N 1
ATOM 2660 C CA . LEU A 1 341 ? 1.092 8.147 -11.669 1.00 95.75 341 LEU A CA 1
ATOM 2661 C C . LEU A 1 341 ? 1.685 6.898 -12.325 1.00 95.75 341 LEU A C 1
ATOM 2663 O O . LEU A 1 341 ? 1.488 6.655 -13.519 1.00 95.75 341 LEU A O 1
ATOM 2667 N N . GLU A 1 342 ? 2.366 6.070 -11.539 1.00 95.50 342 GLU A N 1
ATOM 2668 C CA . GLU A 1 342 ? 2.882 4.773 -11.979 1.00 95.50 342 GLU A CA 1
ATOM 2669 C C . GLU A 1 342 ? 2.086 3.641 -11.320 1.00 95.50 342 GLU A C 1
ATOM 2671 O O . GLU A 1 342 ? 1.747 3.702 -10.139 1.00 95.50 342 GLU A O 1
ATOM 2676 N N . ALA A 1 343 ? 1.775 2.587 -12.078 1.00 94.56 343 ALA A N 1
ATOM 2677 C CA . ALA A 1 343 ? 1.149 1.403 -11.499 1.00 94.56 343 ALA A CA 1
ATOM 2678 C C . ALA A 1 343 ? 2.144 0.641 -10.617 1.00 94.56 343 ALA A C 1
ATOM 2680 O O . ALA A 1 343 ? 3.330 0.533 -10.930 1.00 94.56 343 ALA A O 1
ATOM 2681 N N . GLN A 1 344 ? 1.650 0.041 -9.537 1.00 90.50 344 GLN A N 1
ATOM 2682 C CA . GLN A 1 344 ? 2.494 -0.748 -8.645 1.00 90.50 344 GLN A CA 1
ATOM 2683 C C . GLN A 1 344 ? 2.842 -2.129 -9.226 1.00 90.50 344 GLN A C 1
ATOM 2685 O O . GLN A 1 344 ? 2.052 -2.773 -9.922 1.00 90.50 344 GLN A O 1
ATOM 2690 N N . GLY A 1 345 ? 4.033 -2.624 -8.881 1.00 92.38 345 GLY A N 1
ATOM 2691 C CA . GLY A 1 345 ? 4.477 -3.978 -9.215 1.00 92.38 345 GLY A CA 1
ATOM 2692 C C . GLY A 1 345 ? 4.709 -4.198 -10.713 1.00 92.38 345 GLY A C 1
ATOM 2693 O O . GLY A 1 345 ? 5.213 -3.331 -11.420 1.00 92.38 345 GLY A O 1
ATOM 2694 N N . TRP A 1 346 ? 4.364 -5.389 -11.207 1.00 92.00 346 TRP A N 1
ATOM 2695 C CA . TRP A 1 346 ? 4.577 -5.769 -12.611 1.00 92.00 346 TRP A CA 1
ATOM 2696 C C . TRP A 1 346 ? 3.708 -4.966 -13.593 1.00 92.00 346 TRP A C 1
ATOM 2698 O O . TRP A 1 346 ? 4.090 -4.807 -14.752 1.00 92.00 346 TRP A O 1
ATOM 2708 N N . ALA A 1 347 ? 2.571 -4.429 -13.138 1.00 93.75 347 ALA A N 1
ATOM 2709 C CA . ALA A 1 347 ? 1.704 -3.589 -13.957 1.00 93.75 347 ALA A CA 1
ATOM 2710 C C . ALA A 1 347 ? 2.403 -2.281 -14.365 1.00 93.75 347 ALA A C 1
ATOM 2712 O O . ALA A 1 347 ? 2.222 -1.839 -15.497 1.00 93.75 347 ALA A O 1
ATOM 2713 N N . GLY A 1 348 ? 3.265 -1.721 -13.504 1.00 92.69 348 GLY A N 1
ATOM 2714 C CA . GLY A 1 348 ? 4.077 -0.537 -13.815 1.00 92.69 348 GLY A CA 1
ATOM 2715 C C . GLY A 1 348 ? 5.092 -0.757 -14.938 1.00 92.69 348 GLY A C 1
ATOM 2716 O O . GLY A 1 348 ? 5.441 0.179 -15.646 1.00 92.69 348 GLY A O 1
ATOM 2717 N N . TYR A 1 349 ? 5.519 -2.003 -15.158 1.00 92.88 349 TYR A N 1
ATOM 2718 C CA . TYR A 1 349 ? 6.398 -2.345 -16.277 1.00 92.88 349 TYR A CA 1
ATOM 2719 C C . TYR A 1 349 ? 5.635 -2.446 -17.608 1.00 92.88 349 TYR A C 1
ATOM 2721 O O . TYR A 1 349 ? 6.144 -2.055 -18.660 1.00 92.88 349 TYR A O 1
ATOM 2729 N N . LEU A 1 350 ? 4.409 -2.983 -17.568 1.00 94.62 350 LEU A N 1
ATOM 2730 C CA . LEU A 1 350 ? 3.594 -3.256 -18.759 1.00 94.62 350 LEU A CA 1
ATOM 2731 C C . LEU A 1 350 ? 2.671 -2.114 -19.178 1.00 94.62 350 LEU A C 1
ATOM 2733 O O . LEU A 1 350 ? 2.189 -2.120 -20.312 1.00 94.62 350 LEU A O 1
ATOM 2737 N N . CYS A 1 351 ? 2.397 -1.169 -18.285 1.00 95.62 351 CYS A N 1
ATOM 2738 C CA . CYS A 1 351 ? 1.555 -0.018 -18.561 1.00 95.62 351 CYS A CA 1
ATOM 2739 C C . CYS A 1 351 ? 2.399 1.247 -18.609 1.00 95.62 351 CYS A C 1
ATOM 2741 O O . CYS A 1 351 ? 3.229 1.482 -17.738 1.00 95.62 351 CYS A O 1
ATOM 2743 N N . ALA A 1 352 ? 2.123 2.102 -19.592 1.00 96.12 352 ALA A N 1
ATOM 2744 C CA . ALA A 1 352 ? 2.644 3.460 -19.577 1.00 96.12 352 ALA A CA 1
ATOM 2745 C C . ALA A 1 352 ? 2.174 4.211 -18.310 1.00 96.12 352 ALA A C 1
ATOM 2747 O O . ALA A 1 352 ? 1.030 4.002 -17.884 1.00 96.12 352 ALA A O 1
ATOM 2748 N N . PRO A 1 353 ? 2.984 5.123 -17.748 1.00 96.44 353 PRO A N 1
ATOM 2749 C CA . PRO A 1 353 ? 2.554 6.014 -16.672 1.00 96.44 353 PRO A CA 1
ATOM 2750 C C . PRO A 1 353 ? 1.310 6.809 -17.068 1.00 96.44 353 PRO A C 1
ATOM 2752 O O . PRO A 1 353 ? 1.061 7.020 -18.260 1.00 96.44 353 PRO A O 1
ATOM 2755 N N . ARG A 1 354 ? 0.535 7.264 -16.084 1.00 96.88 354 ARG A N 1
ATOM 2756 C CA . ARG A 1 354 ? -0.652 8.091 -16.307 1.00 96.88 354 ARG A CA 1
ATOM 2757 C C . ARG A 1 354 ? -0.405 9.529 -15.916 1.00 96.88 354 ARG A C 1
ATOM 2759 O O . ARG A 1 354 ? -0.084 9.815 -14.772 1.00 96.88 354 ARG A O 1
ATOM 2766 N N . GLU A 1 355 ? -0.565 10.421 -16.880 1.00 96.19 355 GLU A N 1
ATOM 2767 C CA . GLU A 1 355 ? -0.470 11.858 -16.665 1.00 96.19 355 GLU A CA 1
ATOM 2768 C C . GLU A 1 355 ? -1.868 12.433 -16.438 1.00 96.19 355 GLU A C 1
ATOM 2770 O O . GLU A 1 355 ? -2.731 12.357 -17.316 1.00 96.19 355 GLU A O 1
ATOM 2775 N N . MET A 1 356 ? -2.074 13.028 -15.268 1.00 96.25 356 MET A N 1
ATOM 2776 C CA . MET A 1 356 ? -3.305 13.695 -14.857 1.00 96.25 356 MET A CA 1
ATOM 2777 C C . MET A 1 356 ? -3.003 15.190 -14.706 1.00 96.25 356 MET A C 1
ATOM 2779 O O . MET A 1 356 ? -2.058 15.557 -14.019 1.00 96.25 356 MET A O 1
ATOM 2783 N N . LEU A 1 357 ? -3.784 16.061 -15.351 1.00 96.56 357 LEU A N 1
ATOM 2784 C CA . LEU A 1 357 ? -3.739 17.511 -15.117 1.00 96.56 357 LEU A CA 1
ATOM 2785 C C . LEU A 1 357 ? -5.034 17.810 -14.405 1.00 96.56 357 LEU A C 1
ATOM 2787 O O . LEU A 1 357 ? -6.090 17.579 -14.997 1.00 96.56 357 LEU A O 1
ATOM 2791 N N . VAL A 1 358 ? -4.932 18.199 -13.148 1.00 97.19 358 VAL A N 1
ATOM 2792 C CA . VAL A 1 358 ? -6.042 18.229 -12.212 1.00 97.19 358 VAL A CA 1
ATOM 2793 C C . VAL A 1 358 ? -6.094 19.604 -11.590 1.00 97.19 358 VAL A C 1
ATOM 2795 O O . VAL A 1 358 ? -5.158 20.006 -10.909 1.00 97.19 358 VAL A O 1
ATOM 2798 N N . GLU A 1 359 ? -7.190 20.309 -11.823 1.00 97.12 359 GLU A N 1
ATOM 2799 C CA . GLU A 1 359 ? -7.547 21.469 -11.022 1.00 97.12 359 GLU A CA 1
ATOM 2800 C C . GLU A 1 359 ? -8.094 20.966 -9.688 1.00 97.12 359 GLU A C 1
ATOM 2802 O O . GLU A 1 359 ? -8.962 20.089 -9.669 1.00 97.12 359 GLU A O 1
ATOM 2807 N N . ARG A 1 360 ? -7.584 21.502 -8.581 1.00 97.19 360 ARG A N 1
ATOM 2808 C CA . ARG A 1 360 ? -8.115 21.277 -7.239 1.00 97.19 360 ARG A CA 1
ATOM 2809 C C . ARG A 1 360 ? -8.454 22.596 -6.561 1.00 97.19 360 ARG A C 1
ATOM 2811 O O . ARG A 1 360 ? -7.788 23.604 -6.788 1.00 97.19 360 ARG A O 1
ATOM 2818 N N . MET A 1 361 ? -9.462 22.566 -5.700 1.00 96.81 361 MET A N 1
ATOM 2819 C CA . MET A 1 361 ? -9.870 23.703 -4.882 1.00 96.81 361 MET A CA 1
ATOM 2820 C C . MET A 1 361 ? -10.366 23.238 -3.516 1.00 96.81 361 MET A C 1
ATOM 2822 O O . MET A 1 361 ? -11.031 22.205 -3.416 1.00 96.81 361 MET A O 1
ATOM 2826 N N . LEU A 1 362 ? -10.060 24.013 -2.480 1.00 96.75 362 LEU A N 1
ATOM 2827 C CA . LEU A 1 362 ? -10.554 23.806 -1.121 1.00 96.75 362 LEU A CA 1
ATOM 2828 C C . LEU A 1 362 ? -11.728 24.758 -0.861 1.00 96.75 362 LEU A C 1
ATOM 2830 O O . LEU A 1 362 ? -11.610 25.964 -1.074 1.00 96.75 362 LEU A O 1
ATOM 2834 N N . LYS A 1 363 ? -12.850 24.213 -0.393 1.00 96.31 363 LYS A N 1
ATOM 2835 C CA . LYS A 1 363 ? -14.039 24.953 0.036 1.00 96.31 363 LYS A CA 1
ATOM 2836 C C . LYS A 1 363 ? -14.414 24.530 1.453 1.00 96.31 363 LYS A C 1
ATOM 2838 O O . LYS A 1 363 ? -14.326 23.353 1.790 1.00 96.31 363 LYS A O 1
ATOM 2843 N N . GLU A 1 364 ? -14.861 25.477 2.264 1.00 96.75 364 GLU A N 1
ATOM 2844 C CA . GLU A 1 364 ? -15.514 25.197 3.541 1.00 96.75 364 GLU A CA 1
ATOM 2845 C C . GLU A 1 364 ? -17.034 25.284 3.350 1.00 96.75 364 GLU A C 1
ATOM 2847 O O . GLU A 1 364 ? -17.540 26.268 2.808 1.00 96.75 364 GLU A O 1
ATOM 2852 N N . GLU A 1 365 ? -17.763 24.234 3.726 1.00 95.06 365 GLU A N 1
ATOM 2853 C CA . GLU A 1 365 ? -19.219 24.159 3.570 1.00 95.06 365 GLU A CA 1
ATOM 2854 C C . GLU A 1 365 ? -19.820 23.310 4.694 1.00 95.06 365 GLU A C 1
ATOM 2856 O O . GLU A 1 365 ? -19.323 22.225 4.991 1.00 95.06 365 GLU A O 1
ATOM 2861 N N . ASP A 1 366 ? -20.867 23.822 5.347 1.00 94.12 366 ASP A N 1
ATOM 2862 C CA . ASP A 1 366 ? -21.601 23.144 6.425 1.00 94.12 366 ASP A CA 1
ATOM 2863 C C . ASP A 1 366 ? -20.715 22.587 7.561 1.00 94.12 366 ASP A C 1
ATOM 2865 O O . ASP A 1 366 ? -20.962 21.510 8.106 1.00 94.12 366 ASP A O 1
ATOM 2869 N N . GLY A 1 367 ? -19.655 23.317 7.927 1.00 95.44 367 GLY A N 1
ATOM 2870 C CA . GLY A 1 367 ? -18.714 22.889 8.969 1.00 95.44 367 GLY A CA 1
ATOM 2871 C C . GLY A 1 367 ? -17.845 21.692 8.565 1.00 95.44 367 GLY A C 1
ATOM 2872 O O . GLY A 1 367 ? -17.354 20.968 9.431 1.00 95.44 367 GLY A O 1
ATOM 2873 N N . MET A 1 368 ? -17.659 21.473 7.263 1.00 97.25 368 MET A N 1
ATOM 2874 C CA . MET A 1 368 ? -16.777 20.465 6.679 1.00 97.25 368 MET A CA 1
ATOM 2875 C C . MET A 1 368 ? -15.814 21.126 5.689 1.00 97.25 368 MET A C 1
ATOM 2877 O O . MET A 1 368 ? -16.150 22.126 5.052 1.00 97.25 368 MET A O 1
ATOM 2881 N N . TYR A 1 369 ? -14.635 20.533 5.504 1.00 97.94 369 TYR A N 1
ATOM 2882 C CA . TYR A 1 369 ? -13.773 20.886 4.377 1.00 97.94 369 TYR A CA 1
ATOM 2883 C C . TYR A 1 369 ? -14.079 19.981 3.186 1.00 97.94 369 TYR A C 1
ATOM 2885 O O . TYR A 1 369 ? -14.117 18.754 3.308 1.00 97.94 369 TYR A O 1
ATOM 2893 N N . ILE A 1 370 ? -14.276 20.589 2.021 1.00 97.56 370 ILE A N 1
ATOM 2894 C CA . ILE A 1 370 ? -14.521 19.911 0.753 1.00 97.56 370 ILE A CA 1
ATOM 2895 C C . ILE A 1 370 ? -13.395 20.276 -0.211 1.00 97.56 370 ILE A C 1
ATOM 2897 O O . ILE A 1 370 ? -13.267 21.426 -0.625 1.00 97.56 370 ILE A O 1
ATOM 2901 N N . ILE A 1 371 ? -12.586 19.291 -0.599 1.00 97.88 371 ILE A N 1
ATOM 2902 C CA . ILE A 1 371 ? -11.550 19.461 -1.624 1.00 97.88 371 ILE A CA 1
ATOM 2903 C C . ILE A 1 371 ? -12.085 18.875 -2.920 1.00 97.88 371 ILE A C 1
ATOM 2905 O O . ILE A 1 371 ? -12.153 17.655 -3.079 1.00 97.88 371 ILE A O 1
ATOM 2909 N N . LEU A 1 372 ? -12.480 19.740 -3.846 1.00 97.44 372 LEU A N 1
ATOM 2910 C CA . LEU A 1 372 ? -12.943 19.345 -5.170 1.00 97.44 372 LEU A CA 1
ATOM 2911 C C . LEU A 1 372 ? -11.742 19.210 -6.096 1.00 97.44 372 LEU A C 1
ATOM 2913 O O . LEU A 1 372 ? -10.839 20.042 -6.056 1.00 97.44 372 LEU A O 1
ATOM 2917 N N . PHE A 1 373 ? -11.743 18.188 -6.947 1.00 97.88 373 PHE A N 1
ATOM 2918 C CA . PHE A 1 373 ? -10.712 18.033 -7.964 1.00 97.88 373 PHE A CA 1
ATOM 2919 C C . PHE A 1 373 ? -11.276 17.478 -9.271 1.00 97.88 373 PHE A C 1
ATOM 2921 O O . PHE A 1 373 ? -12.118 16.576 -9.281 1.00 97.88 373 PHE A O 1
ATOM 2928 N N . ALA A 1 374 ? -10.821 18.017 -10.397 1.00 97.06 374 ALA A N 1
ATOM 2929 C CA . ALA A 1 374 ? -11.273 17.613 -11.721 1.00 97.06 374 ALA A CA 1
ATOM 2930 C C . ALA A 1 374 ? -10.177 17.791 -12.770 1.00 97.06 374 ALA A C 1
ATOM 2932 O O . ALA A 1 374 ? -9.376 18.722 -12.715 1.00 97.06 374 ALA A O 1
ATOM 2933 N N . SER A 1 375 ? -10.141 16.892 -13.749 1.00 96.12 375 SER A N 1
ATOM 2934 C CA . SER A 1 375 ? -9.245 17.031 -14.887 1.00 96.12 375 SER A CA 1
ATOM 2935 C C . SER A 1 375 ? -9.621 18.208 -15.779 1.00 96.12 375 SER A C 1
ATOM 2937 O O . SER A 1 375 ? -10.800 18.470 -16.005 1.00 96.12 375 SER A O 1
ATOM 2939 N N . VAL A 1 376 ? -8.593 18.875 -16.305 1.00 96.00 376 VAL A N 1
ATOM 2940 C CA . VAL A 1 376 ? -8.700 20.042 -17.192 1.00 96.00 376 VAL A CA 1
ATOM 2941 C C . VAL A 1 376 ? -8.118 19.756 -18.582 1.00 96.00 376 VAL A C 1
ATOM 2943 O O . VAL A 1 376 ? -7.125 19.032 -18.715 1.00 96.00 376 VAL A O 1
ATOM 2946 N N . ASP A 1 377 ? -8.738 20.327 -19.619 1.00 89.69 377 ASP A N 1
ATOM 2947 C CA . ASP A 1 377 ? -8.493 19.964 -21.030 1.00 89.69 377 ASP A CA 1
ATOM 2948 C C . ASP A 1 377 ? -7.423 20.829 -21.701 1.00 89.69 377 ASP A C 1
ATOM 2950 O O . ASP A 1 377 ? -6.751 20.378 -22.625 1.00 89.69 377 ASP A O 1
ATOM 2954 N N . ASN A 1 378 ? -7.266 22.074 -21.246 1.00 78.50 378 ASN A N 1
ATOM 2955 C CA . ASN A 1 378 ? -6.624 23.139 -22.023 1.00 78.50 378 ASN A CA 1
ATOM 2956 C C . ASN A 1 378 ? -5.534 23.880 -21.245 1.00 78.50 378 ASN A C 1
ATOM 2958 O O . ASN A 1 378 ? -5.425 25.101 -21.330 1.00 78.50 378 ASN A O 1
ATOM 2962 N N . VAL A 1 379 ? -4.717 23.157 -20.484 1.00 85.25 379 VAL A N 1
ATOM 2963 C CA . VAL A 1 379 ? -3.567 23.779 -19.821 1.00 85.25 379 VAL A CA 1
ATOM 2964 C C . VAL A 1 379 ? -2.412 23.811 -20.810 1.00 85.25 379 VAL A C 1
ATOM 2966 O O . VAL A 1 379 ? -1.892 22.768 -21.214 1.00 85.25 379 VAL A O 1
ATOM 2969 N N . VAL A 1 380 ? -2.022 25.014 -21.228 1.00 83.06 380 VAL A N 1
ATOM 2970 C CA . VAL A 1 380 ? -0.837 25.208 -22.065 1.00 83.06 380 VAL A CA 1
ATOM 2971 C C . VAL A 1 380 ? 0.384 24.959 -21.190 1.00 83.06 380 VAL A C 1
ATOM 2973 O O . VAL A 1 380 ? 0.838 25.845 -20.474 1.00 83.06 380 VAL A O 1
ATOM 2976 N N . VAL A 1 381 ? 0.914 23.737 -21.230 1.00 78.81 381 VAL A N 1
ATOM 2977 C CA . VAL A 1 381 ? 2.177 23.417 -20.559 1.00 78.81 381 VAL A CA 1
ATOM 2978 C C . VAL A 1 381 ? 3.291 24.173 -21.293 1.00 78.81 381 VAL A C 1
ATOM 2980 O O . VAL A 1 381 ? 3.485 23.934 -22.491 1.00 78.81 381 VAL A O 1
ATOM 2983 N N . PRO A 1 382 ? 4.026 25.090 -20.635 1.00 77.19 382 PRO A N 1
ATOM 2984 C CA . PRO A 1 382 ? 5.089 25.843 -21.285 1.00 77.19 382 PRO A CA 1
ATOM 2985 C C . PRO A 1 382 ? 6.126 24.877 -21.869 1.00 77.19 382 PRO A C 1
ATOM 2987 O O . PRO A 1 382 ? 6.737 24.094 -21.142 1.00 77.19 382 PRO A O 1
ATOM 2990 N N . ALA A 1 383 ? 6.346 24.933 -23.186 1.00 69.25 383 ALA A N 1
ATOM 2991 C CA . ALA A 1 383 ? 7.206 23.985 -23.904 1.00 69.25 383 ALA A CA 1
ATOM 2992 C C . ALA A 1 383 ? 8.654 23.919 -23.364 1.00 69.25 383 ALA A C 1
ATOM 2994 O O . ALA A 1 383 ? 9.334 22.917 -23.567 1.00 69.25 383 ALA A O 1
ATOM 2995 N N . GLY A 1 384 ? 9.115 24.959 -22.656 1.00 66.50 384 GLY A N 1
ATOM 2996 C CA . GLY A 1 384 ? 10.440 25.018 -22.029 1.00 66.50 384 GLY A CA 1
ATOM 2997 C C . GLY A 1 384 ? 10.586 24.233 -20.718 1.00 66.50 384 GLY A C 1
ATOM 2998 O O . GLY A 1 384 ? 11.705 23.869 -20.370 1.00 66.50 384 GLY A O 1
ATOM 2999 N N . ASN A 1 385 ? 9.483 23.922 -20.026 1.00 61.12 385 ASN A N 1
ATOM 3000 C CA . ASN A 1 385 ? 9.497 23.226 -18.728 1.00 61.12 385 ASN A CA 1
ATOM 3001 C C . ASN A 1 385 ? 9.032 21.771 -18.819 1.00 61.12 385 ASN A C 1
ATOM 3003 O O . ASN A 1 385 ? 9.101 21.038 -17.834 1.00 61.12 385 ASN A O 1
ATOM 3007 N N . ALA A 1 386 ? 8.623 21.316 -20.007 1.00 60.97 386 ALA A N 1
ATOM 3008 C CA . ALA A 1 386 ? 8.303 19.922 -20.276 1.00 60.97 386 ALA A CA 1
ATOM 3009 C C . ALA A 1 386 ? 9.586 19.074 -20.301 1.00 60.97 386 ALA A C 1
ATOM 3011 O O . ALA A 1 386 ? 9.980 18.522 -21.329 1.00 60.97 386 ALA A O 1
ATOM 3012 N N . LYS A 1 387 ? 10.262 18.966 -19.153 1.00 69.56 387 LYS A N 1
ATOM 3013 C CA . LYS A 1 387 ? 11.300 17.969 -18.929 1.00 69.56 387 LYS A CA 1
ATOM 3014 C C . LYS A 1 387 ? 10.640 16.632 -19.232 1.00 69.56 387 LYS A C 1
ATOM 3016 O O . LYS A 1 387 ? 9.647 16.285 -18.597 1.00 69.56 387 LYS A O 1
ATOM 3021 N N . GLU A 1 388 ? 11.114 15.945 -20.268 1.00 73.62 388 GLU A N 1
ATOM 3022 C CA . GLU A 1 388 ? 10.555 14.665 -20.696 1.00 73.62 388 GLU A CA 1
ATOM 3023 C C . GLU A 1 388 ? 10.616 13.714 -19.493 1.00 73.62 388 GLU A C 1
ATOM 3025 O O . GLU A 1 388 ? 11.696 13.261 -19.104 1.00 73.62 388 GLU A O 1
ATOM 3030 N N . ILE A 1 389 ? 9.471 13.490 -18.839 1.00 70.81 389 ILE A N 1
ATOM 3031 C CA . ILE A 1 389 ? 9.384 12.641 -17.652 1.00 70.81 389 ILE A CA 1
ATOM 3032 C C . ILE A 1 389 ? 9.525 11.209 -18.151 1.00 70.81 389 ILE A C 1
ATOM 3034 O O . ILE A 1 389 ? 8.554 10.549 -18.521 1.00 70.81 389 ILE A O 1
ATOM 3038 N N . ARG A 1 390 ? 10.771 10.739 -18.218 1.00 72.69 390 ARG A N 1
ATOM 3039 C CA . ARG A 1 390 ? 11.067 9.337 -18.486 1.00 72.69 390 ARG A CA 1
ATOM 3040 C C . ARG A 1 390 ? 10.764 8.559 -17.222 1.00 72.69 390 ARG A C 1
ATOM 3042 O O . ARG A 1 390 ? 11.456 8.715 -16.218 1.00 72.69 390 ARG A O 1
ATOM 3049 N N . SER A 1 391 ? 9.736 7.722 -17.284 1.00 72.50 391 SER A N 1
ATOM 3050 C CA . SER A 1 391 ? 9.536 6.710 -16.255 1.00 72.50 391 SER A CA 1
ATOM 3051 C C . SER A 1 391 ? 10.773 5.828 -16.180 1.00 72.50 391 SER A C 1
ATOM 3053 O O . SER A 1 391 ? 11.291 5.368 -17.199 1.00 72.50 391 SER A O 1
ATOM 3055 N N . THR A 1 392 ? 11.256 5.610 -14.965 1.00 71.88 392 THR A N 1
ATOM 3056 C CA . THR A 1 392 ? 12.424 4.766 -14.706 1.00 71.88 392 THR A CA 1
ATOM 3057 C C . THR A 1 392 ? 12.090 3.278 -14.822 1.00 71.88 392 THR A C 1
ATOM 3059 O O . THR A 1 392 ? 12.997 2.467 -15.007 1.00 71.88 392 THR A O 1
ATOM 3062 N N . ASN A 1 393 ? 10.800 2.921 -14.761 1.00 78.38 393 ASN A N 1
ATOM 3063 C CA . ASN A 1 393 ? 10.340 1.541 -14.603 1.00 78.38 393 ASN A CA 1
ATOM 3064 C C . ASN A 1 393 ? 9.453 1.020 -15.747 1.00 78.38 393 ASN A C 1
ATOM 3066 O O . ASN A 1 393 ? 9.280 -0.194 -15.862 1.00 78.38 393 ASN A O 1
ATOM 3070 N N . SER A 1 394 ? 8.897 1.893 -16.593 1.00 82.75 394 SER A N 1
ATOM 3071 C CA . SER A 1 394 ? 7.991 1.506 -17.685 1.00 82.75 394 SER A CA 1
ATOM 3072 C C . SER A 1 394 ? 8.725 1.289 -19.015 1.00 82.75 394 SER A C 1
ATOM 3074 O O . SER A 1 394 ? 9.656 2.012 -19.364 1.00 82.75 394 SER A O 1
ATOM 3076 N N . LEU A 1 395 ? 8.245 0.327 -19.814 1.00 86.00 395 LEU A N 1
ATOM 3077 C CA . LEU A 1 395 ? 8.683 0.120 -21.206 1.00 86.00 395 LEU A CA 1
ATOM 3078 C C . LEU A 1 395 ? 8.324 1.279 -22.152 1.00 86.00 395 LEU A C 1
ATOM 3080 O O . LEU A 1 395 ? 8.858 1.375 -23.257 1.00 86.00 395 LEU A O 1
ATOM 3084 N N . TYR A 1 396 ? 7.395 2.134 -21.741 1.00 88.81 396 TYR A N 1
ATOM 3085 C CA . TYR A 1 396 ? 6.881 3.246 -22.526 1.00 88.81 396 TYR A CA 1
ATOM 3086 C C . TYR A 1 396 ? 7.588 4.538 -22.137 1.00 88.81 396 TYR A C 1
ATOM 3088 O O . TYR A 1 396 ? 7.661 4.885 -20.959 1.00 88.81 396 TYR A O 1
ATOM 3096 N N . SER A 1 397 ? 8.045 5.272 -23.150 1.00 85.19 397 SER A N 1
ATOM 3097 C CA . SER A 1 397 ? 8.698 6.573 -22.992 1.00 85.19 397 SER A CA 1
ATOM 3098 C C . SER A 1 397 ? 7.723 7.729 -22.775 1.00 85.19 397 SER A C 1
ATOM 3100 O O . SER A 1 397 ? 8.135 8.781 -22.299 1.00 85.19 397 SER A O 1
ATOM 3102 N N . LYS A 1 398 ? 6.445 7.554 -23.130 1.00 90.75 398 LYS A N 1
ATOM 3103 C CA . LYS A 1 398 ? 5.416 8.596 -23.044 1.00 90.75 398 LYS A CA 1
ATOM 3104 C C . LYS A 1 398 ? 4.313 8.187 -22.081 1.00 90.75 398 LYS A C 1
ATOM 3106 O O . LYS A 1 398 ? 3.780 7.082 -22.188 1.00 90.75 398 LYS A O 1
ATOM 3111 N N . ALA A 1 399 ? 3.966 9.097 -21.175 1.00 94.31 399 ALA A N 1
ATOM 3112 C CA . ALA A 1 399 ? 2.800 8.947 -20.321 1.00 94.31 399 ALA A CA 1
ATOM 3113 C C . ALA A 1 399 ? 1.512 9.017 -21.156 1.00 94.31 399 ALA A C 1
ATOM 3115 O O . ALA A 1 399 ? 1.438 9.706 -22.176 1.00 94.31 399 ALA A O 1
ATOM 3116 N N . VAL A 1 400 ? 0.497 8.276 -20.727 1.00 96.12 400 VAL A N 1
ATOM 3117 C CA . VAL A 1 400 ? -0.845 8.307 -21.310 1.00 96.12 400 VAL A CA 1
ATOM 3118 C C . VAL A 1 400 ? -1.699 9.255 -20.484 1.00 96.12 400 VAL A C 1
ATOM 3120 O O . VAL A 1 400 ? -1.736 9.159 -19.259 1.00 96.12 400 VAL A O 1
ATOM 3123 N N . ARG A 1 401 ? -2.407 10.152 -21.166 1.00 95.94 401 ARG A N 1
ATOM 3124 C CA . ARG A 1 401 ? -3.345 11.084 -20.547 1.00 95.94 401 ARG A CA 1
ATOM 3125 C C . ARG A 1 401 ? -4.489 10.325 -19.871 1.00 95.94 401 ARG A C 1
ATOM 3127 O O . ARG A 1 401 ? -5.235 9.624 -20.554 1.00 95.94 401 ARG A O 1
ATOM 3134 N N . GLY A 1 402 ? -4.619 10.485 -18.559 1.00 96.00 402 GLY A N 1
ATOM 3135 C CA . GLY A 1 402 ? -5.774 10.028 -17.795 1.00 96.00 402 GLY A CA 1
ATOM 3136 C C . GLY A 1 402 ? -6.693 11.188 -17.418 1.00 96.00 402 GLY A C 1
ATOM 3137 O O . GLY A 1 402 ? -6.337 12.360 -17.570 1.00 96.00 402 GLY A O 1
ATOM 3138 N N . TRP A 1 403 ? -7.876 10.837 -16.929 1.00 96.12 403 TRP A N 1
ATOM 3139 C CA . TRP A 1 403 ? -8.907 11.763 -16.496 1.00 96.12 403 TRP A CA 1
ATOM 3140 C C . TRP A 1 403 ? -9.469 11.335 -15.155 1.00 96.12 403 TRP A C 1
ATOM 3142 O O . TRP A 1 403 ? -9.721 10.157 -14.908 1.00 96.12 403 TRP A O 1
ATOM 3152 N N . VAL A 1 404 ? -9.702 12.309 -14.292 1.00 96.62 404 VAL A N 1
ATOM 3153 C CA . VAL A 1 404 ? -10.245 12.083 -12.965 1.00 96.62 404 VAL A CA 1
ATOM 3154 C C . VAL A 1 404 ? -11.187 13.211 -12.583 1.00 96.62 404 VAL A C 1
ATOM 3156 O O . VAL A 1 404 ? -11.000 14.364 -12.966 1.00 96.62 404 VAL A O 1
ATOM 3159 N N . ARG A 1 405 ? -12.210 12.878 -11.807 1.00 95.94 405 ARG A N 1
ATOM 3160 C CA . ARG A 1 405 ? -13.056 13.850 -11.125 1.00 95.94 405 ARG A CA 1
ATOM 3161 C C . ARG A 1 405 ? -13.450 13.293 -9.776 1.00 95.94 405 ARG A C 1
ATOM 3163 O O . ARG A 1 405 ? -13.860 12.141 -9.699 1.00 95.94 405 ARG A O 1
ATOM 3170 N N . GLY A 1 406 ? -13.387 14.100 -8.734 1.00 96.75 406 GLY A N 1
ATOM 3171 C CA . GLY A 1 406 ? -13.777 13.657 -7.413 1.00 96.75 406 GLY A CA 1
ATOM 3172 C C . GLY A 1 406 ? -13.850 14.774 -6.396 1.00 96.75 406 GLY A C 1
ATOM 3173 O O . GLY A 1 406 ? -13.718 15.958 -6.712 1.00 96.75 406 GLY A O 1
ATOM 3174 N N . ALA A 1 407 ? -14.098 14.359 -5.164 1.00 98.00 407 ALA A N 1
ATOM 3175 C CA . ALA A 1 407 ? -14.088 15.217 -4.002 1.00 98.00 407 ALA A CA 1
ATOM 3176 C C . ALA A 1 407 ? -13.552 14.450 -2.792 1.00 98.00 407 ALA A C 1
ATOM 3178 O O . ALA A 1 407 ? -13.844 13.262 -2.623 1.00 98.00 407 ALA A O 1
ATOM 3179 N N . TYR A 1 408 ? -12.809 15.146 -1.940 1.00 98.38 408 TYR A N 1
ATOM 3180 C CA . TYR A 1 408 ? -12.616 14.754 -0.551 1.00 98.38 408 TYR A CA 1
ATOM 3181 C C . TYR A 1 408 ? -13.574 15.552 0.320 1.00 98.38 408 TYR A C 1
ATOM 3183 O O . TYR A 1 408 ? -13.672 16.766 0.175 1.00 98.38 408 TYR A O 1
ATOM 3191 N N . VAL A 1 409 ? -14.246 14.870 1.237 1.00 98.19 409 VAL A N 1
ATOM 3192 C CA . VAL A 1 409 ? -15.030 15.467 2.315 1.00 98.19 409 VAL A CA 1
ATOM 3193 C C . VAL A 1 409 ? -14.333 15.118 3.618 1.00 98.19 409 VAL A C 1
ATOM 3195 O O . VAL A 1 409 ? -14.194 13.938 3.952 1.00 98.19 409 VAL A O 1
ATOM 3198 N N . VAL A 1 410 ? -13.871 16.138 4.330 1.00 98.38 410 VAL A N 1
ATOM 3199 C CA . VAL A 1 410 ? -13.216 16.025 5.631 1.00 98.38 410 VAL A CA 1
ATOM 3200 C C . VAL A 1 410 ? -14.167 16.603 6.670 1.00 98.38 410 VAL A C 1
ATOM 3202 O O . VAL A 1 410 ? -14.322 17.819 6.793 1.00 98.38 410 VAL A O 1
ATOM 3205 N N . ALA A 1 411 ? -14.837 15.711 7.393 1.00 98.19 411 ALA A N 1
ATOM 3206 C CA . ALA A 1 411 ? -15.827 16.066 8.398 1.00 98.19 411 ALA A CA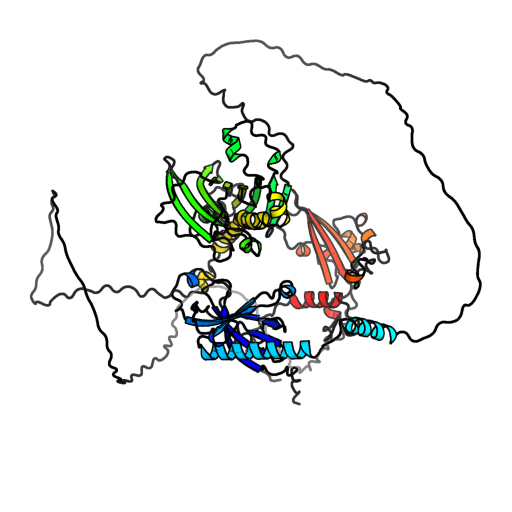 1
ATOM 3207 C C . ALA A 1 411 ? -15.235 15.950 9.813 1.00 98.19 411 ALA A C 1
ATOM 3209 O O . ALA A 1 411 ? -14.525 14.975 10.093 1.00 98.19 411 ALA A O 1
ATOM 3210 N N . PRO A 1 412 ? -15.523 16.898 10.722 1.00 98.25 412 PRO A N 1
ATOM 3211 C CA . PRO A 1 412 ? -15.154 16.766 12.125 1.00 98.25 412 PRO A CA 1
ATOM 3212 C C . PRO A 1 412 ? -15.965 15.652 12.805 1.00 98.25 412 PRO A C 1
ATOM 3214 O O . PRO A 1 412 ? -16.966 15.155 12.284 1.00 98.25 412 PRO A O 1
ATOM 3217 N N . MET A 1 413 ? -15.539 15.261 14.003 1.00 96.75 413 MET A N 1
ATOM 3218 C CA . MET A 1 413 ? -16.302 14.364 14.863 1.00 96.75 413 MET A CA 1
ATOM 3219 C C . MET A 1 413 ? -17.621 15.027 15.279 1.00 96.75 413 MET A C 1
ATOM 3221 O O . MET A 1 413 ? -17.680 16.235 15.509 1.00 96.75 413 MET A O 1
ATOM 3225 N N . LEU A 1 414 ? -18.690 14.236 15.402 1.00 95.25 414 LEU A N 1
ATOM 3226 C CA . LEU A 1 414 ? -20.005 14.748 15.788 1.00 95.25 414 LEU A CA 1
ATOM 3227 C C . LEU A 1 414 ? -19.924 15.527 17.114 1.00 95.25 414 LEU A C 1
ATOM 3229 O O . LEU A 1 414 ? -19.449 14.998 18.118 1.00 95.25 414 LEU A O 1
ATOM 3233 N N . GLY A 1 415 ? -20.404 16.774 17.106 1.00 95.69 415 GLY A N 1
ATOM 3234 C CA . GLY A 1 415 ? -20.367 17.677 18.263 1.00 95.69 415 GLY A CA 1
ATOM 3235 C C . GLY A 1 415 ? -19.099 18.531 18.386 1.00 95.69 415 GLY A C 1
ATOM 3236 O O . GLY A 1 415 ? -19.011 19.331 19.313 1.00 95.69 415 GLY A O 1
ATOM 3237 N N . TYR A 1 416 ? -18.144 18.399 17.462 1.00 97.62 416 TYR A N 1
ATOM 3238 C CA . TYR A 1 416 ? -16.934 19.218 17.397 1.00 97.62 416 TYR A CA 1
ATOM 3239 C C . TYR A 1 416 ? -16.960 20.131 16.167 1.00 97.62 416 TYR A C 1
ATOM 3241 O O . TYR A 1 416 ? -17.562 19.803 15.146 1.00 97.62 416 TYR A O 1
ATOM 3249 N N . SER A 1 417 ? -16.292 21.282 16.258 1.00 97.38 417 SER A N 1
ATOM 3250 C CA . SER A 1 417 ? -16.066 22.174 15.113 1.00 97.38 417 SER A CA 1
ATOM 3251 C C . SER A 1 417 ? -14.801 21.780 14.344 1.00 97.38 417 SER A C 1
ATOM 3253 O O . SER A 1 417 ? -13.958 21.045 14.864 1.00 97.38 417 SER A O 1
ATOM 3255 N N . LEU A 1 418 ? -14.617 22.320 13.134 1.00 97.00 418 LEU A N 1
ATOM 3256 C CA . LEU A 1 418 ? -13.412 22.102 12.317 1.00 97.00 418 LEU A CA 1
ATOM 3257 C C . LEU A 1 418 ? -12.105 22.378 13.076 1.00 97.00 418 LEU A C 1
ATOM 3259 O O . LEU A 1 418 ? -11.155 21.607 12.963 1.00 97.00 418 LEU A O 1
ATOM 3263 N N . ALA A 1 419 ? -12.080 23.430 13.898 1.00 95.62 419 ALA A N 1
ATOM 3264 C CA . ALA A 1 419 ? -10.899 23.833 14.660 1.00 95.62 419 ALA A CA 1
ATOM 3265 C C . ALA A 1 419 ? -10.666 23.011 15.941 1.00 95.62 419 ALA A C 1
ATOM 3267 O O . ALA A 1 419 ? -9.544 22.941 16.434 1.00 95.62 419 ALA A O 1
ATOM 3268 N N . THR A 1 420 ? -11.719 22.420 16.513 1.00 97.19 420 THR A N 1
ATOM 3269 C CA . THR A 1 420 ? -11.655 21.768 17.837 1.00 97.19 420 THR A CA 1
ATOM 3270 C C . THR A 1 420 ? -11.670 20.248 17.769 1.00 97.19 420 THR A C 1
ATOM 3272 O O . THR A 1 420 ? -11.407 19.587 18.775 1.00 97.19 420 THR A O 1
ATOM 3275 N N . SER A 1 421 ? -11.989 19.677 16.606 1.00 97.56 421 SER A N 1
ATOM 3276 C CA . SER A 1 421 ? -12.136 18.235 16.462 1.00 97.56 421 SER A CA 1
ATOM 3277 C C . SER A 1 421 ? -10.791 17.511 16.600 1.00 97.56 421 SER A C 1
ATOM 3279 O O . SER A 1 421 ? -9.862 17.815 15.853 1.00 97.56 421 SER A O 1
ATOM 3281 N N . PRO A 1 422 ? -10.665 16.528 17.511 1.00 96.62 422 PRO A N 1
ATOM 3282 C CA . PRO A 1 422 ? -9.433 15.753 17.677 1.00 96.62 422 PRO A CA 1
ATOM 3283 C C . PRO A 1 422 ? -9.255 14.658 16.612 1.00 96.62 422 PRO A C 1
ATOM 3285 O O . PRO A 1 422 ? -8.158 14.120 16.455 1.00 96.62 422 PRO A O 1
ATOM 3288 N N . GLU A 1 423 ? -10.337 14.303 15.919 1.00 97.62 423 GLU A N 1
ATOM 3289 C CA . GLU A 1 423 ? -10.385 13.298 14.857 1.00 97.62 423 GLU A CA 1
ATOM 3290 C C . GLU A 1 423 ? -11.184 13.847 13.669 1.00 97.62 423 GLU A C 1
ATOM 3292 O O . GLU A 1 423 ? -12.030 14.730 13.830 1.00 97.62 423 GLU A O 1
ATOM 3297 N N . ALA A 1 424 ? -10.945 13.315 12.477 1.00 97.94 424 ALA A N 1
ATOM 3298 C CA . ALA A 1 424 ? -11.670 13.682 11.271 1.00 97.94 424 ALA A CA 1
ATOM 3299 C C . ALA A 1 424 ? -12.085 12.428 10.498 1.00 97.94 424 ALA A C 1
ATOM 3301 O O . ALA A 1 424 ? -11.332 11.459 10.406 1.00 97.94 424 ALA A O 1
ATOM 3302 N N . MET A 1 425 ? -13.281 12.442 9.914 1.00 98.00 425 MET A N 1
ATOM 3303 C CA . MET A 1 425 ? -13.699 11.441 8.938 1.00 98.00 425 MET A CA 1
ATOM 3304 C C . MET A 1 425 ? -13.377 11.955 7.539 1.00 98.00 425 MET A C 1
ATOM 3306 O O . MET A 1 425 ? -13.883 12.994 7.123 1.00 98.00 425 MET A O 1
ATOM 3310 N N . VAL A 1 426 ? -12.559 11.209 6.805 1.00 98.12 426 VAL A N 1
ATOM 3311 C CA . VAL A 1 426 ? -12.149 11.541 5.441 1.00 98.12 426 VAL A CA 1
ATOM 3312 C C . VAL A 1 426 ? -12.852 10.607 4.483 1.00 98.12 426 VAL A C 1
ATOM 3314 O O . VAL A 1 426 ? -12.646 9.397 4.535 1.00 98.12 426 VAL A O 1
ATOM 3317 N N . THR A 1 427 ? -13.662 11.166 3.592 1.00 98.06 427 THR A N 1
ATOM 3318 C CA . THR A 1 427 ? -14.352 10.418 2.541 1.00 98.06 427 THR A CA 1
ATOM 3319 C C . THR A 1 427 ? -13.923 10.938 1.182 1.00 98.06 427 THR A C 1
ATOM 3321 O O . THR A 1 427 ? -14.124 12.105 0.874 1.00 98.06 427 THR A O 1
ATOM 3324 N N . CYS A 1 428 ? -13.344 10.074 0.359 1.00 98.19 428 CYS A N 1
ATOM 3325 C CA . CYS A 1 428 ? -13.014 10.363 -1.027 1.00 98.19 428 CYS A CA 1
ATOM 3326 C C . CYS A 1 428 ? -14.030 9.688 -1.944 1.00 98.19 428 CYS A C 1
ATOM 3328 O O . CYS A 1 428 ? -14.266 8.486 -1.815 1.00 98.19 428 CYS A O 1
ATOM 3330 N N . ILE A 1 429 ? -14.601 10.448 -2.876 1.00 96.94 429 ILE A N 1
ATOM 3331 C CA . ILE A 1 429 ? -15.433 9.931 -3.964 1.00 96.94 429 ILE A CA 1
ATOM 3332 C C . ILE A 1 429 ? -14.780 10.354 -5.275 1.00 96.94 429 ILE A C 1
ATOM 3334 O O . ILE A 1 429 ? -14.562 11.545 -5.484 1.00 96.94 429 ILE A O 1
ATOM 3338 N N . MET A 1 430 ? -14.470 9.410 -6.164 1.00 96.88 430 MET A N 1
ATOM 3339 C CA . MET A 1 430 ? -13.820 9.715 -7.441 1.00 96.88 430 MET A CA 1
ATOM 3340 C C . MET A 1 430 ? -14.314 8.845 -8.601 1.00 96.88 430 MET A C 1
ATOM 3342 O O . MET A 1 430 ? -14.629 7.671 -8.429 1.00 96.88 430 MET A O 1
ATOM 3346 N N . LYS A 1 431 ? -14.325 9.425 -9.801 1.00 95.88 431 LYS A N 1
ATOM 3347 C CA . LYS A 1 431 ? -14.428 8.762 -11.107 1.00 95.88 431 LYS A CA 1
ATOM 3348 C C . LYS A 1 431 ? -13.084 8.851 -11.802 1.00 95.88 431 LYS A C 1
ATOM 3350 O O . LYS A 1 431 ? -12.490 9.931 -11.817 1.00 95.88 431 LYS A O 1
ATOM 3355 N N . VAL A 1 432 ? -12.626 7.756 -12.396 1.00 95.25 432 VAL A N 1
ATOM 3356 C CA . VAL A 1 432 ? -11.302 7.681 -13.021 1.00 95.25 432 VAL A CA 1
ATOM 3357 C C . VAL A 1 432 ? -11.405 6.993 -14.378 1.00 95.25 432 VAL A C 1
ATOM 3359 O O . VAL A 1 432 ? -11.798 5.835 -14.458 1.00 95.25 432 VAL A O 1
ATOM 3362 N N . ASP A 1 433 ? -10.944 7.669 -15.428 1.00 95.50 433 ASP A N 1
ATOM 3363 C CA . ASP A 1 433 ? -10.635 7.064 -16.723 1.00 95.50 433 ASP A CA 1
ATOM 3364 C C . ASP A 1 433 ? -9.118 7.091 -16.931 1.00 95.50 433 ASP A C 1
ATOM 3366 O O . ASP A 1 433 ? -8.500 8.137 -17.131 1.00 95.50 433 ASP A O 1
ATOM 3370 N N . LEU A 1 434 ? -8.489 5.918 -16.888 1.00 96.19 434 LEU A N 1
ATOM 3371 C CA . LEU A 1 434 ? -7.041 5.798 -17.047 1.00 96.19 434 LEU A CA 1
ATOM 3372 C C . LEU A 1 434 ? -6.580 6.047 -18.492 1.00 96.19 434 LEU A C 1
ATOM 3374 O O . LEU A 1 434 ? -5.377 6.140 -18.721 1.00 96.19 434 LEU A O 1
ATOM 3378 N N . GLY A 1 435 ? -7.478 6.110 -19.476 1.00 95.50 435 GLY A N 1
ATOM 3379 C CA . GLY A 1 435 ? -7.124 6.273 -20.883 1.00 95.50 435 GLY A CA 1
ATOM 3380 C C . GLY A 1 435 ? -6.334 5.097 -21.487 1.00 95.50 435 GLY A C 1
ATOM 3381 O O . GLY A 1 435 ? -5.928 4.128 -20.827 1.00 95.50 435 GLY A O 1
ATOM 3382 N N . GLY A 1 436 ? -6.099 5.171 -22.799 1.00 95.44 436 GLY A N 1
ATOM 3383 C CA . GLY A 1 436 ? -5.367 4.147 -23.556 1.00 95.44 436 GLY A CA 1
ATOM 3384 C C . GLY A 1 436 ? -6.014 2.757 -23.476 1.00 95.44 436 GLY A C 1
ATOM 3385 O O . GLY A 1 436 ? -7.231 2.623 -23.523 1.00 95.44 436 GLY A O 1
ATOM 3386 N N . GLY A 1 437 ? -5.201 1.701 -23.350 1.00 95.00 437 GLY A N 1
ATOM 3387 C CA . GLY A 1 437 ? -5.682 0.316 -23.205 1.00 95.00 437 GLY A CA 1
ATOM 3388 C C . GLY A 1 437 ? -6.446 0.027 -21.903 1.00 95.00 437 GLY A C 1
ATOM 3389 O O . GLY A 1 437 ? -7.193 -0.944 -21.848 1.00 95.00 437 GLY A O 1
ATOM 3390 N N . CYS A 1 438 ? -6.261 0.869 -20.880 1.00 95.44 438 CYS A N 1
ATOM 3391 C CA . CYS A 1 438 ? -6.877 0.732 -19.555 1.00 95.44 438 CYS A CA 1
ATOM 3392 C C . CYS A 1 438 ? -8.080 1.661 -19.353 1.00 95.44 438 CYS A C 1
ATOM 3394 O O . CYS A 1 438 ? -8.678 1.635 -18.284 1.00 95.44 438 CYS A O 1
ATOM 3396 N N . GLY A 1 439 ? -8.402 2.511 -20.331 1.00 93.88 439 GLY A N 1
ATOM 3397 C CA . GLY A 1 439 ? -9.567 3.386 -20.249 1.00 93.88 439 GLY A CA 1
ATOM 3398 C C . GLY A 1 439 ? -10.849 2.601 -20.485 1.00 93.88 439 GLY A C 1
ATOM 3399 O O . GLY A 1 439 ? -10.846 1.642 -21.255 1.00 93.88 439 GLY A O 1
ATOM 3400 N N . GLU A 1 440 ? -11.953 3.003 -19.865 1.00 89.75 440 GLU A N 1
ATOM 3401 C CA . GLU A 1 440 ? -13.202 2.227 -19.915 1.00 89.75 440 GLU A CA 1
ATOM 3402 C C . GLU A 1 440 ? -13.789 2.092 -21.324 1.00 89.75 440 GLU A C 1
ATOM 3404 O O . GLU A 1 440 ? -14.397 1.080 -21.667 1.00 89.75 440 GLU A O 1
ATOM 3409 N N . LYS A 1 441 ? -13.546 3.088 -22.181 1.00 89.44 441 LYS A N 1
ATOM 3410 C CA . LYS A 1 441 ? -13.971 3.079 -23.590 1.00 89.44 441 LYS A CA 1
ATOM 3411 C C . LYS A 1 441 ? -13.078 2.217 -24.484 1.00 89.44 441 LYS A C 1
ATOM 3413 O O . LYS A 1 441 ? -13.343 2.081 -25.678 1.00 89.44 441 LYS A O 1
ATOM 3418 N N . SER A 1 442 ? -11.986 1.684 -23.946 1.00 93.12 442 SER A N 1
ATOM 3419 C CA . SER A 1 442 ? -11.028 0.900 -24.710 1.00 93.12 442 SER A CA 1
ATOM 3420 C C . SER A 1 442 ? -11.567 -0.491 -25.007 1.00 93.12 442 SER A C 1
ATOM 3422 O O . SER A 1 442 ? -12.048 -1.185 -24.115 1.00 93.12 442 SER A O 1
ATOM 3424 N N . LEU A 1 443 ? -11.376 -0.968 -26.238 1.00 94.50 443 LEU A N 1
ATOM 3425 C CA . LEU A 1 443 ? -11.661 -2.365 -26.590 1.00 94.50 443 LEU A CA 1
ATOM 3426 C C . LEU A 1 443 ? -10.810 -3.356 -25.774 1.00 94.50 443 LEU A C 1
ATOM 3428 O O . LEU A 1 443 ? -11.194 -4.509 -25.602 1.00 94.50 443 LEU A O 1
ATOM 3432 N N . LEU A 1 444 ? -9.664 -2.904 -25.253 1.00 94.69 444 LEU A N 1
ATOM 3433 C CA . LEU A 1 444 ? -8.784 -3.695 -24.393 1.00 94.69 444 LEU A CA 1
ATOM 3434 C C . LEU A 1 444 ? -9.183 -3.644 -22.913 1.00 94.69 444 LEU A C 1
ATOM 3436 O O . LEU A 1 444 ? -8.583 -4.363 -22.112 1.00 94.69 444 LEU A O 1
ATOM 3440 N N . HIS A 1 445 ? -10.192 -2.851 -22.536 1.00 93.38 445 HIS A N 1
ATOM 3441 C CA . HIS A 1 445 ? -10.587 -2.684 -21.141 1.00 93.38 445 HIS A CA 1
ATOM 3442 C C . HIS A 1 445 ? -10.903 -4.019 -20.444 1.00 93.38 445 HIS A C 1
ATOM 3444 O O . HIS A 1 445 ? -10.298 -4.266 -19.402 1.00 93.38 445 HIS A O 1
ATOM 3450 N N . PRO A 1 446 ? -11.713 -4.943 -21.012 1.00 93.50 446 PRO A N 1
ATOM 3451 C CA . PRO A 1 446 ? -12.010 -6.221 -20.359 1.00 93.50 446 PRO A CA 1
ATOM 3452 C C . PRO A 1 446 ? -10.757 -7.061 -20.093 1.00 93.50 446 PRO A C 1
ATOM 3454 O O . PRO A 1 446 ? -10.625 -7.658 -19.028 1.00 93.50 446 PRO A O 1
ATOM 3457 N N . LEU A 1 447 ? -9.806 -7.063 -21.033 1.00 94.06 447 LEU A N 1
ATOM 3458 C CA . LEU A 1 447 ? -8.539 -7.778 -20.883 1.00 94.06 447 LEU A CA 1
ATOM 3459 C C . LEU A 1 447 ? -7.644 -7.109 -19.835 1.00 94.06 447 LEU A C 1
ATOM 3461 O O . LEU A 1 447 ? -7.072 -7.790 -18.990 1.00 94.06 447 LEU A O 1
ATOM 3465 N N . SER A 1 448 ? -7.526 -5.781 -19.876 1.00 94.38 448 SER A N 1
ATOM 3466 C CA . SER A 1 448 ? -6.683 -5.029 -18.942 1.00 94.38 448 SER A CA 1
ATOM 3467 C C . SER A 1 448 ? -7.224 -5.069 -17.507 1.00 94.38 448 SER A C 1
ATOM 3469 O O . SER A 1 448 ? -6.443 -5.166 -16.561 1.00 94.38 448 SER A O 1
ATOM 3471 N N . SER A 1 449 ? -8.550 -5.067 -17.346 1.00 92.69 449 SER A N 1
ATOM 3472 C CA . SER A 1 449 ? -9.237 -5.255 -16.071 1.00 92.69 449 SER A CA 1
ATOM 3473 C C . SER A 1 449 ? -9.057 -6.687 -15.562 1.00 92.69 449 SER A C 1
ATOM 3475 O O . SER A 1 449 ? -8.601 -6.863 -14.437 1.00 92.69 449 SER A O 1
ATOM 3477 N N . ALA A 1 450 ? -9.274 -7.711 -16.399 1.00 92.94 450 ALA A N 1
ATOM 3478 C CA . ALA A 1 450 ? -9.059 -9.112 -16.014 1.00 92.94 450 ALA A CA 1
ATOM 3479 C C . ALA A 1 450 ? -7.596 -9.419 -15.644 1.00 92.94 450 ALA A C 1
ATOM 3481 O O . ALA A 1 450 ? -7.329 -10.253 -14.783 1.00 92.94 450 ALA A O 1
ATOM 3482 N N . ALA A 1 451 ? -6.643 -8.728 -16.273 1.00 93.69 451 ALA A N 1
ATOM 3483 C CA . ALA A 1 451 ? -5.225 -8.812 -15.944 1.00 93.69 451 ALA A CA 1
ATOM 3484 C C . ALA A 1 451 ? -4.843 -8.031 -14.667 1.00 93.69 451 ALA A C 1
ATOM 3486 O O . ALA A 1 451 ? -3.688 -8.087 -14.256 1.00 93.69 451 ALA A O 1
ATOM 3487 N N . GLY A 1 452 ? -5.768 -7.296 -14.040 1.00 94.88 452 GLY A N 1
ATOM 3488 C CA . GLY A 1 452 ? -5.507 -6.496 -12.839 1.00 94.88 452 GLY A CA 1
ATOM 3489 C C . GLY A 1 452 ? -4.680 -5.229 -13.087 1.00 94.88 452 GLY A C 1
ATOM 3490 O O . GLY A 1 452 ? -4.145 -4.653 -12.142 1.00 94.88 452 GLY A O 1
ATOM 3491 N N . LEU A 1 453 ? -4.551 -4.781 -14.343 1.00 95.62 453 LEU A N 1
ATOM 3492 C CA . LEU A 1 453 ? -3.786 -3.576 -14.688 1.00 95.62 453 LEU A CA 1
ATOM 3493 C C . LEU A 1 453 ? -4.515 -2.307 -14.234 1.00 95.62 453 LEU A C 1
ATOM 3495 O O . LEU A 1 453 ? -3.894 -1.407 -13.674 1.00 95.62 453 LEU A O 1
ATOM 3499 N N . VAL A 1 454 ? -5.836 -2.261 -14.436 1.00 95.50 454 VAL A N 1
ATOM 3500 C CA . VAL A 1 454 ? -6.702 -1.163 -13.969 1.00 95.50 454 VAL A CA 1
ATOM 3501 C C . VAL A 1 454 ? -6.664 -1.077 -12.441 1.00 95.50 454 VAL A C 1
ATOM 3503 O O . VAL A 1 454 ? -6.399 -0.014 -11.879 1.00 95.50 454 VAL A O 1
ATOM 3506 N N . ASP A 1 455 ? -6.817 -2.220 -11.770 1.00 95.38 455 ASP A N 1
ATOM 3507 C CA . ASP A 1 455 ? -6.807 -2.313 -10.310 1.00 95.38 455 ASP A CA 1
ATOM 3508 C C . ASP A 1 455 ? -5.470 -1.877 -9.696 1.00 95.38 455 ASP A C 1
ATOM 3510 O O . ASP A 1 455 ? -5.451 -1.381 -8.572 1.00 95.38 455 ASP A O 1
ATOM 3514 N N . ALA A 1 456 ? -4.347 -2.040 -10.405 1.00 95.44 456 ALA A N 1
ATOM 3515 C CA . ALA A 1 456 ? -3.036 -1.608 -9.925 1.00 95.44 456 ALA A CA 1
ATOM 3516 C C . ALA A 1 456 ? -2.909 -0.077 -9.842 1.00 95.44 456 ALA A C 1
ATOM 3518 O O . ALA A 1 456 ? -2.283 0.428 -8.910 1.00 95.44 456 ALA A O 1
ATOM 3519 N N . PHE A 1 457 ? -3.518 0.659 -10.778 1.00 95.88 457 PHE A N 1
ATOM 3520 C CA . PHE A 1 457 ? -3.609 2.121 -10.705 1.00 95.88 457 PHE A CA 1
ATOM 3521 C C . PHE A 1 457 ? -4.654 2.559 -9.678 1.00 95.88 457 PHE A C 1
ATOM 3523 O O . PHE A 1 457 ? -4.362 3.397 -8.829 1.00 95.88 457 PHE A O 1
ATOM 3530 N N . LEU A 1 458 ? -5.849 1.959 -9.702 1.00 95.62 458 LEU A N 1
ATOM 3531 C CA . LEU A 1 458 ? -6.922 2.322 -8.776 1.00 95.62 458 LEU A CA 1
ATOM 3532 C C . LEU A 1 458 ? -6.536 2.068 -7.319 1.00 95.62 458 LEU A C 1
ATOM 3534 O O . LEU A 1 458 ? -6.777 2.923 -6.478 1.00 95.62 458 LEU A O 1
ATOM 3538 N N . ALA A 1 459 ? -5.888 0.945 -7.002 1.00 94.19 459 ALA A N 1
ATOM 3539 C CA . ALA A 1 459 ? -5.409 0.680 -5.645 1.00 94.19 459 ALA A CA 1
ATOM 3540 C C . ALA A 1 459 ? -4.407 1.742 -5.170 1.00 94.19 459 ALA A C 1
ATOM 3542 O O . ALA A 1 459 ? -4.400 2.094 -3.993 1.00 94.19 459 ALA A O 1
ATOM 3543 N N . HIS A 1 460 ? -3.590 2.272 -6.083 1.00 92.62 460 HIS A N 1
ATOM 3544 C CA . HIS A 1 460 ? -2.643 3.337 -5.780 1.00 92.62 460 HIS A CA 1
ATOM 3545 C C . HIS A 1 460 ? -3.352 4.669 -5.501 1.00 92.62 460 HIS A C 1
ATOM 3547 O O . HIS A 1 460 ? -3.085 5.296 -4.478 1.00 92.62 460 HIS A O 1
ATOM 3553 N N . MET A 1 461 ? -4.312 5.042 -6.355 1.00 96.06 461 MET A N 1
ATOM 3554 C CA . MET A 1 461 ? -5.076 6.288 -6.229 1.00 96.06 461 MET A CA 1
ATOM 3555 C C . MET A 1 461 ? -6.004 6.281 -5.014 1.00 96.06 461 MET A C 1
ATOM 3557 O O . MET A 1 461 ? -6.027 7.217 -4.223 1.00 96.06 461 MET A O 1
ATOM 3561 N N . LEU A 1 462 ? -6.730 5.184 -4.812 1.00 95.56 462 LEU A N 1
ATOM 3562 C CA . LEU A 1 462 ? -7.645 5.000 -3.685 1.00 95.56 462 LEU A CA 1
ATOM 3563 C C . LEU A 1 462 ? -6.891 4.790 -2.362 1.00 95.56 462 LEU A C 1
ATOM 3565 O O . LEU A 1 462 ? -7.427 5.068 -1.290 1.00 95.56 462 LEU A O 1
ATOM 3569 N N . GLY A 1 463 ? -5.628 4.358 -2.432 1.00 95.31 463 GLY A N 1
ATOM 3570 C CA . GLY A 1 463 ? -4.709 4.311 -1.298 1.00 95.31 463 GLY A CA 1
ATOM 3571 C C . GLY A 1 463 ? -4.357 5.687 -0.722 1.00 95.31 463 GLY A C 1
ATOM 3572 O O . GLY A 1 463 ? -3.865 5.743 0.401 1.00 95.31 463 GLY A O 1
ATOM 3573 N N . ALA A 1 464 ? -4.656 6.789 -1.422 1.00 95.69 464 ALA A N 1
ATOM 3574 C CA . ALA A 1 464 ? -4.409 8.150 -0.944 1.00 95.69 464 ALA A CA 1
ATOM 3575 C C . ALA A 1 464 ? -5.035 8.426 0.430 1.00 95.69 464 ALA A C 1
ATOM 3577 O O . ALA A 1 464 ? -4.373 8.964 1.305 1.00 95.69 464 ALA A O 1
ATOM 3578 N N . VAL A 1 465 ? -6.284 7.997 0.659 1.00 96.81 465 VAL A N 1
ATOM 3579 C CA . VAL A 1 465 ? -6.977 8.199 1.949 1.00 96.81 465 VAL A CA 1
ATOM 3580 C C . VAL A 1 465 ? -6.230 7.518 3.099 1.00 96.81 465 VAL A C 1
ATOM 3582 O O . VAL A 1 465 ? -6.146 8.053 4.201 1.00 96.81 465 VAL A O 1
ATOM 3585 N N . ILE A 1 466 ? -5.670 6.338 2.834 1.00 95.62 466 ILE A N 1
ATOM 3586 C CA . ILE A 1 466 ? -4.915 5.558 3.816 1.00 95.62 466 ILE A CA 1
ATOM 3587 C C . ILE A 1 466 ? -3.584 6.246 4.119 1.00 95.62 466 ILE A C 1
ATOM 3589 O O . ILE A 1 466 ? -3.201 6.361 5.276 1.00 95.62 466 ILE A O 1
ATOM 3593 N N . LEU A 1 467 ? -2.904 6.748 3.091 1.00 95.62 467 LEU A N 1
ATOM 3594 C CA . LEU A 1 467 ? -1.631 7.435 3.265 1.00 95.62 467 LEU A CA 1
ATOM 3595 C C . LEU A 1 467 ? -1.786 8.786 3.967 1.00 95.62 467 LEU A C 1
ATOM 3597 O O . LEU A 1 467 ? -0.958 9.103 4.808 1.00 95.62 467 LEU A O 1
ATOM 3601 N N . VAL A 1 468 ? -2.863 9.534 3.700 1.00 96.31 468 VAL A N 1
ATOM 3602 C CA . VAL A 1 468 ? -3.194 10.752 4.458 1.00 96.31 468 VAL A CA 1
ATOM 3603 C C . VAL A 1 468 ? -3.445 10.423 5.924 1.00 96.31 468 VAL A C 1
ATOM 3605 O O . VAL A 1 468 ? -2.934 11.119 6.799 1.00 96.31 468 VAL A O 1
ATOM 3608 N N . ARG A 1 469 ? -4.200 9.350 6.210 1.00 96.62 469 ARG A N 1
ATOM 3609 C CA . ARG A 1 469 ? -4.395 8.881 7.587 1.00 96.62 469 ARG A CA 1
ATOM 3610 C C . ARG A 1 469 ? -3.052 8.622 8.250 1.00 96.62 469 ARG A C 1
ATOM 3612 O O . ARG A 1 469 ? -2.800 9.139 9.332 1.00 96.62 469 ARG A O 1
ATOM 3619 N N . ASP A 1 470 ? -2.208 7.831 7.601 1.00 95.56 470 ASP A N 1
ATOM 3620 C CA . ASP A 1 470 ? -0.919 7.462 8.157 1.00 95.56 470 ASP A CA 1
ATOM 3621 C C . ASP A 1 470 ? -0.042 8.719 8.338 1.00 95.56 470 ASP A C 1
ATOM 3623 O O . ASP A 1 470 ? 0.520 8.904 9.407 1.00 95.56 470 ASP A O 1
ATOM 3627 N N . GLU A 1 471 ? 0.032 9.632 7.371 1.00 94.56 471 GLU A N 1
ATOM 3628 C CA . GLU A 1 471 ? 0.816 10.873 7.459 1.00 94.56 471 GLU A CA 1
ATOM 3629 C C . GLU A 1 471 ? 0.390 11.763 8.638 1.00 94.56 471 GLU A C 1
ATOM 3631 O O . GLU A 1 471 ? 1.231 12.162 9.447 1.00 94.56 471 GLU A O 1
ATOM 3636 N N . VAL A 1 472 ? -0.916 11.997 8.794 1.00 95.50 472 VAL A N 1
ATOM 3637 C CA . VAL A 1 472 ? -1.473 12.805 9.891 1.00 95.50 472 VAL A CA 1
ATOM 3638 C C . VAL A 1 472 ? -1.315 12.112 11.244 1.00 95.50 472 VAL A C 1
ATOM 3640 O O . VAL A 1 472 ? -1.055 12.760 12.251 1.00 95.50 472 VAL A O 1
ATOM 3643 N N . GLU A 1 473 ? -1.453 10.789 11.312 1.00 95.38 473 GLU A N 1
ATOM 3644 C CA . GLU A 1 473 ? -1.282 10.067 12.575 1.00 95.38 473 GLU A CA 1
ATOM 3645 C C . GLU A 1 473 ? 0.187 9.981 12.997 1.00 95.38 473 GLU A C 1
ATOM 3647 O O . GLU A 1 473 ? 0.488 10.085 14.188 1.00 95.38 473 GLU A O 1
ATOM 3652 N N . HIS A 1 474 ? 1.109 9.837 12.043 1.00 92.69 474 HIS A N 1
ATOM 3653 C CA . HIS A 1 474 ? 2.541 9.793 12.326 1.00 92.69 474 HIS A CA 1
ATOM 3654 C C . HIS A 1 474 ? 3.106 11.167 12.709 1.00 92.69 474 HIS A C 1
ATOM 3656 O O . HIS A 1 474 ? 3.997 11.220 13.557 1.00 92.69 474 HIS A O 1
ATOM 3662 N N . SER A 1 475 ? 2.585 12.268 12.155 1.00 89.25 475 SER A N 1
ATOM 3663 C CA . SER A 1 475 ? 3.049 13.629 12.482 1.00 89.25 475 SER A CA 1
ATOM 3664 C C . SER A 1 475 ? 2.782 14.036 13.938 1.00 89.25 475 SER A C 1
ATOM 3666 O O . SER A 1 475 ? 3.401 14.966 14.450 1.00 89.25 475 SER A O 1
ATOM 3668 N N . ARG A 1 476 ? 1.904 13.314 14.648 1.00 85.75 476 ARG A N 1
ATOM 3669 C CA . ARG A 1 476 ? 1.576 13.567 16.061 1.00 85.75 476 ARG A CA 1
ATOM 3670 C C . ARG A 1 476 ? 2.639 13.106 17.051 1.00 85.75 476 ARG A C 1
ATOM 3672 O O . ARG A 1 476 ? 2.578 13.480 18.223 1.00 85.75 476 ARG A O 1
ATOM 3679 N N . PHE A 1 477 ? 3.562 12.247 16.637 1.00 85.12 477 PHE A N 1
ATOM 3680 C CA . PHE A 1 477 ? 4.584 11.735 17.538 1.00 85.12 477 PHE A CA 1
ATOM 3681 C C . PHE A 1 477 ? 5.774 12.703 17.571 1.00 85.12 477 PHE A C 1
ATOM 3683 O O . PHE A 1 477 ? 6.408 12.935 16.551 1.00 85.12 477 PHE A O 1
ATOM 3690 N N . VAL A 1 478 ? 6.091 13.226 18.768 1.00 52.03 478 VAL A N 1
ATOM 3691 C CA . VAL A 1 478 ? 7.211 14.163 19.060 1.00 52.03 478 VAL A CA 1
ATOM 3692 C C . VAL A 1 478 ? 8.561 13.636 18.568 1.00 52.03 478 VAL A C 1
ATOM 3694 O O . VAL A 1 478 ? 9.471 14.392 18.261 1.00 52.03 478 VAL A O 1
ATOM 3697 N N . LEU A 1 479 ? 8.676 12.315 18.481 1.00 52.47 479 LEU A N 1
ATOM 3698 C CA . LEU A 1 479 ? 9.761 11.645 17.800 1.00 52.47 479 LEU A CA 1
ATOM 3699 C C . LEU A 1 479 ? 9.236 11.196 16.446 1.00 52.47 479 LEU A C 1
ATOM 3701 O O . LEU A 1 479 ? 8.954 10.010 16.243 1.00 52.47 479 LEU A O 1
ATOM 3705 N N . ALA A 1 480 ? 9.135 12.129 15.499 1.00 50.84 480 ALA A N 1
ATOM 3706 C CA . ALA A 1 480 ? 9.285 11.710 14.124 1.00 50.84 480 ALA A CA 1
ATOM 3707 C C . ALA A 1 480 ? 10.630 10.980 14.114 1.00 50.84 480 ALA A C 1
ATOM 3709 O O . ALA A 1 480 ? 11.668 11.538 14.454 1.00 50.84 480 ALA A O 1
ATOM 3710 N N . TRP A 1 481 ? 10.632 9.686 13.822 1.00 48.22 481 TRP A N 1
ATOM 3711 C CA . TRP A 1 481 ? 11.868 8.902 13.737 1.00 48.22 481 TRP A CA 1
ATOM 3712 C C . TRP A 1 481 ? 12.887 9.555 12.776 1.00 48.22 481 TRP A C 1
ATOM 3714 O O . TRP A 1 481 ? 14.079 9.270 12.849 1.00 48.22 481 TRP A O 1
ATOM 3724 N N . GLN A 1 482 ? 12.415 10.456 11.906 1.00 51.12 482 GLN A N 1
ATOM 3725 C CA . GLN A 1 482 ? 13.199 11.355 11.064 1.00 51.12 482 GLN A CA 1
ATOM 3726 C C . GLN A 1 482 ? 14.061 12.362 11.848 1.00 51.12 482 GLN A C 1
ATOM 3728 O O . GLN A 1 482 ? 15.163 12.657 11.392 1.00 51.12 482 GLN A O 1
ATOM 3733 N N . ASP A 1 483 ? 13.606 12.829 13.010 1.00 47.12 483 ASP A N 1
ATOM 3734 C CA . ASP A 1 483 ? 14.331 13.755 13.888 1.00 47.12 483 ASP A CA 1
ATOM 3735 C C . ASP A 1 483 ? 15.237 12.994 14.867 1.00 47.12 483 ASP A C 1
ATOM 3737 O O . ASP A 1 483 ? 16.371 13.389 15.104 1.00 47.12 483 ASP A O 1
ATOM 3741 N N . LEU A 1 484 ? 14.819 11.815 15.353 1.00 44.59 484 LEU A N 1
ATOM 3742 C CA . LEU A 1 484 ? 15.656 10.997 16.249 1.00 44.59 484 LEU A CA 1
ATOM 3743 C C . LEU A 1 484 ? 16.890 10.381 15.551 1.00 44.59 484 LEU A C 1
ATOM 3745 O O . LEU A 1 484 ? 17.872 10.036 16.205 1.00 44.59 484 LEU A O 1
ATOM 3749 N N . LEU A 1 485 ? 16.845 10.195 14.227 1.00 48.31 485 LEU A N 1
ATOM 3750 C CA . LEU A 1 485 ? 17.960 9.642 13.441 1.00 48.31 485 LEU A CA 1
ATOM 3751 C C . LEU A 1 485 ? 18.922 10.706 12.904 1.00 48.31 485 LEU A C 1
ATOM 3753 O O . LEU A 1 485 ? 19.914 10.352 12.265 1.00 48.31 485 LEU A O 1
ATOM 3757 N N . MET A 1 486 ? 18.641 11.984 13.140 1.00 41.94 486 MET A N 1
ATOM 3758 C CA . MET A 1 486 ? 19.458 13.099 12.685 1.00 41.94 486 MET A CA 1
ATOM 3759 C C . MET A 1 486 ? 19.749 13.972 13.906 1.00 41.94 486 MET A C 1
ATOM 3761 O O . MET A 1 486 ? 18.931 14.838 14.204 1.00 41.94 486 MET A O 1
ATOM 3765 N N . PRO A 1 487 ? 20.858 13.754 14.645 1.00 41.25 487 PRO A N 1
ATOM 3766 C CA . PRO A 1 487 ? 21.264 14.743 15.631 1.00 41.25 487 PRO A CA 1
ATOM 3767 C C . PRO A 1 487 ? 21.378 16.080 14.900 1.00 41.25 487 PRO A C 1
ATOM 3769 O O . PRO A 1 487 ? 22.043 16.152 13.862 1.00 41.25 487 PRO A O 1
ATOM 3772 N N . GLU A 1 488 ? 20.665 17.089 15.399 1.00 43.12 488 GLU A N 1
ATOM 3773 C CA . GLU A 1 488 ? 20.826 18.470 14.966 1.00 43.12 488 GLU A CA 1
ATOM 3774 C C . GLU A 1 488 ? 22.330 18.764 14.977 1.00 43.12 488 GLU A C 1
ATOM 3776 O O . GLU A 1 488 ? 22.980 18.701 16.021 1.00 43.12 488 GLU A O 1
ATOM 3781 N N . GLN A 1 489 ? 22.917 18.990 13.798 1.00 41.09 489 GLN A N 1
ATOM 3782 C CA . GLN A 1 489 ? 24.161 19.739 13.757 1.00 41.09 489 GLN A CA 1
ATOM 3783 C C . GLN A 1 489 ? 23.773 21.120 14.261 1.00 41.09 489 GLN A C 1
ATOM 3785 O O . GLN A 1 489 ? 23.046 21.825 13.563 1.00 41.09 489 GLN A O 1
ATOM 3790 N N . GLU A 1 490 ? 24.188 21.436 15.490 1.00 41.12 490 GLU A N 1
ATOM 3791 C CA . GLU A 1 490 ? 24.176 22.795 16.017 1.00 41.12 490 GLU A CA 1
ATOM 3792 C C . GLU A 1 490 ? 24.659 23.723 14.901 1.00 41.12 490 GLU A C 1
ATOM 3794 O O . GLU A 1 490 ? 25.766 23.560 14.377 1.00 41.12 490 GLU A O 1
ATOM 3799 N N . GLU A 1 491 ? 23.771 24.622 14.476 1.00 41.44 491 GLU A N 1
ATOM 3800 C CA . GLU A 1 491 ? 24.107 25.703 13.567 1.00 41.44 491 GLU A CA 1
ATOM 3801 C C . GLU A 1 491 ? 25.283 26.460 14.181 1.00 41.44 491 GLU A C 1
ATOM 3803 O O . GLU A 1 491 ? 25.189 27.023 15.271 1.00 41.44 491 GLU A O 1
ATOM 3808 N N . GLU A 1 492 ? 26.414 26.423 13.482 1.00 43.25 492 GLU A N 1
ATOM 3809 C CA . GLU A 1 492 ? 27.550 27.288 13.744 1.00 43.25 492 GLU A CA 1
ATOM 3810 C C . GLU A 1 492 ? 27.059 28.728 13.546 1.00 43.25 492 GLU A C 1
ATOM 3812 O O . GLU A 1 492 ? 26.872 29.204 12.425 1.00 43.25 492 GLU A O 1
ATOM 3817 N N . GLU A 1 493 ? 26.743 29.362 14.674 1.00 38.25 493 GLU A N 1
ATOM 3818 C CA . GLU A 1 493 ? 26.277 30.734 14.800 1.00 38.25 493 GLU A CA 1
ATOM 3819 C C . GLU A 1 493 ? 27.223 31.655 14.014 1.00 38.25 493 GLU A C 1
ATOM 3821 O O . GLU A 1 493 ? 28.407 31.804 14.329 1.00 38.25 493 GLU A O 1
ATOM 3826 N N . LEU A 1 494 ? 26.687 32.228 12.935 1.00 39.69 494 LEU A N 1
ATOM 3827 C CA . LEU A 1 494 ? 27.314 33.228 12.079 1.00 39.69 494 LEU A CA 1
ATOM 3828 C C . LEU A 1 494 ? 27.812 34.410 12.927 1.00 39.69 494 LEU A C 1
ATOM 3830 O O . LEU A 1 494 ? 27.075 35.352 13.208 1.00 39.69 494 LEU A O 1
ATOM 3834 N N . LEU A 1 495 ? 29.092 34.388 13.297 1.00 36.56 495 LEU A N 1
ATOM 3835 C CA . LEU A 1 495 ? 29.810 35.584 13.720 1.00 36.56 495 LEU A CA 1
ATOM 3836 C C . LEU A 1 495 ? 30.007 36.481 12.493 1.00 36.56 495 LEU A C 1
ATOM 3838 O O . LEU A 1 495 ? 30.828 36.197 11.618 1.00 36.56 495 LEU A O 1
ATOM 3842 N N . GLU A 1 496 ? 29.248 37.573 12.434 1.00 36.97 496 GLU A N 1
ATOM 3843 C CA . GLU A 1 496 ? 29.497 38.652 11.484 1.00 36.97 496 GLU A CA 1
ATOM 3844 C C . GLU A 1 496 ? 30.918 39.223 11.668 1.00 36.97 496 GLU A C 1
ATOM 3846 O O . GLU A 1 496 ? 31.346 39.489 12.798 1.00 36.97 496 GLU A O 1
ATOM 3851 N N . PRO A 1 497 ? 31.674 39.460 10.583 1.00 35.53 497 PRO A N 1
ATOM 3852 C CA . PRO A 1 497 ? 32.963 40.121 10.678 1.00 35.53 497 PRO A CA 1
ATOM 3853 C C . PRO A 1 497 ? 32.764 41.619 10.939 1.00 35.53 497 PRO A C 1
ATOM 3855 O O . PRO A 1 497 ? 32.361 42.382 10.060 1.00 35.53 497 PRO A O 1
ATOM 3858 N N . LEU A 1 498 ? 33.106 42.052 12.154 1.00 31.58 498 LEU A N 1
ATOM 3859 C CA . LEU A 1 498 ? 33.288 43.464 12.483 1.00 31.58 498 LEU A CA 1
ATOM 3860 C C . LEU A 1 498 ? 34.323 44.096 11.539 1.00 31.58 498 LEU A C 1
ATOM 3862 O O . LEU A 1 498 ? 35.432 43.591 11.354 1.00 31.58 498 LEU A O 1
ATOM 3866 N N . SER A 1 499 ? 33.939 45.228 10.951 1.00 32.59 499 SER A N 1
ATOM 3867 C CA . SER A 1 499 ? 34.790 46.064 10.101 1.00 32.59 499 SER A CA 1
ATOM 3868 C C . SER A 1 499 ? 35.974 46.648 10.892 1.00 32.59 499 SER A C 1
ATOM 3870 O O . SER A 1 499 ? 35.808 46.992 12.064 1.00 32.59 499 SER A O 1
ATOM 3872 N N . PRO A 1 500 ? 37.160 46.826 10.278 1.00 35.22 500 PRO A N 1
ATOM 3873 C CA . PRO A 1 500 ? 38.308 47.408 10.957 1.00 35.22 500 PRO A CA 1
ATOM 3874 C C . PRO A 1 500 ? 38.157 48.933 11.013 1.00 35.22 500 PRO A C 1
ATOM 3876 O O . PRO A 1 500 ? 38.304 49.620 10.002 1.00 35.22 500 PRO A O 1
ATOM 3879 N N . LEU A 1 501 ? 37.876 49.472 12.201 1.00 32.25 501 LEU A N 1
ATOM 3880 C CA . LEU A 1 501 ? 38.021 50.902 12.460 1.00 32.25 501 LEU A CA 1
ATOM 3881 C C . LEU A 1 501 ? 39.482 51.225 12.775 1.00 32.25 501 LEU A C 1
ATOM 3883 O O . LEU A 1 501 ? 40.097 50.667 13.684 1.00 32.25 501 LEU A O 1
ATOM 3887 N N . TYR A 1 502 ? 40.006 52.143 11.969 1.00 35.34 502 TYR A N 1
ATOM 3888 C CA . TYR A 1 502 ? 41.277 52.825 12.137 1.00 35.34 502 TYR A CA 1
ATOM 3889 C C . TYR A 1 502 ? 41.364 53.495 13.513 1.00 35.34 502 TYR A C 1
ATOM 3891 O O . TYR A 1 502 ? 40.472 54.240 13.917 1.00 35.34 502 TYR A O 1
ATOM 3899 N N . PHE A 1 503 ? 42.492 53.271 14.182 1.00 30.80 503 PHE A N 1
ATOM 3900 C CA . PHE A 1 503 ? 43.002 54.142 15.232 1.00 30.80 503 PHE A CA 1
ATOM 3901 C C . PHE A 1 503 ? 43.253 55.539 14.649 1.00 30.80 503 PHE A C 1
ATOM 3903 O O . PHE A 1 503 ? 44.026 55.682 13.701 1.00 30.80 503 PHE A O 1
ATOM 3910 N N . SER A 1 504 ? 42.665 56.563 15.259 1.00 34.56 504 SER A N 1
ATOM 3911 C CA . SER A 1 504 ? 43.364 57.825 15.470 1.00 34.56 504 SER A CA 1
ATOM 3912 C C . SER A 1 504 ? 42.903 58.398 16.806 1.00 34.56 504 SER A C 1
ATOM 3914 O O . SER A 1 504 ? 41.707 58.551 17.049 1.00 34.56 504 SER A O 1
ATOM 3916 N N . GLU A 1 505 ? 43.890 58.621 17.667 1.00 35.03 505 GLU A N 1
ATOM 3917 C CA . GLU A 1 505 ? 43.866 59.398 18.910 1.00 35.03 505 GLU A CA 1
ATOM 3918 C C . GLU A 1 505 ? 43.125 60.733 18.664 1.00 35.03 505 GLU A C 1
ATOM 3920 O O . GLU A 1 505 ? 43.112 61.233 17.543 1.00 35.03 505 GLU A O 1
ATOM 3925 N N . GLU A 1 506 ? 42.445 61.383 19.604 1.00 34.69 506 GLU A N 1
ATOM 3926 C CA . GLU A 1 506 ? 42.836 61.714 20.969 1.00 34.69 506 GLU A CA 1
ATOM 3927 C C . GLU A 1 506 ? 41.662 62.510 21.590 1.00 34.69 506 GLU A C 1
ATOM 3929 O O . GLU A 1 506 ? 40.966 63.233 20.878 1.00 34.69 506 GLU A O 1
ATOM 3934 N N . GLY A 1 507 ? 41.490 62.446 22.913 1.00 32.81 507 GLY A N 1
ATOM 3935 C CA . GLY A 1 507 ? 41.115 63.636 23.689 1.00 32.81 507 GLY A CA 1
ATOM 3936 C C . GLY A 1 507 ? 39.635 64.016 23.825 1.00 32.81 507 GLY A C 1
ATOM 3937 O O . GLY A 1 507 ? 39.124 64.850 23.094 1.00 32.81 507 GLY A O 1
ATOM 3938 N N . ASP A 1 508 ? 39.037 63.493 24.895 1.00 33.31 508 ASP A N 1
ATOM 3939 C CA . ASP A 1 508 ? 38.271 64.220 25.916 1.00 33.31 508 ASP A CA 1
ATOM 3940 C C . ASP A 1 508 ? 37.011 65.060 25.607 1.00 33.31 508 ASP A C 1
ATOM 3942 O O . ASP A 1 508 ? 36.962 65.992 24.814 1.00 33.31 508 ASP A O 1
ATOM 3946 N N . ALA A 1 509 ? 36.071 64.819 26.529 1.00 34.50 509 ALA A N 1
ATOM 3947 C CA . ALA A 1 509 ? 35.131 65.747 27.149 1.00 34.50 509 ALA A CA 1
ATOM 3948 C C . ALA A 1 509 ? 33.720 65.907 26.550 1.00 34.50 509 ALA A C 1
ATOM 3950 O O . ALA A 1 509 ? 33.472 66.622 25.591 1.00 34.50 509 ALA A O 1
ATOM 3951 N N . VAL A 1 510 ? 32.785 65.289 27.287 1.00 35.69 510 VAL A N 1
ATOM 3952 C CA . VAL A 1 510 ? 31.562 65.880 27.864 1.00 35.69 510 VAL A CA 1
ATOM 3953 C C . VAL A 1 510 ? 30.719 66.783 26.958 1.00 35.69 510 VAL A C 1
ATOM 3955 O O . VAL A 1 510 ? 31.078 67.924 26.696 1.00 35.69 510 VAL A O 1
ATOM 3958 N N . GLY A 1 511 ? 29.470 66.372 26.715 1.00 31.70 511 GLY A N 1
ATOM 3959 C CA . GLY A 1 511 ? 28.401 67.360 26.543 1.00 31.70 511 GLY A CA 1
ATOM 3960 C C . GLY A 1 511 ? 27.213 66.931 25.702 1.00 31.70 511 GLY A C 1
ATOM 3961 O O . GLY A 1 511 ? 27.189 67.153 24.505 1.00 31.70 511 GLY A O 1
ATOM 3962 N N . ALA A 1 512 ? 26.216 66.376 26.386 1.00 33.88 512 ALA A N 1
ATOM 3963 C CA . ALA A 1 512 ? 24.802 66.735 26.292 1.00 33.88 512 ALA A CA 1
ATOM 3964 C C . ALA A 1 512 ? 24.169 67.114 24.929 1.00 33.88 512 ALA A C 1
ATOM 3966 O O . ALA A 1 512 ? 24.410 68.171 24.364 1.00 33.88 512 ALA A O 1
ATOM 3967 N N . ALA A 1 513 ? 23.128 66.332 24.637 1.00 33.72 513 ALA A N 1
ATOM 3968 C CA . ALA A 1 513 ? 21.767 66.787 24.351 1.00 33.72 513 ALA A CA 1
ATOM 3969 C C . ALA A 1 513 ? 21.422 67.370 22.966 1.00 33.72 513 ALA A C 1
ATOM 3971 O O . ALA A 1 513 ? 21.796 68.472 22.593 1.00 33.72 513 ALA A O 1
ATOM 3972 N N . ALA A 1 514 ? 20.466 66.648 22.374 1.00 33.50 514 ALA A N 1
ATOM 3973 C CA . ALA A 1 514 ? 19.225 67.152 21.796 1.00 33.50 514 ALA A CA 1
ATOM 3974 C C . ALA A 1 514 ? 19.281 67.921 20.468 1.00 33.50 514 ALA A C 1
ATOM 3976 O O . ALA A 1 514 ? 19.653 69.085 20.400 1.00 33.50 514 ALA A O 1
ATOM 3977 N N . GLY A 1 515 ? 18.595 67.327 19.490 1.00 29.28 515 GLY A N 1
ATOM 3978 C CA . GLY A 1 515 ? 17.417 67.992 18.943 1.00 29.28 515 GLY A CA 1
ATOM 3979 C C . GLY A 1 515 ? 17.427 68.239 17.440 1.00 29.28 515 GLY A C 1
ATOM 3980 O O . GLY A 1 515 ? 18.354 68.822 16.899 1.00 29.28 515 GLY A O 1
ATOM 3981 N N . GLY A 1 516 ? 16.290 67.894 16.833 1.00 29.05 516 GLY A N 1
ATOM 3982 C CA . GLY A 1 516 ? 15.779 68.485 15.596 1.00 29.05 516 GLY A CA 1
ATOM 3983 C C . GLY A 1 516 ? 16.195 67.726 14.339 1.00 29.05 516 GLY A C 1
ATOM 3984 O O . GLY A 1 516 ? 17.373 67.656 14.032 1.00 29.05 516 GLY A O 1
ATOM 3985 N N . SER A 1 517 ? 15.302 67.010 13.658 1.00 30.38 517 SER A N 1
ATOM 3986 C CA . SER A 1 517 ? 14.097 67.459 12.930 1.00 30.38 517 SER A CA 1
ATOM 3987 C C . SER A 1 517 ? 14.391 67.697 11.453 1.00 30.38 517 SER A C 1
ATOM 3989 O O . SER A 1 517 ? 15.324 68.423 11.132 1.00 30.38 517 SER A O 1
ATOM 3991 N N . ALA A 1 518 ? 13.452 67.201 10.636 1.00 34.41 518 ALA A N 1
ATOM 3992 C CA . ALA A 1 518 ? 13.113 67.663 9.287 1.00 34.41 518 ALA A CA 1
ATOM 3993 C C . ALA A 1 518 ? 14.158 67.351 8.192 1.00 34.41 518 ALA A C 1
ATOM 3995 O O . ALA A 1 518 ? 15.353 67.342 8.431 1.00 34.41 518 ALA A O 1
ATOM 3996 N N . GLU A 1 519 ? 13.814 67.070 6.942 1.00 35.53 519 GLU A N 1
ATOM 3997 C CA . GLU A 1 519 ? 12.540 66.986 6.242 1.00 35.53 519 GLU A CA 1
ATOM 3998 C C . GLU A 1 519 ? 12.806 66.324 4.883 1.00 35.53 519 GLU A C 1
ATOM 4000 O O . GLU A 1 519 ? 13.912 66.373 4.354 1.00 35.53 519 GLU A O 1
ATOM 4005 N N . ALA A 1 520 ? 11.743 65.716 4.370 1.00 35.38 520 ALA A N 1
ATOM 4006 C CA . ALA A 1 520 ? 11.312 65.620 2.981 1.00 35.38 520 ALA A CA 1
ATOM 4007 C C . ALA A 1 520 ? 12.298 65.766 1.799 1.00 35.38 520 ALA A C 1
ATOM 4009 O O . ALA A 1 520 ? 12.885 66.815 1.550 1.00 35.38 520 ALA A O 1
ATOM 4010 N N . GLY A 1 521 ? 12.159 64.770 0.917 1.00 31.12 521 GLY A N 1
ATOM 4011 C CA . GLY A 1 521 ? 11.982 64.973 -0.526 1.00 31.12 521 GLY A CA 1
ATOM 4012 C C . GLY A 1 521 ? 13.264 64.902 -1.348 1.00 31.12 521 GLY A C 1
ATOM 4013 O O . GLY A 1 521 ? 14.351 65.158 -0.859 1.00 31.12 521 GLY A O 1
ATOM 4014 N N . ASP A 1 522 ? 13.251 64.569 -2.627 1.00 32.84 522 ASP A N 1
ATOM 4015 C CA . ASP A 1 522 ? 12.218 64.246 -3.609 1.00 32.84 522 ASP A CA 1
ATOM 4016 C C . ASP A 1 522 ? 13.004 63.792 -4.864 1.00 32.84 522 ASP A C 1
ATOM 4018 O O . ASP A 1 522 ? 14.188 64.100 -5.000 1.00 32.84 522 ASP A O 1
ATOM 4022 N N . GLY A 1 523 ? 12.344 63.103 -5.793 1.00 31.56 523 GLY A N 1
ATOM 4023 C CA . GLY A 1 523 ? 12.645 63.264 -7.218 1.00 31.56 523 GLY A CA 1
ATOM 4024 C C . GLY A 1 523 ? 13.886 62.583 -7.808 1.00 31.56 523 GLY A C 1
ATOM 4025 O O . GLY A 1 523 ? 14.915 63.207 -8.024 1.00 31.56 523 GLY A O 1
ATOM 4026 N N . GLY A 1 524 ? 13.707 61.316 -8.191 1.00 30.45 524 GLY A N 1
ATOM 4027 C CA . GLY A 1 524 ? 13.812 60.812 -9.572 1.00 30.45 524 GLY A CA 1
ATOM 4028 C C . GLY A 1 524 ? 14.980 61.196 -10.497 1.00 30.45 524 GLY A C 1
ATOM 4029 O O . GLY A 1 524 ? 15.222 62.359 -10.792 1.00 30.45 524 GLY A O 1
ATOM 4030 N N . GLY A 1 525 ? 15.520 60.177 -11.181 1.00 30.25 525 GLY A N 1
ATOM 4031 C CA . GLY A 1 525 ? 15.886 60.338 -12.591 1.00 30.25 525 GLY A CA 1
ATOM 4032 C C . GLY A 1 525 ? 17.046 59.499 -13.138 1.00 30.25 525 GLY A C 1
ATOM 4033 O O . GLY A 1 525 ? 18.197 59.741 -12.811 1.00 30.25 525 GLY A O 1
ATOM 4034 N N . VAL A 1 526 ? 16.701 58.668 -14.133 1.00 34.59 526 VAL A N 1
ATOM 4035 C CA . VAL A 1 526 ? 17.443 58.481 -15.402 1.00 34.59 526 VAL A CA 1
ATOM 4036 C C . VAL A 1 526 ? 18.640 57.490 -15.423 1.00 34.59 526 VAL A C 1
ATOM 4038 O O . VAL A 1 526 ? 19.739 57.758 -14.958 1.00 34.59 526 VAL A O 1
ATOM 4041 N N . SER A 1 527 ? 18.406 56.341 -16.080 1.00 39.59 527 SER A N 1
ATOM 4042 C CA . SER A 1 527 ? 19.381 55.453 -16.776 1.00 39.59 527 SER A CA 1
ATOM 4043 C C . SER A 1 527 ? 20.086 56.182 -17.948 1.00 39.59 527 SER A C 1
ATOM 4045 O O . SER A 1 527 ? 19.490 57.165 -18.381 1.00 39.59 527 SER A O 1
ATOM 4047 N N . PRO A 1 528 ? 21.208 55.729 -18.591 1.00 52.19 528 PRO A N 1
ATOM 4048 C CA . PRO A 1 528 ? 21.517 54.317 -18.935 1.00 52.19 528 PRO A CA 1
ATOM 4049 C C . PRO A 1 528 ? 23.009 53.875 -19.117 1.00 52.19 528 PRO A C 1
ATOM 4051 O O . PRO A 1 528 ? 23.844 54.638 -19.582 1.00 52.19 528 PRO A O 1
ATOM 4054 N N . GLY A 1 529 ? 23.271 52.563 -18.935 1.00 30.70 529 GLY A N 1
ATOM 4055 C CA . GLY A 1 529 ? 24.318 51.725 -19.593 1.00 30.70 529 GLY A CA 1
ATOM 4056 C C . GLY A 1 529 ? 25.811 52.134 -19.497 1.00 30.70 529 GLY A C 1
ATOM 4057 O O . GLY A 1 529 ? 26.120 53.159 -18.905 1.00 30.70 529 GLY A O 1
ATOM 4058 N N . PRO A 1 530 ? 26.774 51.403 -20.121 1.00 52.00 530 PRO A N 1
ATOM 4059 C CA . PRO A 1 530 ? 26.687 50.107 -20.815 1.00 52.00 530 PRO A CA 1
ATOM 4060 C C . PRO A 1 530 ? 27.875 49.112 -20.565 1.00 52.00 530 PRO A C 1
ATOM 4062 O O . PRO A 1 530 ? 28.918 49.460 -20.035 1.00 52.00 530 PRO A O 1
ATOM 4065 N N . MET A 1 531 ? 27.699 47.882 -21.077 1.00 34.28 531 MET A N 1
ATOM 4066 C CA . MET A 1 531 ? 28.658 47.009 -21.803 1.00 34.28 531 MET A CA 1
ATOM 4067 C C . MET A 1 531 ? 30.007 46.484 -21.236 1.00 34.28 531 MET A C 1
ATOM 4069 O O . MET A 1 531 ? 30.913 47.233 -20.898 1.00 34.28 531 MET A O 1
ATOM 4073 N N . ALA A 1 532 ? 30.187 45.174 -21.523 1.00 32.16 532 ALA A N 1
ATOM 4074 C CA . ALA A 1 532 ? 31.421 44.464 -21.932 1.00 32.16 532 ALA A CA 1
ATOM 4075 C C . ALA A 1 532 ? 32.407 44.080 -20.802 1.00 32.16 532 ALA A C 1
ATOM 4077 O O . ALA A 1 532 ? 32.511 44.772 -19.808 1.00 32.16 532 ALA A O 1
ATOM 4078 N N . ARG A 1 533 ? 33.210 43.007 -20.844 1.00 32.03 533 ARG A N 1
ATOM 4079 C CA . ARG A 1 533 ? 33.502 41.887 -21.766 1.00 32.03 533 ARG A CA 1
ATOM 4080 C C . ARG A 1 533 ? 34.498 40.979 -21.011 1.00 32.03 533 ARG A C 1
ATOM 4082 O O . ARG A 1 533 ? 35.330 41.539 -20.318 1.00 32.03 533 ARG A O 1
ATOM 4089 N N . SER A 1 534 ? 34.524 39.673 -21.326 1.00 29.30 534 SER A N 1
ATOM 4090 C CA . SER A 1 534 ? 35.721 38.782 -21.348 1.00 29.30 534 SER A CA 1
ATOM 4091 C C . SER A 1 534 ? 36.486 38.563 -20.020 1.00 29.30 534 SER A C 1
ATOM 4093 O O . SER A 1 534 ? 36.768 39.497 -19.299 1.00 29.30 534 SER A O 1
ATOM 4095 N N . GLY A 1 535 ? 36.949 37.388 -19.602 1.00 27.00 535 GLY A N 1
ATOM 4096 C CA . GLY A 1 535 ? 37.216 36.104 -20.241 1.00 27.00 535 GLY A CA 1
ATOM 4097 C C . GLY A 1 535 ? 38.499 35.521 -19.613 1.00 27.00 535 GLY A C 1
ATOM 4098 O O . GLY A 1 535 ? 39.378 36.290 -19.241 1.00 27.00 535 GLY A O 1
ATOM 4099 N N . THR A 1 536 ? 38.617 34.182 -19.591 1.00 29.84 536 THR A N 1
ATOM 4100 C CA . THR A 1 536 ? 39.874 33.376 -19.560 1.00 29.84 536 THR A CA 1
ATOM 4101 C C . THR A 1 536 ? 40.744 33.423 -18.282 1.00 29.84 536 THR A C 1
ATOM 4103 O O . THR A 1 536 ? 40.827 34.455 -17.645 1.00 29.84 536 THR A O 1
ATOM 4106 N N . THR A 1 537 ? 41.500 32.421 -17.811 1.00 29.80 537 THR A N 1
ATOM 4107 C CA . THR A 1 537 ? 41.720 30.962 -17.996 1.00 29.80 537 THR A CA 1
ATOM 4108 C C . THR A 1 537 ? 42.867 30.591 -17.027 1.00 29.80 537 THR A C 1
ATOM 4110 O O . THR A 1 537 ? 43.789 31.393 -16.933 1.00 29.80 537 THR A O 1
ATOM 4113 N N . SER A 1 538 ? 42.910 29.344 -16.512 1.00 29.08 538 SER A N 1
ATOM 4114 C CA . SER A 1 538 ? 44.148 28.588 -16.150 1.00 29.08 538 SER A CA 1
ATOM 4115 C C . SER A 1 538 ? 44.952 29.116 -14.929 1.00 29.08 538 SER A C 1
ATOM 4117 O O . SER A 1 538 ? 44.962 30.304 -14.675 1.00 29.08 538 SER A O 1
ATOM 4119 N N . SER A 1 539 ? 45.651 28.375 -14.060 1.00 29.91 539 SER A N 1
ATOM 4120 C CA . SER A 1 539 ? 46.302 27.054 -14.062 1.00 29.91 539 SER A CA 1
ATOM 4121 C C . SER A 1 539 ? 46.676 26.659 -12.614 1.00 29.91 539 SER A C 1
ATOM 4123 O O . SER A 1 539 ? 47.005 27.515 -11.799 1.00 29.91 539 SER A O 1
ATOM 4125 N N . ARG A 1 540 ? 46.708 25.347 -12.338 1.00 30.59 540 ARG A N 1
ATOM 4126 C CA . ARG A 1 540 ? 47.464 24.645 -11.261 1.00 30.59 540 ARG A CA 1
ATOM 4127 C C . ARG A 1 540 ? 49.003 24.791 -11.466 1.00 30.59 540 ARG A C 1
ATOM 4129 O O . ARG A 1 540 ? 49.351 25.177 -12.580 1.00 30.59 540 ARG A O 1
ATOM 4136 N N . PRO A 1 541 ? 49.936 24.419 -10.540 1.00 43.50 541 PRO A N 1
ATOM 4137 C CA . PRO A 1 541 ? 49.885 23.266 -9.621 1.00 43.50 541 PRO A CA 1
ATOM 4138 C C . PRO A 1 541 ? 50.569 23.421 -8.229 1.00 43.50 541 PRO A C 1
ATOM 4140 O O . PRO A 1 541 ? 50.970 24.495 -7.804 1.00 43.50 541 PRO A O 1
ATOM 4143 N N . ALA A 1 542 ? 50.622 22.278 -7.535 1.00 29.56 542 ALA A N 1
ATOM 4144 C CA . ALA A 1 542 ? 50.992 21.959 -6.155 1.00 29.56 542 ALA A CA 1
ATOM 4145 C C . ALA A 1 542 ? 52.393 22.357 -5.654 1.00 29.56 542 ALA A C 1
ATOM 4147 O O . ALA A 1 542 ? 53.348 22.320 -6.422 1.00 29.56 542 ALA A O 1
ATOM 4148 N N . THR A 1 543 ? 52.546 22.497 -4.326 1.00 27.14 543 THR A N 1
ATOM 4149 C CA . THR A 1 543 ? 53.616 21.808 -3.570 1.00 27.14 543 THR A CA 1
ATOM 4150 C C . THR A 1 543 ? 53.259 21.634 -2.085 1.00 27.14 543 THR A C 1
ATOM 4152 O O . THR A 1 543 ? 52.610 22.468 -1.465 1.00 27.14 543 THR A O 1
ATOM 4155 N N . GLU A 1 544 ? 53.696 20.493 -1.570 1.00 27.95 544 GLU A N 1
ATOM 4156 C CA . GLU A 1 544 ? 53.649 19.929 -0.224 1.00 27.95 544 GLU A CA 1
ATOM 4157 C C . GLU A 1 544 ? 54.629 20.632 0.741 1.00 27.95 544 GLU A C 1
ATOM 4159 O O . GLU A 1 544 ? 55.765 20.906 0.356 1.00 27.95 544 GLU A O 1
ATOM 4164 N N . LEU A 1 545 ? 54.250 20.864 2.008 1.00 25.56 545 LEU A N 1
ATOM 4165 C CA . LEU A 1 545 ? 55.233 20.975 3.095 1.00 25.56 545 LEU A CA 1
ATOM 4166 C C . LEU A 1 545 ? 54.644 20.640 4.472 1.00 25.56 545 LEU A C 1
ATOM 4168 O O . LEU A 1 545 ? 53.669 21.207 4.953 1.00 25.56 545 LEU A O 1
ATOM 4172 N N . ARG A 1 546 ? 55.305 19.659 5.075 1.00 26.39 546 ARG A N 1
ATOM 4173 C CA . ARG A 1 546 ? 55.101 19.015 6.368 1.00 26.39 546 ARG A CA 1
ATOM 4174 C C . ARG A 1 546 ? 55.783 19.838 7.462 1.00 26.39 546 ARG A C 1
ATOM 4176 O O . ARG A 1 546 ? 56.983 20.064 7.359 1.00 26.39 546 ARG A O 1
ATOM 4183 N N . MET A 1 547 ? 55.093 20.172 8.555 1.00 25.08 547 MET A N 1
ATOM 4184 C CA . MET A 1 547 ? 55.762 20.462 9.830 1.00 25.08 547 MET A CA 1
ATOM 4185 C C . MET A 1 547 ? 54.865 20.178 11.039 1.00 25.08 547 MET A C 1
ATOM 4187 O O . MET A 1 547 ? 53.669 20.440 11.041 1.00 25.08 547 MET A O 1
ATOM 4191 N N . GLN A 1 548 ? 55.488 19.563 12.041 1.00 28.62 548 GLN A N 1
ATOM 4192 C CA . GLN A 1 548 ? 54.926 19.098 13.303 1.00 28.62 548 GLN A CA 1
ATOM 4193 C C . GLN A 1 548 ? 54.787 20.250 14.305 1.00 28.62 548 GLN A C 1
ATOM 4195 O O . GLN A 1 548 ? 55.694 21.072 14.400 1.00 28.62 548 GLN A O 1
ATOM 4200 N N . SER A 1 549 ? 53.788 20.194 15.187 1.00 27.02 549 SER A N 1
ATOM 4201 C CA . SER A 1 549 ? 53.959 20.655 16.569 1.00 27.02 549 SER A CA 1
ATOM 4202 C C . SER A 1 549 ? 52.956 19.991 17.518 1.00 27.02 549 SER A C 1
ATOM 4204 O O . SER A 1 549 ? 51.793 19.755 17.209 1.00 27.02 549 SER A O 1
ATOM 4206 N N . LYS A 1 550 ? 53.493 19.613 18.679 1.00 25.28 550 LYS A N 1
ATOM 4207 C CA . LYS A 1 550 ? 52.824 19.038 19.847 1.00 25.28 550 LYS A CA 1
ATOM 4208 C C . LYS A 1 550 ? 52.136 20.154 20.632 1.00 25.28 550 LYS A C 1
ATOM 4210 O O . LYS A 1 550 ? 52.762 21.192 20.809 1.00 25.28 550 LYS A O 1
ATOM 4215 N N . LEU A 1 551 ? 50.990 19.882 21.256 1.00 24.94 551 LEU A N 1
ATOM 4216 C CA . LEU A 1 551 ? 50.672 20.450 22.570 1.00 24.94 551 LEU A CA 1
ATOM 4217 C C . LEU A 1 551 ? 49.579 19.644 23.281 1.00 24.94 551 LEU A C 1
ATOM 4219 O O . LEU A 1 551 ? 48.488 19.417 22.776 1.00 24.94 551 LEU A O 1
ATOM 4223 N N . SER A 1 552 ? 49.943 19.180 24.470 1.00 25.77 552 SER A N 1
ATOM 4224 C CA . SER A 1 552 ? 49.116 18.510 25.464 1.00 25.77 552 SER A CA 1
ATOM 4225 C C . SER A 1 552 ? 48.284 19.521 26.249 1.00 25.77 552 SER A C 1
ATOM 4227 O O . SER A 1 552 ? 48.862 20.474 26.772 1.00 25.77 552 SER A O 1
ATOM 4229 N N . VAL A 1 553 ? 46.992 19.260 26.464 1.00 27.31 553 VAL A N 1
ATOM 4230 C CA . VAL A 1 553 ? 46.221 19.913 27.534 1.00 27.31 553 VAL A CA 1
ATOM 4231 C C . VAL A 1 553 ? 45.418 18.869 28.307 1.00 27.31 553 VAL A C 1
ATOM 4233 O O . VAL A 1 553 ? 44.729 18.018 27.756 1.00 27.31 553 VAL A O 1
ATOM 4236 N N . ARG A 1 554 ? 45.601 18.932 29.624 1.00 24.23 554 ARG A N 1
ATOM 4237 C CA . ARG A 1 554 ? 45.081 18.074 30.685 1.00 24.23 554 ARG A CA 1
ATOM 4238 C C . ARG A 1 554 ? 43.874 18.781 31.295 1.00 24.23 554 ARG A C 1
ATOM 4240 O O . ARG A 1 554 ? 44.037 19.907 31.753 1.00 24.23 554 ARG A O 1
ATOM 4247 N N . VAL A 1 555 ? 42.717 18.127 31.391 1.00 29.30 555 VAL A N 1
ATOM 4248 C CA . VAL A 1 555 ? 41.578 18.639 32.175 1.00 29.30 555 VAL A CA 1
ATOM 4249 C C . VAL A 1 555 ? 41.168 17.595 33.215 1.00 29.30 555 VAL A C 1
ATOM 4251 O O . VAL A 1 555 ? 40.949 16.427 32.906 1.00 29.30 555 VAL A O 1
ATOM 4254 N N . ARG A 1 556 ? 41.172 18.028 34.480 1.00 26.86 556 ARG A N 1
ATOM 4255 C CA . ARG A 1 556 ? 40.737 17.292 35.677 1.00 26.86 556 ARG A CA 1
ATOM 4256 C C . ARG A 1 556 ? 39.219 17.447 35.877 1.00 26.86 556 ARG A C 1
ATOM 4258 O O . ARG A 1 556 ? 38.677 18.469 35.469 1.00 26.86 556 ARG A O 1
ATOM 4265 N N . PRO A 1 557 ? 38.559 16.507 36.580 1.00 29.33 557 PRO A N 1
ATOM 4266 C CA . PRO A 1 557 ? 37.141 16.603 36.900 1.00 29.33 557 PRO A CA 1
ATOM 4267 C C . PRO A 1 557 ? 36.910 17.485 38.137 1.00 29.33 557 PRO A C 1
ATOM 4269 O O . PRO A 1 557 ? 37.567 17.319 39.168 1.00 29.33 557 PRO A O 1
ATOM 4272 N N . GLY A 1 558 ? 35.970 18.422 38.025 1.00 26.84 558 GLY A N 1
ATOM 4273 C CA . GLY A 1 558 ? 35.494 19.259 39.123 1.00 26.84 558 GLY A CA 1
ATOM 4274 C C . GLY A 1 558 ? 34.403 18.552 39.925 1.00 26.84 558 GLY A C 1
ATOM 4275 O O . GLY A 1 558 ? 33.319 18.284 39.421 1.00 26.84 558 GLY A O 1
ATOM 4276 N N . SER A 1 559 ? 34.717 18.266 41.185 1.00 29.55 559 SER A N 1
ATOM 4277 C CA . SER A 1 559 ? 33.782 17.919 42.254 1.00 29.55 559 SER A CA 1
ATOM 4278 C C . SER A 1 559 ? 33.284 19.210 42.902 1.00 29.55 559 SER A C 1
ATOM 4280 O O . SER A 1 559 ? 34.116 20.029 43.280 1.00 29.55 559 SER A O 1
ATOM 4282 N N . SER A 1 560 ? 31.978 19.347 43.138 1.00 27.45 560 SER A N 1
ATOM 4283 C CA . SER A 1 560 ? 31.465 20.269 44.156 1.00 27.45 560 SER A CA 1
ATOM 4284 C C . SER A 1 560 ? 30.299 19.652 44.914 1.00 27.45 560 SER A C 1
ATOM 4286 O O . SER A 1 560 ? 29.316 19.182 44.348 1.00 27.45 560 SER A O 1
ATOM 4288 N N . ARG A 1 561 ? 30.478 19.641 46.233 1.00 29.33 561 ARG A N 1
ATOM 4289 C CA . ARG A 1 561 ? 29.596 19.133 47.277 1.00 29.33 561 ARG A CA 1
ATOM 4290 C C . ARG A 1 561 ? 29.063 20.346 48.051 1.00 29.33 561 ARG A C 1
ATOM 4292 O O . ARG A 1 561 ? 29.855 21.213 48.386 1.00 29.33 561 ARG A O 1
ATOM 4299 N N . MET A 1 562 ? 27.768 20.298 48.364 1.00 29.11 562 MET A N 1
ATOM 4300 C CA . MET A 1 562 ? 27.048 20.814 49.547 1.00 29.11 562 MET A CA 1
ATOM 4301 C C . MET A 1 562 ? 27.248 22.247 50.069 1.00 29.11 562 MET A C 1
ATOM 4303 O O . MET A 1 562 ? 28.351 22.650 50.405 1.00 29.11 562 MET A O 1
ATOM 4307 N N . LEU A 1 563 ? 26.107 22.903 50.326 1.00 30.03 563 LEU A N 1
ATOM 4308 C CA . LEU A 1 563 ? 25.532 23.368 51.616 1.00 30.03 563 LEU A CA 1
ATOM 4309 C C . LEU A 1 563 ? 24.101 23.862 51.255 1.00 30.03 563 LEU A C 1
ATOM 4311 O O . LEU A 1 563 ? 23.940 24.454 50.198 1.00 30.03 563 LEU A O 1
ATOM 4315 N N . GLY A 1 564 ? 22.978 23.559 51.917 1.00 26.38 564 GLY A N 1
ATOM 4316 C CA . GLY A 1 564 ? 22.665 23.476 53.346 1.00 26.38 564 GLY A CA 1
ATOM 4317 C C . GLY A 1 564 ? 21.905 24.748 53.771 1.00 26.38 564 GLY A C 1
ATOM 4318 O O . GLY A 1 564 ? 22.525 25.802 53.792 1.00 26.38 564 GLY A O 1
ATOM 4319 N N . VAL A 1 565 ? 20.585 24.680 54.038 1.00 28.67 565 VAL A N 1
ATOM 4320 C CA . VAL A 1 565 ? 19.812 25.127 55.244 1.00 28.67 565 VAL A CA 1
ATOM 4321 C C . VAL A 1 565 ? 18.452 25.688 54.734 1.00 28.67 565 VAL A C 1
ATOM 4323 O O . VAL A 1 565 ? 18.465 26.365 53.717 1.00 28.67 565 VAL A O 1
ATOM 4326 N N . GLY A 1 566 ? 17.246 25.481 55.291 1.00 26.06 566 GLY A N 1
ATOM 4327 C CA . GLY A 1 566 ? 16.756 24.757 56.471 1.00 26.06 566 GLY A CA 1
ATOM 4328 C C . GLY A 1 566 ? 15.234 24.956 56.704 1.00 26.06 566 GLY A C 1
ATOM 4329 O O . GLY A 1 566 ? 14.683 25.950 56.249 1.00 26.06 566 GLY A O 1
ATOM 4330 N N . GLY A 1 567 ? 14.618 24.029 57.464 1.00 26.80 567 GLY A N 1
ATOM 4331 C CA . GLY A 1 567 ? 13.487 24.238 58.411 1.00 26.80 567 GLY A CA 1
ATOM 4332 C C . GLY A 1 567 ? 12.049 24.393 57.868 1.00 26.80 567 GLY A C 1
ATOM 4333 O O . GLY A 1 567 ? 11.865 24.962 56.807 1.00 26.80 567 GLY A O 1
ATOM 4334 N N . LEU A 1 568 ? 10.959 23.979 58.536 1.00 30.95 568 LEU A N 1
ATOM 4335 C CA . LEU A 1 568 ? 10.689 23.428 59.878 1.00 30.95 568 LEU A CA 1
ATOM 4336 C C . LEU A 1 568 ? 9.212 22.923 59.927 1.00 30.95 568 LEU A C 1
ATOM 4338 O O . LEU A 1 568 ? 8.401 23.388 59.135 1.00 30.95 568 LEU A O 1
ATOM 4342 N N . GLU A 1 569 ? 8.903 22.063 60.917 1.00 28.56 569 GLU A N 1
ATOM 4343 C CA . GLU A 1 569 ? 7.575 21.710 61.502 1.00 28.56 569 GLU A CA 1
ATOM 4344 C C . GLU A 1 569 ? 6.589 20.818 60.700 1.00 28.56 569 GLU A C 1
ATOM 4346 O O . GLU A 1 569 ? 6.349 21.024 59.523 1.00 28.56 569 GLU A O 1
ATOM 4351 N N . GLY A 1 570 ? 5.928 19.794 61.263 1.00 29.09 570 GLY A N 1
ATOM 4352 C CA . GLY A 1 570 ? 5.907 19.259 62.627 1.00 29.09 570 GLY A CA 1
ATOM 4353 C C . GLY A 1 570 ? 4.825 18.170 62.821 1.00 29.09 570 GLY A C 1
ATOM 4354 O O . GLY A 1 570 ? 3.821 18.159 62.118 1.00 29.09 570 GLY A O 1
ATOM 4355 N N . ALA A 1 571 ? 5.058 17.328 63.841 1.00 31.02 571 ALA A N 1
ATOM 4356 C CA . ALA A 1 571 ? 4.138 16.459 64.608 1.00 31.02 571 ALA A CA 1
ATOM 4357 C C . ALA A 1 571 ? 3.553 15.167 63.979 1.00 31.02 571 ALA A C 1
ATOM 4359 O O . ALA A 1 571 ? 3.190 15.140 62.815 1.00 31.02 571 ALA A O 1
ATOM 4360 N N . SER A 1 572 ? 3.285 14.072 64.707 1.00 32.12 572 SER A N 1
ATOM 4361 C CA . SER A 1 572 ? 3.856 13.392 65.893 1.00 32.12 572 SER A CA 1
ATOM 4362 C C . SER A 1 572 ? 3.011 12.121 66.159 1.00 32.12 572 SER A C 1
ATOM 4364 O O . SER A 1 572 ? 1.866 12.028 65.723 1.00 32.12 572 SER A O 1
ATOM 4366 N N . SER A 1 573 ? 3.570 11.199 66.959 1.00 33.53 573 SER A N 1
ATOM 4367 C CA . SER A 1 573 ? 2.977 9.993 67.589 1.00 33.53 573 SER A CA 1
ATOM 4368 C C . SER A 1 573 ? 2.837 8.742 66.701 1.00 33.53 573 SER A C 1
ATOM 4370 O O . SER A 1 573 ? 2.336 8.807 65.592 1.00 33.53 573 SER A O 1
ATOM 4372 N N . GLY A 1 574 ? 3.269 7.540 67.092 1.00 29.98 574 GLY A N 1
ATOM 4373 C CA . GLY A 1 574 ? 3.828 7.044 68.353 1.00 29.98 574 GLY A CA 1
ATOM 4374 C C . GLY A 1 574 ? 3.327 5.611 68.582 1.00 29.98 574 GLY A C 1
ATOM 4375 O O . GLY A 1 574 ? 2.123 5.388 68.545 1.00 29.98 574 GLY A O 1
ATOM 4376 N N . GLY A 1 575 ? 4.217 4.637 68.807 1.00 28.02 575 GLY A N 1
ATOM 4377 C CA . GLY A 1 575 ? 3.801 3.258 69.103 1.00 28.02 575 GLY A CA 1
ATOM 4378 C C . GLY A 1 575 ? 4.916 2.218 69.026 1.00 28.02 575 GLY A C 1
ATOM 4379 O O . GLY A 1 575 ? 4.989 1.439 68.085 1.00 28.02 575 GLY A O 1
ATOM 4380 N N . SER A 1 576 ? 5.791 2.221 70.026 1.00 36.56 576 SER A N 1
ATOM 4381 C CA . SER A 1 576 ? 6.865 1.253 70.272 1.00 36.56 576 SER A CA 1
ATOM 4382 C C . SER A 1 576 ? 6.363 -0.107 70.776 1.00 36.56 576 SER A C 1
ATOM 4384 O O . SER A 1 576 ? 5.490 -0.141 71.639 1.00 36.56 576 SER A O 1
ATOM 4386 N N . SER A 1 577 ? 7.041 -1.204 70.427 1.00 34.72 577 SER A N 1
ATOM 4387 C CA . SER A 1 577 ? 7.535 -2.158 71.439 1.00 34.72 577 SER A CA 1
ATOM 4388 C C . SER A 1 577 ? 8.633 -3.071 70.884 1.00 34.72 577 SER A C 1
ATOM 4390 O O . SER A 1 577 ? 8.649 -3.447 69.716 1.00 34.72 577 SER A O 1
ATOM 4392 N N . SER A 1 578 ? 9.604 -3.322 71.760 1.00 37.22 578 SER A N 1
ATOM 4393 C CA . SER A 1 578 ? 10.933 -3.859 71.492 1.00 37.22 578 SER A CA 1
ATOM 4394 C C . SER A 1 578 ? 11.017 -5.381 71.416 1.00 37.22 578 SER A C 1
ATOM 4396 O O . SER A 1 578 ? 10.257 -6.125 72.029 1.00 37.22 578 SER A O 1
ATOM 4398 N N . ALA A 1 579 ? 12.081 -5.777 70.724 1.00 37.41 579 ALA A N 1
ATOM 4399 C CA . ALA A 1 579 ? 12.698 -7.083 70.594 1.00 37.41 579 ALA A CA 1
ATOM 4400 C C . ALA A 1 579 ? 12.880 -7.910 71.883 1.00 37.41 579 ALA A C 1
ATOM 4402 O O . ALA A 1 579 ? 13.239 -7.397 72.945 1.00 37.41 579 ALA A O 1
ATOM 4403 N N . ARG A 1 580 ? 12.856 -9.236 71.703 1.00 34.31 580 ARG A N 1
ATOM 4404 C CA . ARG A 1 580 ? 13.758 -10.166 72.394 1.00 34.31 580 ARG A CA 1
ATOM 4405 C C . ARG A 1 580 ? 14.148 -11.298 71.446 1.00 34.31 580 ARG A C 1
ATOM 4407 O O . ARG A 1 580 ? 13.295 -11.892 70.798 1.00 34.31 580 ARG A O 1
ATOM 4414 N N . GLY A 1 581 ? 15.456 -11.513 71.331 1.00 34.09 581 GLY A N 1
ATOM 4415 C CA . GLY A 1 581 ? 16.070 -12.452 70.402 1.00 34.09 581 GLY A CA 1
ATOM 4416 C C . GLY A 1 581 ? 15.967 -13.917 70.822 1.00 34.09 581 GLY A C 1
ATOM 4417 O O . GLY A 1 581 ? 15.709 -14.246 71.977 1.00 34.09 581 GLY A O 1
ATOM 4418 N N . GLY A 1 582 ? 16.244 -14.779 69.852 1.00 30.00 582 GLY A N 1
ATOM 4419 C CA . GLY A 1 582 ? 16.438 -16.210 70.024 1.00 30.00 582 GLY A CA 1
ATOM 4420 C C . GLY A 1 582 ? 17.084 -16.765 68.764 1.00 30.00 582 GLY A C 1
ATOM 4421 O O . GLY A 1 582 ? 16.411 -16.993 67.766 1.00 30.00 582 GLY A O 1
ATOM 4422 N N . ALA A 1 583 ? 18.406 -16.914 68.800 1.00 39.19 583 ALA A N 1
ATOM 4423 C CA . ALA A 1 583 ? 19.168 -17.603 67.774 1.00 39.19 583 ALA A CA 1
ATOM 4424 C C . ALA A 1 583 ? 18.821 -19.098 67.809 1.00 39.19 583 ALA A C 1
ATOM 4426 O O . ALA A 1 583 ? 19.045 -19.761 68.820 1.00 39.19 583 ALA A O 1
ATOM 4427 N N . ALA A 1 584 ? 18.308 -19.628 66.702 1.00 34.34 584 ALA A N 1
ATOM 4428 C CA . ALA A 1 584 ? 18.254 -21.059 66.452 1.00 34.34 584 ALA A CA 1
ATOM 4429 C C . ALA A 1 584 ? 18.576 -21.303 64.976 1.00 34.34 584 ALA A C 1
ATOM 4431 O O . ALA A 1 584 ? 17.827 -20.928 64.078 1.00 34.34 584 ALA A O 1
ATOM 4432 N N . SER A 1 585 ? 19.747 -21.899 64.763 1.00 40.38 585 SER A N 1
ATOM 4433 C CA . SER A 1 585 ? 20.219 -22.435 63.493 1.00 40.38 585 SER A CA 1
ATOM 4434 C C . SER A 1 585 ? 19.244 -23.516 63.018 1.00 40.38 585 SER A C 1
ATOM 4436 O O . SER A 1 585 ? 19.210 -24.619 63.563 1.00 40.38 585 SER A O 1
ATOM 4438 N N . GLY A 1 586 ? 18.398 -23.160 62.051 1.00 30.70 586 GLY A N 1
ATOM 4439 C CA . GLY A 1 586 ? 17.401 -24.023 61.428 1.00 30.70 586 GLY A CA 1
ATOM 4440 C C . GLY A 1 586 ? 17.765 -24.269 59.970 1.00 30.70 586 GLY A C 1
ATOM 4441 O O . GLY A 1 586 ? 17.546 -23.427 59.108 1.00 30.70 586 GLY A O 1
ATOM 4442 N N . ARG A 1 587 ? 18.350 -25.439 59.736 1.00 34.59 587 ARG A N 1
ATOM 4443 C CA . ARG A 1 587 ? 18.636 -26.099 58.458 1.00 34.59 587 ARG A CA 1
ATOM 4444 C C . ARG A 1 587 ? 17.487 -25.881 57.451 1.00 34.59 587 ARG A C 1
ATOM 4446 O O . ARG A 1 587 ? 16.419 -26.466 57.610 1.00 34.59 587 ARG A O 1
ATOM 4453 N N . MET A 1 588 ? 17.692 -25.044 56.430 1.00 30.89 588 MET A N 1
ATOM 4454 C CA . MET A 1 588 ? 16.755 -24.914 55.310 1.00 30.89 588 MET A CA 1
ATOM 4455 C C . MET A 1 588 ? 16.860 -26.173 54.447 1.00 30.89 588 MET A C 1
ATOM 4457 O O . MET A 1 588 ? 17.766 -26.304 53.629 1.00 30.89 588 MET A O 1
ATOM 4461 N N . SER A 1 589 ? 15.950 -27.122 54.664 1.00 34.28 589 SER A N 1
ATOM 4462 C CA . SER A 1 589 ? 15.649 -28.138 53.660 1.00 34.28 589 SER A CA 1
ATOM 4463 C C . SER A 1 589 ? 15.123 -27.427 52.418 1.00 34.28 589 SER A C 1
ATOM 4465 O O . SER A 1 589 ? 14.121 -26.714 52.493 1.00 34.28 589 SER A O 1
ATOM 4467 N N . SER A 1 590 ? 15.798 -27.618 51.286 1.00 34.03 590 SER A N 1
ATOM 4468 C CA . SER A 1 590 ? 15.263 -27.286 49.972 1.00 34.03 590 SER A CA 1
ATOM 4469 C C . SER A 1 590 ? 13.976 -28.083 49.779 1.00 34.03 590 SER A C 1
ATOM 4471 O O . SER A 1 590 ? 14.008 -29.298 49.580 1.00 34.03 590 SER A O 1
ATOM 4473 N N . MET A 1 591 ? 12.834 -27.415 49.909 1.00 32.84 591 MET A N 1
ATOM 4474 C CA . MET A 1 591 ? 11.561 -27.981 49.494 1.00 32.84 591 MET A CA 1
ATOM 4475 C C . MET A 1 591 ? 11.637 -28.204 47.983 1.00 32.84 591 MET A C 1
ATOM 4477 O O . MET A 1 591 ? 11.712 -27.246 47.215 1.00 32.84 591 MET A O 1
ATOM 4481 N N . HIS A 1 592 ? 11.675 -29.475 47.584 1.00 34.16 592 HIS A N 1
ATOM 4482 C CA . HIS A 1 592 ? 11.440 -29.907 46.215 1.00 34.16 592 HIS A CA 1
ATOM 4483 C C . HIS A 1 592 ? 10.094 -29.336 45.756 1.00 34.16 592 HIS A C 1
ATOM 4485 O O . HIS A 1 592 ? 9.037 -29.744 46.230 1.00 34.16 592 HIS A O 1
ATOM 4491 N N . LEU A 1 593 ? 10.145 -28.377 44.833 1.00 41.31 593 LEU A N 1
ATOM 4492 C CA . LEU A 1 593 ? 8.992 -27.790 44.146 1.00 41.31 593 LEU A CA 1
ATOM 4493 C C . LEU A 1 593 ? 8.503 -28.701 42.999 1.00 41.31 593 LEU A C 1
ATOM 4495 O O . LEU A 1 593 ? 8.032 -28.205 41.981 1.00 41.31 593 LEU A O 1
ATOM 4499 N N . GLU A 1 594 ? 8.678 -30.018 43.129 1.00 43.56 594 GLU A N 1
ATOM 4500 C CA . GLU A 1 594 ? 8.382 -30.992 42.066 1.00 43.56 594 GLU A CA 1
ATOM 4501 C C . GLU A 1 594 ? 7.302 -32.016 42.447 1.00 43.56 594 GLU A C 1
ATOM 4503 O O . GLU A 1 594 ? 6.756 -32.653 41.555 1.00 43.56 594 GLU A O 1
ATOM 4508 N N . ASP A 1 595 ? 6.897 -32.105 43.722 1.00 38.97 595 ASP A N 1
ATOM 4509 C CA . ASP A 1 595 ? 5.926 -33.122 44.172 1.00 38.97 595 ASP A CA 1
ATOM 4510 C C . ASP A 1 595 ? 4.509 -32.590 44.449 1.00 38.97 595 ASP A C 1
ATOM 4512 O O . ASP A 1 595 ? 3.608 -33.362 44.778 1.00 38.97 595 ASP A O 1
ATOM 4516 N N . ALA A 1 596 ? 4.252 -31.292 44.258 1.00 44.03 596 ALA A N 1
ATOM 4517 C CA . ALA A 1 596 ? 2.881 -30.789 44.163 1.00 44.03 596 ALA A CA 1
ATOM 4518 C C . ALA A 1 596 ? 2.373 -31.006 42.732 1.00 44.03 596 ALA A C 1
ATOM 4520 O O . ALA A 1 596 ? 2.190 -30.059 41.967 1.00 44.03 596 ALA A O 1
ATOM 4521 N N . VAL A 1 597 ? 2.181 -32.273 42.357 1.00 48.78 597 VAL A N 1
ATOM 4522 C CA . VAL A 1 597 ? 1.312 -32.627 41.234 1.00 48.78 597 VAL A CA 1
ATOM 4523 C C . VAL A 1 597 ? -0.072 -32.126 41.634 1.00 48.78 597 VAL A C 1
ATOM 4525 O O . VAL A 1 597 ? -0.764 -32.775 42.413 1.00 48.78 597 VAL A O 1
ATOM 4528 N N . GLU A 1 598 ? -0.409 -30.910 41.194 1.00 55.84 598 GLU A N 1
ATOM 4529 C CA . GLU A 1 598 ? -1.746 -30.335 41.301 1.00 55.84 598 GLU A CA 1
ATOM 4530 C C . GLU A 1 598 ? -2.732 -31.408 40.826 1.00 55.84 598 GLU A C 1
ATOM 4532 O O . GLU A 1 598 ? -2.779 -31.726 39.635 1.00 55.84 598 GLU A O 1
ATOM 4537 N N . GLU A 1 599 ? -3.490 -32.005 41.753 1.00 55.06 599 GLU A N 1
ATOM 4538 C CA . GLU A 1 599 ? -4.746 -32.665 41.409 1.00 55.06 599 GLU A CA 1
ATOM 4539 C C . GLU A 1 599 ? -5.547 -31.617 40.643 1.00 55.06 599 GLU A C 1
ATOM 4541 O O . GLU A 1 599 ? -6.009 -30.633 41.224 1.00 55.06 599 GLU A O 1
ATOM 4546 N N . GLY A 1 600 ? -5.576 -31.761 39.314 1.00 59.62 600 GLY A N 1
ATOM 4547 C CA . GLY A 1 600 ? -6.178 -30.787 38.421 1.00 59.62 600 GLY A CA 1
ATOM 4548 C C . GLY A 1 600 ? -7.594 -30.527 38.895 1.00 59.62 600 GLY A C 1
ATOM 4549 O O . GLY A 1 600 ? -8.409 -31.448 38.905 1.00 59.62 600 GLY A O 1
ATOM 4550 N N . ALA A 1 601 ? -7.855 -29.299 39.347 1.00 69.94 601 ALA A N 1
ATOM 4551 C CA . ALA A 1 601 ? -9.173 -28.913 39.813 1.00 69.94 601 ALA A CA 1
ATOM 4552 C C . ALA A 1 601 ? -10.176 -29.243 38.704 1.00 69.94 601 ALA A C 1
ATOM 4554 O O . ALA A 1 601 ? -10.075 -28.720 37.591 1.00 69.94 601 ALA A O 1
ATOM 4555 N N . GLU A 1 602 ? -11.091 -30.166 38.994 1.00 88.12 602 GLU A N 1
ATOM 4556 C CA . GLU A 1 602 ? -12.094 -30.601 38.035 1.00 88.12 602 GLU A CA 1
ATOM 4557 C C . GLU A 1 602 ? -12.901 -29.378 37.582 1.00 88.12 602 GLU A C 1
ATOM 4559 O O . GLU A 1 602 ? -13.442 -28.626 38.399 1.00 88.12 602 GLU A O 1
ATOM 4564 N N . ILE A 1 603 ? -12.922 -29.128 36.271 1.00 91.81 603 ILE A N 1
ATOM 4565 C CA . ILE A 1 603 ? -13.619 -27.971 35.714 1.00 91.81 603 ILE A CA 1
ATOM 4566 C C . ILE A 1 603 ? -15.124 -28.236 35.795 1.00 91.81 603 ILE A C 1
ATOM 4568 O O . ILE A 1 603 ? -15.650 -29.102 35.096 1.00 91.81 603 ILE A O 1
ATOM 4572 N N . ASP A 1 604 ? -15.827 -27.442 36.601 1.00 93.88 604 ASP A N 1
ATOM 4573 C CA . ASP A 1 604 ? -17.288 -27.473 36.699 1.00 93.88 604 ASP A CA 1
ATOM 4574 C C . ASP A 1 604 ? -17.925 -26.821 35.457 1.00 93.88 604 ASP A C 1
ATOM 4576 O O . ASP A 1 604 ? -18.225 -25.620 35.404 1.00 93.88 604 ASP A O 1
ATOM 4580 N N . PHE A 1 605 ? -18.095 -27.630 34.409 1.00 91.94 605 PHE A N 1
ATOM 4581 C CA . PHE A 1 605 ? -18.690 -27.199 33.145 1.00 91.94 605 PHE A CA 1
ATOM 4582 C C . PHE A 1 605 ? -20.139 -26.740 33.294 1.00 91.94 605 PHE A C 1
ATOM 4584 O O . PHE A 1 605 ? -20.566 -25.859 32.547 1.00 91.94 605 PHE A O 1
ATOM 4591 N N . ASP A 1 606 ? -20.899 -27.297 34.235 1.00 93.25 606 ASP A N 1
ATOM 4592 C CA . ASP A 1 606 ? -22.302 -26.935 34.413 1.00 93.25 606 ASP A CA 1
ATOM 4593 C C . ASP A 1 606 ? -22.432 -25.552 35.040 1.00 93.25 606 ASP A C 1
ATOM 4595 O O . ASP A 1 606 ? -23.215 -24.727 34.558 1.00 93.25 606 ASP A O 1
ATOM 4599 N N . ARG A 1 607 ? -21.579 -25.227 36.015 1.00 95.06 607 ARG A N 1
ATOM 4600 C CA . ARG A 1 607 ? -21.460 -23.858 36.522 1.00 95.06 607 ARG A CA 1
ATOM 4601 C C . ARG A 1 607 ? -21.012 -22.881 35.435 1.00 95.06 607 ARG A C 1
ATOM 4603 O O . ARG A 1 607 ? -21.567 -21.787 35.341 1.00 95.06 607 ARG A O 1
ATOM 4610 N N . LEU A 1 608 ? -20.043 -23.251 34.594 1.00 93.75 608 LEU A N 1
ATOM 4611 C CA . LEU A 1 608 ? -19.592 -22.393 33.487 1.00 93.75 608 LEU A CA 1
ATOM 4612 C C . LEU A 1 608 ? -20.701 -22.114 32.470 1.00 93.75 608 LEU A C 1
ATOM 4614 O O . LEU A 1 608 ? -20.894 -20.964 32.071 1.00 93.75 608 LEU A O 1
ATOM 4618 N N . ARG A 1 609 ? -21.475 -23.142 32.115 1.00 94.19 609 ARG A N 1
ATOM 4619 C CA . ARG A 1 609 ? -22.646 -23.028 31.235 1.00 94.19 609 ARG A CA 1
ATOM 4620 C C . ARG A 1 609 ? -23.721 -22.121 31.826 1.00 94.19 609 ARG A C 1
ATOM 4622 O O . ARG A 1 609 ? -24.314 -21.344 31.087 1.00 94.19 609 ARG A O 1
ATOM 4629 N N . GLN A 1 610 ? -23.949 -22.182 33.139 1.00 94.44 610 GLN A N 1
ATOM 4630 C CA . GLN A 1 610 ? -24.908 -21.314 33.835 1.00 94.44 610 GLN A CA 1
ATOM 4631 C C . GLN A 1 610 ? -24.466 -19.843 33.890 1.00 94.44 610 GLN A C 1
ATOM 4633 O O . GLN A 1 610 ? -25.315 -18.959 33.959 1.00 94.44 610 GLN A O 1
ATOM 4638 N N . MET A 1 611 ? -23.158 -19.566 33.848 1.00 95.00 611 MET A N 1
ATOM 4639 C CA . MET A 1 611 ? -22.621 -18.197 33.807 1.00 95.00 611 MET A CA 1
ATOM 4640 C C . MET A 1 611 ? -22.624 -17.574 32.403 1.00 95.00 611 MET A C 1
ATOM 4642 O O . MET A 1 611 ? -22.415 -16.368 32.277 1.00 95.00 611 MET A O 1
ATOM 4646 N N . SER A 1 612 ? -22.823 -18.389 31.367 1.00 96.00 612 SER A N 1
ATOM 4647 C CA . SER A 1 612 ? -22.846 -17.977 29.963 1.00 96.00 612 SER A CA 1
ATOM 4648 C C . SER A 1 612 ? -24.010 -17.027 29.686 1.00 96.00 612 SER A C 1
ATOM 4650 O O . SER A 1 612 ? -25.138 -17.305 30.091 1.00 96.00 612 SER A O 1
ATOM 4652 N N . THR A 1 613 ? -23.787 -15.937 28.947 1.00 95.62 613 THR A N 1
ATOM 4653 C CA . THR A 1 613 ? -24.911 -15.044 28.600 1.00 95.62 613 THR A CA 1
ATOM 4654 C C . THR A 1 613 ? -25.812 -15.602 27.493 1.00 95.62 613 THR A C 1
ATOM 4656 O O . THR A 1 613 ? -26.996 -15.266 27.455 1.00 95.62 613 THR A O 1
ATOM 4659 N N . LEU A 1 614 ? -25.295 -16.465 26.604 1.00 95.31 614 LEU A N 1
ATOM 4660 C CA . LEU A 1 614 ? -26.112 -17.200 25.633 1.00 95.31 614 LEU A CA 1
ATOM 4661 C C . LEU A 1 614 ? -26.586 -18.540 26.233 1.00 95.31 614 LEU A C 1
ATOM 4663 O O . LEU A 1 614 ? -25.738 -19.329 26.668 1.00 95.31 614 LEU A O 1
ATOM 4667 N N . PRO A 1 615 ? -27.900 -18.850 26.212 1.00 94.62 615 PRO A N 1
ATOM 4668 C CA . PRO A 1 615 ? -28.416 -20.092 26.779 1.00 94.62 615 PRO A CA 1
ATOM 4669 C C . PRO A 1 615 ? -27.749 -21.342 26.175 1.00 94.62 615 PRO A C 1
ATOM 4671 O O . PRO A 1 615 ? -27.614 -21.415 24.948 1.00 94.62 615 PRO A O 1
ATOM 4674 N N . PRO A 1 616 ? -27.376 -22.347 26.996 1.00 92.88 616 PRO A N 1
ATOM 4675 C CA . PRO A 1 616 ? -26.680 -23.554 26.540 1.00 92.88 616 PRO A CA 1
ATOM 4676 C C . PRO A 1 616 ? -27.369 -24.288 25.387 1.00 92.88 616 PRO A C 1
ATOM 4678 O O . PRO A 1 616 ? -26.691 -24.786 24.493 1.00 92.88 616 PRO A O 1
ATOM 4681 N N . SER A 1 617 ? -28.706 -24.269 25.344 1.00 91.94 617 SER A N 1
ATOM 4682 C CA . SER A 1 617 ? -29.514 -24.912 24.298 1.00 91.94 617 SER A CA 1
ATOM 4683 C C . SER A 1 617 ? -29.183 -24.462 22.872 1.00 91.94 617 SER A C 1
ATOM 4685 O O . SER A 1 617 ? -29.525 -25.162 21.929 1.00 91.94 617 SER A O 1
ATOM 4687 N N . PHE A 1 618 ? -28.538 -23.305 22.691 1.00 90.88 618 PHE A N 1
ATOM 4688 C CA . PHE A 1 618 ? -28.149 -22.811 21.369 1.00 90.88 618 PHE A CA 1
ATOM 4689 C C . PHE A 1 618 ? -26.789 -23.322 20.884 1.00 90.88 618 PHE A C 1
ATOM 4691 O O . PHE A 1 618 ? -26.476 -23.147 19.708 1.00 90.88 618 PHE A O 1
ATOM 4698 N N . TRP A 1 619 ? -25.953 -23.888 21.759 1.00 90.56 619 TRP A N 1
ATOM 4699 C CA . TRP A 1 619 ? -24.548 -24.132 21.418 1.00 90.56 619 TRP A CA 1
ATOM 4700 C C . TRP A 1 619 ? -23.936 -25.420 21.976 1.00 90.56 619 TRP A C 1
ATOM 4702 O O . TRP A 1 619 ? -22.923 -25.869 21.442 1.00 90.56 619 TRP A O 1
ATOM 4712 N N . THR A 1 620 ? -24.515 -26.060 22.995 1.00 86.12 620 THR A N 1
ATOM 4713 C CA . THR A 1 620 ? -23.940 -27.284 23.585 1.00 86.12 620 THR A CA 1
ATOM 4714 C C . THR A 1 620 ? -23.925 -28.473 22.627 1.00 86.12 620 THR A C 1
ATOM 4716 O O . THR A 1 620 ? -23.015 -29.298 22.696 1.00 86.12 620 THR A O 1
ATOM 4719 N N . GLU A 1 621 ? -24.879 -28.548 21.699 1.00 79.88 621 GLU A N 1
ATOM 4720 C CA . GLU A 1 621 ? -24.968 -29.639 20.717 1.00 79.88 621 GLU A CA 1
ATOM 4721 C C . GLU A 1 621 ? -23.833 -29.612 19.681 1.00 79.88 621 GLU A C 1
ATOM 4723 O O . GLU A 1 621 ? -23.479 -30.650 19.127 1.00 79.88 621 GLU A O 1
ATOM 4728 N N . LEU A 1 622 ? -23.204 -28.451 19.458 1.00 71.31 622 LEU A N 1
ATOM 4729 C CA . LEU A 1 622 ? -22.144 -28.289 18.455 1.00 71.31 622 LEU A CA 1
ATOM 4730 C C . LEU A 1 622 ? -20.824 -28.974 18.850 1.00 71.31 622 LEU A C 1
ATOM 4732 O O . LEU A 1 622 ? -19.996 -29.246 17.982 1.00 71.31 622 LEU A O 1
ATOM 4736 N N . HIS A 1 623 ? -20.615 -29.235 20.146 1.00 69.25 623 HIS A N 1
ATOM 4737 C CA . HIS A 1 623 ? -19.348 -29.731 20.700 1.00 69.25 623 HIS A CA 1
ATOM 4738 C C . HIS A 1 623 ? -19.532 -30.814 21.776 1.00 69.25 623 HIS A C 1
ATOM 4740 O O . HIS A 1 623 ? -18.689 -30.961 22.663 1.00 69.25 623 HIS A O 1
ATOM 4746 N N . ALA A 1 624 ? -20.618 -31.588 21.714 1.00 70.94 624 ALA A N 1
ATOM 4747 C CA . ALA A 1 624 ? -20.815 -32.698 22.640 1.00 70.94 624 ALA A CA 1
ATOM 4748 C C . ALA A 1 624 ? -19.676 -33.736 22.493 1.00 70.94 624 ALA A C 1
ATOM 4750 O O . ALA A 1 624 ? -19.394 -34.176 21.372 1.00 70.94 624 ALA A O 1
ATOM 4751 N N . PRO A 1 625 ? -19.005 -34.146 23.589 1.00 65.81 625 PRO A N 1
ATOM 4752 C CA . PRO A 1 625 ? -17.997 -35.199 23.536 1.00 65.81 625 PRO A CA 1
ATOM 4753 C C . PRO A 1 625 ? -18.555 -36.464 22.870 1.00 65.81 625 PRO A C 1
ATOM 4755 O O . PRO A 1 625 ? -19.600 -36.972 23.267 1.00 65.81 625 PRO A O 1
ATOM 4758 N N . GLY A 1 626 ? -17.867 -36.960 21.839 1.00 68.06 626 GLY A N 1
ATOM 4759 C CA . GLY A 1 626 ? -18.288 -38.143 21.079 1.00 68.06 626 GLY A CA 1
ATOM 4760 C C . GLY A 1 626 ? -19.272 -37.878 19.933 1.00 68.06 626 GLY A C 1
ATOM 4761 O O . GLY A 1 626 ? -19.526 -38.794 19.152 1.00 68.06 626 GLY A O 1
ATOM 4762 N N . ALA A 1 627 ? -19.781 -36.653 19.769 1.00 69.94 627 ALA A N 1
ATOM 4763 C CA . ALA A 1 627 ? -20.514 -36.289 18.561 1.00 69.94 627 ALA A CA 1
ATOM 4764 C C . ALA A 1 627 ? -19.558 -36.235 17.351 1.00 69.94 627 ALA A C 1
ATOM 4766 O O . ALA A 1 627 ? -18.405 -35.807 17.494 1.00 69.94 627 ALA A O 1
ATOM 4767 N N . PRO A 1 628 ? -20.000 -36.667 16.154 1.00 67.25 628 PRO A N 1
ATOM 4768 C CA . PRO A 1 628 ? -19.208 -36.515 14.941 1.00 67.25 628 PRO A CA 1
ATOM 4769 C C . PRO A 1 628 ? -18.888 -35.037 14.724 1.00 67.25 628 PRO A C 1
ATOM 4771 O O . PRO A 1 628 ? -19.740 -34.170 14.922 1.00 67.25 628 PRO A O 1
ATOM 4774 N N . ALA A 1 629 ? -17.650 -34.743 14.329 1.00 69.94 629 ALA A N 1
ATOM 4775 C CA . ALA A 1 629 ? -17.251 -33.366 14.106 1.00 69.94 629 ALA A CA 1
ATOM 4776 C C . ALA A 1 629 ? -18.123 -32.716 13.026 1.00 69.94 629 ALA A C 1
ATOM 4778 O O . ALA A 1 629 ? -18.294 -33.260 11.938 1.00 69.94 629 ALA A O 1
ATOM 4779 N N . VAL A 1 630 ? -18.631 -31.519 13.323 1.00 72.56 630 VAL A N 1
ATOM 4780 C CA . VAL A 1 630 ? -19.520 -30.756 12.429 1.00 72.56 630 VAL A CA 1
ATOM 4781 C C . VAL A 1 630 ? -18.799 -30.304 11.149 1.00 72.56 630 VAL A C 1
ATOM 4783 O O . VAL A 1 630 ? -19.437 -29.955 10.156 1.00 72.56 630 VAL A O 1
ATOM 4786 N N . PHE A 1 631 ? -17.461 -30.306 11.153 1.00 79.94 631 PHE A N 1
ATOM 4787 C CA . PHE A 1 631 ? -16.647 -29.745 10.082 1.00 79.94 631 PHE A CA 1
ATOM 4788 C C . PHE A 1 631 ? -15.694 -30.757 9.451 1.00 79.94 631 PHE A C 1
ATOM 4790 O O . PHE A 1 631 ? -14.964 -31.479 10.132 1.00 79.94 631 PHE A O 1
ATOM 4797 N N . ASP A 1 632 ? -15.613 -30.672 8.127 1.00 88.50 632 ASP A N 1
ATOM 4798 C CA . ASP A 1 632 ? -14.571 -31.288 7.320 1.00 88.50 632 ASP A CA 1
ATOM 4799 C C . ASP A 1 632 ? -13.340 -30.378 7.227 1.00 88.50 632 ASP A C 1
ATOM 4801 O O . ASP A 1 632 ? -13.418 -29.223 6.784 1.00 88.50 632 ASP A O 1
ATOM 4805 N N . VAL A 1 633 ? -12.170 -30.913 7.567 1.00 87.25 633 VAL A N 1
ATOM 4806 C CA . VAL A 1 633 ? -10.883 -30.210 7.526 1.00 87.25 633 VAL A CA 1
ATOM 4807 C C . VAL A 1 633 ? -9.984 -30.740 6.416 1.00 87.25 633 VAL A C 1
ATOM 4809 O O . VAL A 1 633 ? -10.127 -31.853 5.913 1.00 87.25 633 VAL A O 1
ATOM 4812 N N . ARG A 1 634 ? -9.027 -29.915 5.989 1.00 88.50 634 ARG A N 1
ATOM 4813 C CA . ARG A 1 634 ? -8.006 -30.338 5.027 1.00 88.50 634 ARG A CA 1
ATOM 4814 C C . ARG A 1 634 ? -7.053 -31.305 5.730 1.00 88.50 634 ARG A C 1
ATOM 4816 O O . ARG A 1 634 ? -6.288 -30.874 6.587 1.00 88.50 634 ARG A O 1
ATOM 4823 N N . GLY A 1 635 ? -7.111 -32.587 5.373 1.00 85.75 635 GLY A N 1
ATOM 4824 C CA . GLY A 1 635 ? -6.168 -33.588 5.872 1.00 85.75 635 GLY A CA 1
ATOM 4825 C C . GLY A 1 635 ? -4.739 -33.334 5.378 1.00 85.75 635 GLY A C 1
ATOM 4826 O O . GLY A 1 635 ? -4.517 -32.531 4.468 1.00 85.75 635 GLY A O 1
ATOM 4827 N N . GLY A 1 636 ? -3.758 -34.051 5.936 1.00 81.31 636 GLY A N 1
ATOM 4828 C CA . GLY A 1 636 ? -2.345 -33.913 5.546 1.00 81.31 636 GLY A CA 1
ATOM 4829 C C . GLY A 1 636 ? -2.080 -34.166 4.053 1.00 81.31 636 GLY A C 1
ATOM 4830 O O . GLY A 1 636 ? -1.145 -33.611 3.479 1.00 81.31 636 GLY A O 1
ATOM 4831 N N . THR A 1 637 ? -2.944 -34.937 3.389 1.00 87.56 637 THR A N 1
ATOM 4832 C CA . THR A 1 637 ? -2.869 -35.252 1.954 1.00 87.56 637 THR A CA 1
ATOM 4833 C C . THR A 1 637 ? -3.730 -34.352 1.063 1.00 87.56 637 THR A C 1
ATOM 4835 O O . THR A 1 637 ? -3.677 -34.510 -0.158 1.00 87.56 637 THR A O 1
ATOM 4838 N N . TYR A 1 638 ? -4.430 -33.351 1.620 1.00 87.00 638 TYR A N 1
ATOM 4839 C CA . TYR A 1 638 ? -5.413 -32.522 0.903 1.00 87.00 638 TYR A CA 1
ATOM 4840 C C . TYR A 1 638 ? -4.882 -31.897 -0.394 1.00 87.00 638 TYR A C 1
ATOM 4842 O O . TYR A 1 638 ? -5.603 -31.768 -1.381 1.00 87.00 638 TYR A O 1
ATOM 4850 N N . LEU A 1 639 ? -3.614 -31.471 -0.423 1.00 80.38 639 LEU A N 1
ATOM 4851 C CA . LEU A 1 639 ? -3.034 -30.860 -1.626 1.00 80.38 639 LEU A CA 1
ATOM 4852 C C . LEU A 1 639 ? -2.894 -31.855 -2.790 1.00 80.38 639 LEU A C 1
ATOM 4854 O O . LEU A 1 639 ? -2.933 -31.428 -3.945 1.00 80.38 639 LEU A O 1
ATOM 4858 N N . LYS A 1 640 ? -2.760 -33.153 -2.489 1.00 88.88 640 LYS A N 1
ATOM 4859 C CA . LYS A 1 640 ? -2.641 -34.238 -3.470 1.00 88.88 640 LYS A CA 1
ATOM 4860 C C . LYS A 1 640 ? -4.011 -34.777 -3.879 1.00 88.88 640 LYS A C 1
ATOM 4862 O O . LYS A 1 640 ? -4.279 -34.895 -5.068 1.00 88.88 640 LYS A O 1
ATOM 4867 N N . ASP A 1 641 ? -4.869 -35.084 -2.909 1.00 92.25 641 ASP A N 1
ATOM 4868 C CA . ASP A 1 641 ? -6.146 -35.775 -3.144 1.00 92.25 641 ASP A CA 1
ATOM 4869 C C . ASP A 1 641 ? -7.355 -34.835 -3.301 1.00 92.25 641 ASP A C 1
ATOM 4871 O O . ASP A 1 641 ? -8.391 -35.254 -3.817 1.00 92.25 641 ASP A O 1
ATOM 4875 N N . ARG A 1 642 ? -7.230 -33.567 -2.881 1.00 91.06 642 ARG A N 1
ATOM 4876 C CA . ARG A 1 642 ? -8.310 -32.567 -2.809 1.00 91.06 642 ARG A CA 1
ATOM 4877 C C . ARG A 1 642 ? -9.514 -33.013 -1.970 1.00 91.06 642 ARG A C 1
ATOM 4879 O O . ARG A 1 642 ? -10.602 -32.462 -2.134 1.00 91.06 642 ARG A O 1
ATOM 4886 N N . ARG A 1 643 ? -9.335 -33.968 -1.052 1.00 93.88 643 ARG A N 1
ATOM 4887 C CA . ARG A 1 643 ? -10.394 -34.501 -0.187 1.00 93.88 643 ARG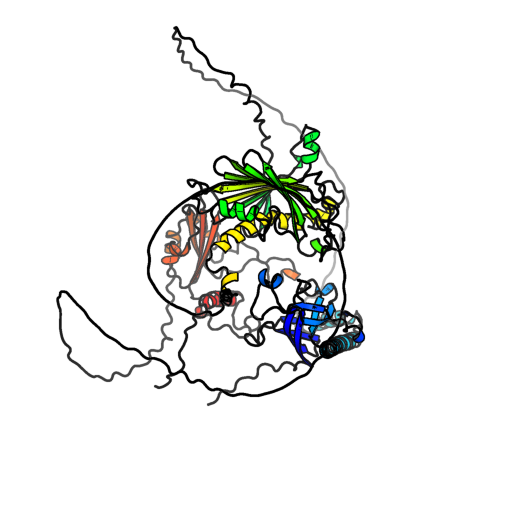 A CA 1
ATOM 4888 C C . ARG A 1 643 ? -10.239 -33.981 1.228 1.00 93.88 643 ARG A C 1
ATOM 4890 O O . ARG A 1 643 ? -9.178 -34.077 1.839 1.00 93.88 643 ARG A O 1
ATOM 4897 N N . LYS A 1 644 ? -11.317 -33.410 1.754 1.00 92.56 644 LYS A N 1
ATOM 4898 C CA . LYS A 1 644 ? -11.390 -33.086 3.175 1.00 92.56 644 LYS A CA 1
ATOM 4899 C C . LYS A 1 644 ? -11.714 -34.353 3.970 1.00 92.56 644 LYS A C 1
ATOM 4901 O O . LYS A 1 644 ? -12.277 -35.298 3.423 1.00 92.56 644 LYS A O 1
ATOM 4906 N N . VAL A 1 645 ? -11.324 -34.361 5.235 1.00 91.56 645 VAL A N 1
ATOM 4907 C CA . VAL A 1 645 ? -11.590 -35.439 6.191 1.00 91.56 645 VAL A CA 1
ATOM 4908 C C . VAL A 1 645 ? -12.368 -34.865 7.366 1.00 91.56 645 VAL A C 1
ATOM 4910 O O . VAL A 1 645 ? -12.172 -33.695 7.700 1.00 91.56 645 VAL A O 1
ATOM 4913 N N . ASN A 1 646 ? -13.210 -35.674 8.004 1.00 88.31 646 ASN A N 1
ATOM 4914 C CA . ASN A 1 646 ? -13.899 -35.272 9.229 1.00 88.31 646 ASN A CA 1
ATOM 4915 C C . ASN A 1 646 ? -12.867 -34.787 10.257 1.00 88.31 646 ASN A C 1
ATOM 4917 O O . ASN A 1 646 ? -11.826 -35.430 10.438 1.00 88.31 646 ASN A O 1
ATOM 4921 N N . ALA A 1 647 ? -13.127 -33.661 10.923 1.00 83.88 647 ALA A N 1
ATOM 4922 C CA . ALA A 1 647 ? -12.246 -33.227 11.999 1.00 83.88 647 ALA A CA 1
ATOM 4923 C C . ALA A 1 647 ? -12.223 -34.265 13.137 1.00 83.88 647 ALA A C 1
ATOM 4925 O O . ALA A 1 647 ? -13.194 -34.984 13.378 1.00 83.88 647 ALA A O 1
ATOM 4926 N N . GLY A 1 648 ? -11.081 -34.362 13.818 1.00 79.19 648 GLY A N 1
ATOM 4927 C CA . GLY A 1 648 ? -10.944 -35.211 14.999 1.00 79.19 648 GLY A CA 1
ATOM 4928 C C . GLY A 1 648 ? -11.676 -34.641 16.217 1.00 79.19 648 GLY A C 1
ATOM 4929 O O . GLY A 1 648 ? -12.333 -33.601 16.146 1.00 79.19 648 GLY A O 1
ATOM 4930 N N . LEU A 1 649 ? -11.516 -35.309 17.360 1.00 77.38 649 LEU A N 1
ATOM 4931 C CA . LEU A 1 649 ? -11.988 -34.789 18.644 1.00 77.38 649 LEU A CA 1
ATOM 4932 C C . LEU A 1 649 ? -11.314 -33.445 18.957 1.00 77.38 649 LEU A C 1
ATOM 4934 O O . LEU A 1 649 ? -10.114 -33.270 18.725 1.00 77.38 649 LEU A O 1
ATOM 4938 N N . SER A 1 650 ? -12.092 -32.501 19.485 1.00 78.50 650 SER A N 1
ATOM 4939 C CA . SER A 1 650 ? -11.576 -31.193 19.889 1.00 78.50 650 SER A CA 1
ATOM 4940 C C . SER A 1 650 ? -10.589 -31.337 21.050 1.00 78.50 650 SER A C 1
ATOM 4942 O O . SER A 1 650 ? -10.860 -32.055 22.008 1.00 78.50 650 SER A O 1
ATOM 4944 N N . ALA A 1 651 ? -9.461 -30.623 20.980 1.00 79.50 651 ALA A N 1
ATOM 4945 C CA . ALA A 1 651 ? -8.478 -30.566 22.066 1.00 79.50 651 ALA A CA 1
ATOM 4946 C C . ALA A 1 651 ? -8.945 -29.702 23.254 1.00 79.50 651 ALA A C 1
ATOM 4948 O O . ALA A 1 651 ? -8.417 -29.834 24.353 1.00 79.50 651 ALA A O 1
ATOM 4949 N N . PHE A 1 652 ? -9.935 -28.831 23.035 1.00 86.81 652 PHE A N 1
ATOM 4950 C CA . PHE A 1 652 ? -10.559 -28.017 24.079 1.00 86.81 652 PHE A CA 1
ATOM 4951 C C . PHE A 1 652 ? -12.047 -28.285 24.139 1.00 86.81 652 PHE A C 1
ATOM 4953 O O . PHE A 1 652 ? -12.694 -28.531 23.116 1.00 86.81 652 PHE A O 1
ATOM 4960 N N . THR A 1 653 ? -12.601 -28.123 25.329 1.00 89.12 653 THR A N 1
ATOM 4961 C CA . THR A 1 653 ? -14.042 -28.176 25.531 1.00 89.12 653 THR A CA 1
ATOM 4962 C C . THR A 1 653 ? -14.598 -26.759 25.487 1.00 89.12 653 THR A C 1
ATOM 4964 O O . THR A 1 653 ? -14.102 -25.873 26.181 1.00 89.12 653 THR A O 1
ATOM 4967 N N . LEU A 1 654 ? -15.621 -26.528 24.662 1.00 92.44 654 LEU A N 1
ATOM 4968 C CA . LEU A 1 654 ? -16.364 -25.268 24.663 1.00 92.44 654 LEU A CA 1
ATOM 4969 C C . LEU A 1 654 ? -17.121 -25.150 25.995 1.00 92.44 654 LEU A C 1
ATOM 4971 O O . LEU A 1 654 ? -18.034 -25.935 26.255 1.00 92.44 654 LEU A O 1
ATOM 4975 N N . SER A 1 655 ? -16.722 -24.207 26.851 1.00 94.38 655 SER A N 1
ATOM 4976 C CA . SER A 1 655 ? -17.285 -24.052 28.198 1.00 94.38 655 SER A CA 1
ATOM 4977 C C . SER A 1 655 ? -18.368 -22.989 28.294 1.00 94.38 655 SER A C 1
ATOM 4979 O O . SER A 1 655 ? -19.268 -23.125 29.117 1.00 94.38 655 SER A O 1
ATOM 4981 N N . SER A 1 656 ? -18.272 -21.923 27.497 1.00 95.62 656 SER A N 1
ATOM 4982 C CA . SER A 1 656 ? -19.266 -20.849 27.471 1.00 95.62 656 SER A CA 1
ATOM 4983 C C . SER A 1 656 ? -19.321 -20.153 26.115 1.00 95.62 656 SER A C 1
ATOM 4985 O O . SER A 1 656 ? -18.331 -20.101 25.375 1.00 95.62 656 SER A O 1
ATOM 4987 N N . VAL A 1 657 ? -20.489 -19.582 25.826 1.00 96.25 657 VAL A N 1
ATOM 4988 C CA . VAL A 1 657 ? -20.729 -18.666 24.714 1.00 96.25 657 VAL A CA 1
ATOM 4989 C C . VAL A 1 657 ? -21.409 -17.410 25.251 1.00 96.25 657 VAL A C 1
ATOM 4991 O O . VAL A 1 657 ? -22.557 -17.431 25.698 1.00 96.25 657 VAL A O 1
ATOM 4994 N N . ASP A 1 658 ? -20.695 -16.295 25.211 1.00 95.62 658 ASP A N 1
ATOM 4995 C CA . ASP A 1 658 ? -21.163 -15.019 25.729 1.00 95.62 658 ASP A CA 1
ATOM 4996 C C . ASP A 1 658 ? -21.534 -14.093 24.566 1.00 95.62 658 ASP A C 1
ATOM 4998 O O . ASP A 1 658 ? -20.709 -13.760 23.717 1.00 95.62 658 ASP A O 1
ATOM 5002 N N . PHE A 1 659 ? -22.796 -13.682 24.516 1.00 94.88 659 PHE A N 1
ATOM 5003 C CA . PHE A 1 659 ? -23.333 -12.700 23.585 1.00 94.88 659 PHE A CA 1
ATOM 5004 C C . PHE A 1 659 ? -23.664 -11.395 24.310 1.00 94.88 659 PHE A C 1
ATOM 5006 O O . PHE A 1 659 ? -24.463 -11.387 25.251 1.00 94.88 659 PHE A O 1
ATOM 5013 N N . PHE A 1 660 ? -23.054 -10.285 23.897 1.00 91.31 660 PHE A N 1
ATOM 5014 C CA . PHE A 1 660 ? -23.332 -8.978 24.493 1.00 91.31 660 PHE A CA 1
ATOM 5015 C C . PHE A 1 660 ? -23.075 -7.819 23.528 1.00 91.31 660 PHE A C 1
ATOM 5017 O O . PHE A 1 660 ? -22.348 -7.915 22.538 1.00 91.31 660 PHE A O 1
ATOM 5024 N N . LYS A 1 661 ? -23.689 -6.683 23.853 1.00 91.81 661 LYS A N 1
ATOM 5025 C CA . LYS A 1 661 ? -23.504 -5.404 23.171 1.00 91.81 661 LYS A CA 1
ATOM 5026 C C . LYS A 1 661 ? -22.267 -4.700 23.727 1.00 91.81 661 LYS A C 1
ATOM 5028 O O . LYS A 1 661 ? -22.174 -4.509 24.937 1.00 91.81 661 LYS A O 1
ATOM 5033 N N . LEU A 1 662 ? -21.349 -4.273 22.859 1.00 83.75 662 LEU A N 1
ATOM 5034 C CA . LEU A 1 662 ? -20.261 -3.388 23.279 1.00 83.75 662 LEU A CA 1
ATOM 5035 C C . LEU A 1 662 ? -20.793 -1.949 23.418 1.00 83.75 662 LEU A C 1
ATOM 5037 O O . LEU A 1 662 ? -21.536 -1.484 22.543 1.00 83.75 662 LEU A O 1
ATOM 5041 N N . PRO A 1 663 ? -20.422 -1.221 24.486 1.00 77.25 663 PRO A N 1
ATOM 5042 C CA . PRO A 1 663 ? -20.635 0.218 24.547 1.00 77.25 663 PRO A CA 1
ATOM 5043 C C . PRO A 1 663 ? -19.882 0.907 23.398 1.00 77.25 663 PRO A C 1
ATOM 5045 O O . PRO A 1 663 ? -18.834 0.444 22.947 1.00 77.25 663 PRO A O 1
ATOM 5048 N N . HIS A 1 664 ? -20.470 1.983 22.875 1.00 71.94 664 HIS A N 1
ATOM 5049 C CA . HIS A 1 664 ? -20.098 2.592 21.598 1.00 71.94 664 HIS A CA 1
ATOM 5050 C C . HIS A 1 664 ? -18.581 2.828 21.436 1.00 71.94 664 HIS A C 1
ATOM 5052 O O . HIS A 1 664 ? -17.970 3.592 22.177 1.00 71.94 664 HIS A O 1
ATOM 5058 N N . GLY A 1 665 ? -17.999 2.201 20.405 1.00 64.75 665 GLY A N 1
ATOM 5059 C CA . GLY A 1 665 ? -16.751 2.638 19.769 1.00 64.75 665 GLY A CA 1
ATOM 5060 C C . GLY A 1 665 ? -15.433 2.055 20.287 1.00 64.75 665 GLY A C 1
ATOM 5061 O O . GLY A 1 665 ? -14.401 2.338 19.682 1.00 64.75 665 GLY A O 1
ATOM 5062 N N . LYS A 1 666 ? -15.411 1.233 21.348 1.00 68.38 666 LYS A N 1
ATOM 5063 C CA . LYS A 1 666 ? -14.154 0.636 21.847 1.00 68.38 666 LYS A CA 1
ATOM 5064 C C . LYS A 1 666 ? -14.243 -0.880 21.986 1.00 68.38 666 LYS A C 1
ATOM 5066 O O . LYS A 1 666 ? -15.081 -1.405 22.708 1.00 68.38 666 LYS A O 1
ATOM 5071 N N . VAL A 1 667 ? -13.336 -1.578 21.301 1.00 67.31 667 VAL A N 1
ATOM 5072 C CA . VAL A 1 667 ? -13.100 -3.016 21.479 1.00 67.31 667 VAL A CA 1
ATOM 5073 C C . VAL A 1 667 ? -12.136 -3.179 22.650 1.00 67.31 667 VAL A C 1
ATOM 5075 O O . VAL A 1 667 ? -10.925 -3.034 22.496 1.00 67.31 667 VAL A O 1
ATOM 5078 N N . GLU A 1 668 ? -12.674 -3.410 23.843 1.00 73.62 668 GLU A N 1
ATOM 5079 C CA . GLU A 1 668 ? -11.861 -3.688 25.027 1.00 73.62 668 GLU A CA 1
ATOM 5080 C C . GLU A 1 668 ? -11.400 -5.153 25.068 1.00 73.62 668 GLU A C 1
ATOM 5082 O O . GLU A 1 668 ? -11.926 -6.018 24.366 1.00 73.62 668 GLU A O 1
ATOM 5087 N N . HIS A 1 669 ? -10.412 -5.455 25.917 1.00 79.56 669 HIS A N 1
ATOM 5088 C CA . HIS A 1 669 ? -9.955 -6.826 26.143 1.00 79.56 669 HIS A CA 1
ATOM 5089 C C . HIS A 1 669 ? -11.013 -7.627 26.920 1.00 79.56 669 HIS A C 1
ATOM 5091 O O . HIS A 1 669 ? -10.987 -7.721 28.149 1.00 79.56 669 HIS A O 1
ATOM 5097 N N . VAL A 1 670 ? -11.943 -8.217 26.174 1.00 82.75 670 VAL A N 1
ATOM 5098 C CA . VAL A 1 670 ? -13.172 -8.847 26.669 1.00 82.75 670 VAL A CA 1
ATOM 5099 C C . VAL A 1 670 ? -12.949 -9.883 27.776 1.00 82.75 670 VAL A C 1
ATOM 5101 O O . VAL A 1 670 ? -13.695 -9.918 28.755 1.00 82.75 670 VAL A O 1
ATOM 5104 N N . ALA A 1 671 ? -11.880 -10.677 27.686 1.00 80.31 671 ALA A N 1
ATOM 5105 C CA . ALA A 1 671 ? -11.567 -11.706 28.679 1.00 80.31 671 ALA A CA 1
ATOM 5106 C C . ALA A 1 671 ? -11.348 -11.152 30.104 1.00 80.31 671 ALA A C 1
ATOM 5108 O O . ALA A 1 671 ? -11.459 -11.896 31.074 1.00 80.31 671 ALA A O 1
ATOM 5109 N N . ARG A 1 672 ? -11.085 -9.843 30.264 1.00 81.56 672 ARG A N 1
ATOM 5110 C CA . ARG A 1 672 ? -10.956 -9.206 31.587 1.00 81.56 672 ARG A CA 1
ATOM 5111 C C . ARG A 1 672 ? -12.299 -9.055 32.309 1.00 81.56 672 ARG A C 1
ATOM 5113 O O . ARG A 1 672 ? -12.307 -8.878 33.526 1.00 81.56 672 ARG A O 1
ATOM 5120 N N . PHE A 1 673 ? -13.416 -9.096 31.591 1.00 85.88 673 PHE A N 1
ATOM 5121 C CA . PHE A 1 673 ? -14.726 -8.740 32.138 1.00 85.88 673 PHE A CA 1
ATOM 5122 C C . PHE A 1 673 ? -15.693 -9.916 32.209 1.00 85.88 673 PHE A C 1
ATOM 5124 O O . PHE A 1 673 ? -16.607 -9.882 33.026 1.00 85.88 673 PHE A O 1
ATOM 5131 N N . LEU A 1 674 ? -15.467 -10.968 31.421 1.00 90.44 674 LEU A N 1
ATOM 5132 C CA . LEU A 1 674 ? -16.347 -12.131 31.392 1.00 90.44 674 LEU A CA 1
ATOM 5133 C C . LEU A 1 674 ? -16.204 -12.997 32.656 1.00 90.44 674 LEU A C 1
ATOM 5135 O O . LEU A 1 674 ? -15.112 -13.520 32.916 1.00 90.44 674 LEU A O 1
ATOM 5139 N N . PRO A 1 675 ? -17.288 -13.197 33.434 1.00 92.31 675 PRO A N 1
ATOM 5140 C CA . PRO A 1 675 ? -17.280 -14.102 34.582 1.00 92.31 675 PRO A CA 1
ATOM 5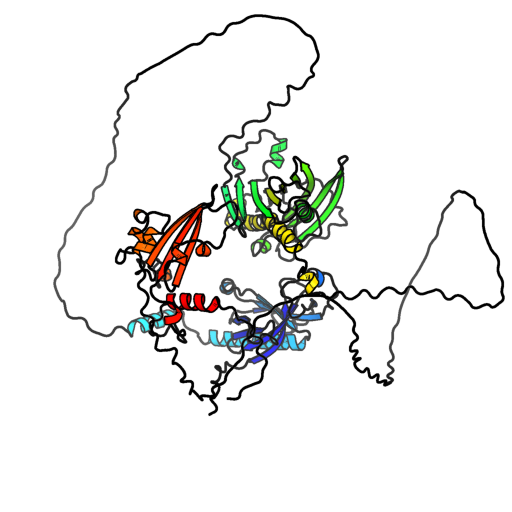141 C C . PRO A 1 675 ? -16.902 -15.531 34.189 1.00 92.31 675 PRO A C 1
ATOM 5143 O O . PRO A 1 675 ? -16.132 -16.167 34.902 1.00 92.31 675 PRO A O 1
ATOM 5146 N N . THR A 1 676 ? -17.362 -15.985 33.022 1.00 93.12 676 THR A N 1
ATOM 5147 C CA . THR A 1 676 ? -17.067 -17.302 32.441 1.00 93.12 676 THR A CA 1
ATOM 5148 C C . THR A 1 676 ? -15.577 -17.551 32.244 1.00 93.12 676 THR A C 1
ATOM 5150 O O . THR A 1 676 ? -15.125 -18.672 32.422 1.00 93.12 676 THR A O 1
ATOM 5153 N N . VAL A 1 677 ? -14.787 -16.516 31.949 1.00 91.75 677 VAL A N 1
ATOM 5154 C CA . VAL A 1 677 ? -13.326 -16.626 31.845 1.00 91.75 677 VAL A CA 1
ATOM 5155 C C . VAL A 1 677 ? -12.685 -16.534 33.231 1.00 91.75 677 VAL A C 1
ATOM 5157 O O . VAL A 1 677 ? -11.906 -17.404 33.619 1.00 91.75 677 VAL A O 1
ATOM 5160 N N . ARG A 1 678 ? -13.040 -15.501 34.007 1.00 92.25 678 ARG A N 1
ATOM 5161 C CA . ARG A 1 678 ? -12.406 -15.186 35.302 1.00 92.25 678 ARG A CA 1
ATOM 5162 C C . ARG A 1 678 ? -12.654 -16.222 36.391 1.00 92.25 678 ARG A C 1
ATOM 5164 O O . ARG A 1 678 ? -11.818 -16.376 37.274 1.00 92.25 678 ARG A O 1
ATOM 5171 N N . GLN A 1 679 ? -13.822 -16.852 36.370 1.00 92.88 679 GLN A N 1
ATOM 5172 C CA . GLN A 1 679 ? -14.277 -17.801 37.384 1.00 92.88 679 GLN A CA 1
ATOM 5173 C C . GLN A 1 679 ? -14.279 -19.241 36.859 1.00 92.88 679 GLN A C 1
ATOM 5175 O O . GLN A 1 679 ? -14.846 -20.112 37.509 1.00 92.88 679 GLN A O 1
ATOM 5180 N N . SER A 1 680 ? -13.661 -19.495 35.697 1.00 92.00 680 SER A N 1
ATOM 5181 C CA . SER A 1 680 ? -13.604 -20.840 35.111 1.00 92.00 680 SER A CA 1
ATOM 5182 C C . SER A 1 680 ? -12.864 -21.849 35.973 1.00 92.00 680 SER A C 1
ATOM 5184 O O . SER A 1 680 ? -13.182 -23.030 35.917 1.00 92.00 680 SER A O 1
ATOM 5186 N N . GLY A 1 681 ? -11.849 -21.402 36.717 1.00 90.00 681 GLY A N 1
ATOM 5187 C CA . GLY A 1 681 ? -10.906 -22.303 37.381 1.00 90.00 681 GLY A CA 1
ATOM 5188 C C . GLY A 1 681 ? -10.055 -23.120 36.402 1.00 90.00 681 GLY A C 1
ATOM 5189 O O . GLY A 1 681 ? -9.218 -23.899 36.842 1.00 90.00 681 GLY A O 1
ATOM 5190 N N . ALA A 1 682 ? -10.230 -22.932 35.089 1.00 91.00 682 ALA A N 1
ATOM 5191 C CA . ALA A 1 682 ? -9.489 -23.670 34.087 1.00 91.00 682 ALA A CA 1
ATOM 5192 C C . ALA A 1 682 ? -8.020 -23.218 34.092 1.00 91.00 682 ALA A C 1
ATOM 5194 O O . ALA A 1 682 ? -7.753 -22.011 34.047 1.00 91.00 682 ALA A O 1
ATOM 5195 N N . PRO A 1 683 ? -7.052 -24.149 34.078 1.00 87.69 683 PRO A N 1
ATOM 5196 C CA . PRO A 1 683 ? -5.635 -23.799 34.033 1.00 87.69 683 PRO A CA 1
ATOM 5197 C C . PRO A 1 683 ? -5.247 -23.080 32.737 1.00 87.69 683 PRO A C 1
ATOM 5199 O O . PRO A 1 683 ? -4.259 -22.345 32.705 1.00 87.69 683 PRO A O 1
ATOM 5202 N N . PHE A 1 684 ? -6.002 -23.291 31.656 1.00 87.88 684 PHE A N 1
ATOM 5203 C CA . PHE A 1 684 ? -5.792 -22.617 30.385 1.00 87.88 684 PHE A CA 1
ATOM 5204 C C . PHE A 1 684 ? -7.097 -22.486 29.595 1.00 87.88 684 PHE A C 1
ATOM 5206 O O . PHE A 1 684 ? -7.918 -23.406 29.558 1.00 87.88 684 PHE A O 1
ATOM 5213 N N . ALA A 1 685 ? -7.262 -21.340 28.931 1.00 90.38 685 ALA A N 1
ATOM 5214 C CA . ALA A 1 685 ? -8.416 -21.047 28.094 1.00 90.38 685 ALA A CA 1
ATOM 5215 C C . ALA A 1 685 ? -8.008 -20.328 26.800 1.00 90.38 685 ALA A C 1
ATOM 5217 O O . ALA A 1 685 ? -7.143 -19.449 26.804 1.00 90.38 685 ALA A O 1
ATOM 5218 N N . ILE A 1 686 ? -8.677 -20.672 25.701 1.00 90.56 686 ILE A N 1
ATOM 5219 C CA . ILE A 1 686 ? -8.649 -19.950 24.431 1.00 90.56 686 ILE A CA 1
ATOM 5220 C C . ILE A 1 686 ? -9.969 -19.198 24.298 1.00 90.56 686 ILE A C 1
ATOM 5222 O O . ILE A 1 686 ? -11.042 -19.796 24.319 1.00 90.56 686 ILE A O 1
ATOM 5226 N N . VAL A 1 687 ? -9.883 -17.879 24.140 1.00 92.31 687 VAL A N 1
ATOM 5227 C CA . VAL A 1 687 ? -11.050 -17.003 24.006 1.00 92.31 687 VAL A CA 1
ATOM 5228 C C . VAL A 1 687 ? -11.093 -16.453 22.587 1.00 92.31 687 VAL A C 1
ATOM 5230 O O . VAL A 1 687 ? -10.189 -15.729 22.168 1.00 92.31 687 VAL A O 1
ATOM 5233 N N . VAL A 1 688 ? -12.147 -16.788 21.847 1.00 92.50 688 VAL A N 1
ATOM 5234 C CA . VAL A 1 688 ? -12.391 -16.278 20.494 1.00 92.50 688 VAL A CA 1
ATOM 5235 C C . VAL A 1 688 ? -13.478 -15.218 20.576 1.00 92.50 688 VAL A C 1
ATOM 5237 O O . VAL A 1 688 ? -14.633 -15.543 20.824 1.00 92.50 688 VAL A O 1
ATOM 5240 N N . ASN A 1 689 ? -13.116 -13.950 20.369 1.00 93.50 689 ASN A N 1
ATOM 5241 C CA . ASN A 1 689 ? -14.082 -12.856 20.298 1.00 93.50 689 ASN A CA 1
ATOM 5242 C C . ASN A 1 689 ? -14.437 -12.541 18.839 1.00 93.50 689 ASN A C 1
ATOM 5244 O O . ASN A 1 689 ? -13.606 -12.014 18.097 1.00 93.50 689 ASN A O 1
ATOM 5248 N N . LEU A 1 690 ? -15.671 -12.839 18.438 1.00 93.19 690 LEU A N 1
ATOM 5249 C CA . LEU A 1 690 ? -16.221 -12.474 17.138 1.00 93.19 690 LEU A CA 1
ATOM 5250 C C . LEU A 1 690 ? -16.991 -11.161 17.255 1.00 93.19 690 LEU A C 1
ATOM 5252 O O . LEU A 1 690 ? -18.054 -11.093 17.873 1.00 93.19 690 LEU A O 1
ATOM 5256 N N . ILE A 1 691 ? -16.457 -10.123 16.616 1.00 91.25 691 ILE A N 1
ATOM 5257 C CA . ILE A 1 691 ? -17.092 -8.810 16.549 1.00 91.25 691 ILE A CA 1
ATOM 5258 C C . ILE A 1 691 ? -18.047 -8.794 15.361 1.00 91.25 691 ILE A C 1
ATOM 5260 O O . ILE A 1 691 ? -17.624 -8.912 14.211 1.00 91.25 691 ILE A O 1
ATOM 5264 N N . ILE A 1 692 ? -19.333 -8.620 15.644 1.00 91.06 692 ILE A N 1
ATOM 5265 C CA . ILE A 1 692 ? -20.384 -8.499 14.641 1.00 91.06 692 ILE A CA 1
ATOM 5266 C C . ILE A 1 692 ? -20.647 -7.000 14.439 1.00 91.06 692 ILE A C 1
ATOM 5268 O O . ILE A 1 692 ? -21.188 -6.342 15.340 1.00 91.06 692 ILE A O 1
ATOM 5272 N N . PRO A 1 693 ? -20.235 -6.430 13.291 1.00 87.75 693 PRO A N 1
ATOM 5273 C CA . PRO A 1 693 ? -20.431 -5.015 13.021 1.00 87.75 693 PRO A CA 1
ATOM 5274 C C . PRO A 1 693 ? -21.927 -4.703 12.909 1.00 87.75 693 PRO A C 1
ATOM 5276 O O . PRO A 1 693 ? -22.680 -5.424 12.258 1.00 87.75 693 PRO A O 1
ATOM 5279 N N . GLY A 1 694 ? -22.352 -3.612 13.538 1.00 84.75 694 GLY A N 1
ATOM 5280 C CA . GLY A 1 694 ? -23.742 -3.174 13.550 1.00 84.75 694 GLY A CA 1
ATOM 5281 C C . GLY A 1 694 ? -23.938 -1.939 14.422 1.00 84.75 694 GLY A C 1
ATOM 5282 O O . GLY A 1 694 ? -23.011 -1.490 15.101 1.00 84.75 694 GLY A O 1
ATOM 5283 N N . ASN A 1 695 ? -25.155 -1.394 14.415 1.00 84.62 695 ASN A N 1
ATOM 5284 C CA . ASN A 1 695 ? -25.604 -0.430 15.414 1.00 84.62 695 ASN A CA 1
ATOM 5285 C C . ASN A 1 695 ? -26.792 -1.043 16.175 1.00 84.62 695 ASN A C 1
ATOM 5287 O O . ASN A 1 695 ? -27.925 -0.955 15.705 1.00 84.62 695 ASN A O 1
ATOM 5291 N N . PRO A 1 696 ? -26.545 -1.716 17.309 1.00 88.00 696 PRO A N 1
ATOM 5292 C CA . PRO A 1 696 ? -25.298 -1.713 18.074 1.00 88.00 696 PRO A CA 1
ATOM 5293 C C . PRO A 1 696 ? -24.242 -2.723 17.596 1.00 88.00 696 PRO A C 1
ATOM 5295 O O . PRO A 1 696 ? -24.559 -3.680 16.896 1.00 88.00 696 PRO A O 1
ATOM 5298 N N . LEU A 1 697 ? -22.989 -2.525 18.020 1.00 88.25 697 LEU A N 1
ATOM 5299 C CA . LEU A 1 697 ? -21.891 -3.462 17.781 1.00 88.25 697 LEU A CA 1
ATOM 5300 C C . LEU A 1 697 ? -21.998 -4.625 18.777 1.00 88.25 697 LEU A C 1
ATOM 5302 O O . LEU A 1 697 ? -22.054 -4.414 19.993 1.00 88.25 697 LEU A O 1
ATOM 5306 N N . LEU A 1 698 ? -22.065 -5.846 18.257 1.00 92.69 698 LEU A N 1
ATOM 5307 C CA . LEU A 1 698 ? -22.324 -7.055 19.040 1.00 92.69 698 LEU A CA 1
ATOM 5308 C C . LEU A 1 698 ? -21.054 -7.903 19.117 1.00 92.69 698 LEU A C 1
ATOM 5310 O O . LEU A 1 698 ? -20.238 -7.893 18.198 1.00 92.69 698 LEU A O 1
ATOM 5314 N N . ASN A 1 699 ? -20.876 -8.626 20.218 1.00 92.56 699 ASN A N 1
ATOM 5315 C CA . ASN A 1 699 ? -19.781 -9.577 20.389 1.00 92.56 699 ASN A CA 1
ATOM 5316 C C . ASN A 1 699 ? -20.363 -10.939 20.701 1.00 92.56 699 ASN A C 1
ATOM 5318 O O . ASN A 1 699 ? -21.252 -11.057 21.544 1.00 92.56 699 ASN A O 1
ATOM 5322 N N . LEU A 1 700 ? -19.821 -11.941 20.023 1.00 94.94 700 LEU A N 1
ATOM 5323 C CA . LEU A 1 700 ? -20.026 -13.344 20.317 1.00 94.94 700 LEU A CA 1
ATOM 5324 C C . LEU A 1 700 ? -18.680 -13.919 20.749 1.00 94.94 700 LEU A C 1
ATOM 5326 O O . LEU A 1 700 ? -17.753 -14.028 19.947 1.00 94.94 700 LEU A O 1
ATOM 5330 N N . VAL A 1 701 ? -18.566 -14.262 22.023 1.00 94.75 701 VAL A N 1
ATOM 5331 C CA . VAL A 1 701 ? -17.326 -14.735 22.625 1.00 94.75 701 VAL A CA 1
ATOM 5332 C C . VAL A 1 701 ? -17.455 -16.206 22.940 1.00 94.75 701 VAL A C 1
ATOM 5334 O O . VAL A 1 701 ? -18.342 -16.603 23.684 1.00 94.75 701 VAL A O 1
ATOM 5337 N N . LEU A 1 702 ? -16.556 -17.007 22.385 1.00 95.06 702 LEU A N 1
ATOM 5338 C CA . LEU A 1 702 ? -16.491 -18.438 22.630 1.00 95.06 702 LEU A CA 1
ATOM 5339 C C . LEU A 1 702 ? -15.289 -18.728 23.523 1.00 95.06 702 LEU A C 1
ATOM 5341 O O . LEU A 1 702 ? -14.156 -18.391 23.164 1.00 95.06 702 LEU A O 1
ATOM 5345 N N . THR A 1 703 ? -15.537 -19.352 24.672 1.00 94.38 703 THR A N 1
ATOM 5346 C CA . THR A 1 703 ? -14.491 -19.730 25.628 1.00 94.38 703 THR A CA 1
ATOM 5347 C C . THR A 1 703 ? -14.265 -21.232 25.563 1.00 94.38 703 THR A C 1
ATOM 5349 O O . THR A 1 703 ? -15.152 -22.025 25.871 1.00 94.38 703 THR A O 1
ATOM 5352 N N . PHE A 1 704 ? -13.060 -21.619 25.165 1.00 92.56 704 PHE A N 1
ATOM 5353 C CA . PHE A 1 704 ? -12.612 -23.000 25.082 1.00 92.56 704 PHE A CA 1
ATOM 5354 C C . PHE A 1 704 ? -11.619 -23.272 26.208 1.00 92.56 704 PHE A C 1
ATOM 5356 O O . PHE A 1 704 ? -10.616 -22.570 26.313 1.00 92.56 704 PHE A O 1
ATOM 5363 N N . VAL A 1 705 ? -11.869 -24.279 27.040 1.00 92.38 705 VAL A N 1
ATOM 5364 C CA . VAL A 1 705 ? -11.038 -24.605 28.210 1.00 92.38 705 VAL A CA 1
ATOM 5365 C C . VAL A 1 705 ? -10.435 -25.999 28.104 1.00 92.38 705 VAL A C 1
ATOM 5367 O O . VAL A 1 705 ? -10.935 -26.861 27.375 1.00 92.38 705 VAL A O 1
ATOM 5370 N N . VAL A 1 706 ? -9.353 -26.213 28.847 1.00 89.00 706 VAL A N 1
ATOM 5371 C CA . VAL A 1 706 ? -8.690 -27.509 29.011 1.00 89.00 706 VAL A CA 1
ATOM 5372 C C . VAL A 1 706 ? -8.370 -27.728 30.488 1.00 89.00 706 VAL A C 1
ATOM 5374 O O . VAL A 1 706 ? -8.072 -26.776 31.205 1.00 89.00 706 VAL A O 1
ATOM 5377 N N . ASP A 1 707 ? -8.441 -28.980 30.928 1.00 85.25 707 ASP A N 1
ATOM 5378 C CA . ASP A 1 707 ? -8.163 -29.457 32.292 1.00 85.25 707 ASP A CA 1
ATOM 5379 C C . ASP A 1 707 ? -6.668 -29.435 32.654 1.00 85.25 707 ASP A C 1
ATOM 5381 O O . ASP A 1 707 ? -6.292 -29.547 33.816 1.00 85.25 707 ASP A O 1
ATOM 5385 N N . LYS A 1 708 ? -5.803 -29.274 31.651 1.00 83.00 708 LYS A N 1
ATOM 5386 C CA . LYS A 1 708 ? -4.347 -29.342 31.770 1.00 83.00 708 LYS A CA 1
ATOM 5387 C C . LYS A 1 708 ? -3.693 -28.068 31.265 1.00 83.00 708 LYS A C 1
ATOM 5389 O O . LYS A 1 708 ? -3.893 -27.657 30.123 1.00 83.00 708 LYS A O 1
ATOM 5394 N N . HIS A 1 709 ? -2.839 -27.459 32.087 1.00 81.06 709 HIS A N 1
ATOM 5395 C CA . HIS A 1 709 ? -2.037 -26.326 31.632 1.00 81.06 709 HIS A CA 1
ATOM 5396 C C . HIS A 1 709 ? -1.066 -26.793 30.529 1.00 81.06 709 HIS A C 1
ATOM 5398 O O . HIS A 1 709 ? -0.333 -27.760 30.749 1.00 81.06 709 HIS A O 1
ATOM 5404 N N . PRO A 1 710 ? -0.900 -26.063 29.406 1.00 78.00 710 PRO A N 1
ATOM 5405 C CA . PRO A 1 710 ? 0.064 -26.424 28.359 1.00 78.00 710 PRO A CA 1
ATOM 5406 C C . PRO A 1 710 ? 1.539 -26.445 28.803 1.00 78.00 710 PRO A C 1
ATOM 5408 O O . PRO A 1 710 ? 2.416 -26.766 28.013 1.00 78.00 710 PRO A O 1
ATOM 5411 N N . ARG A 1 711 ? 1.839 -26.094 30.063 1.00 75.62 711 ARG A N 1
ATOM 5412 C CA . ARG A 1 711 ? 3.188 -26.209 30.640 1.00 75.62 711 ARG A CA 1
ATOM 5413 C C . ARG A 1 711 ? 3.561 -27.668 30.883 1.00 75.62 711 ARG A C 1
ATOM 5415 O O . ARG A 1 711 ? 4.742 -27.986 30.867 1.00 75.62 711 ARG A O 1
ATOM 5422 N N . LEU A 1 712 ? 2.560 -28.537 31.033 1.00 77.25 712 LEU A N 1
ATOM 5423 C CA . LEU A 1 712 ? 2.742 -29.980 31.156 1.00 77.25 712 LEU A CA 1
ATOM 5424 C C . LEU A 1 712 ? 3.300 -30.621 29.877 1.00 77.25 712 LEU A C 1
ATOM 5426 O O . LEU A 1 712 ? 3.769 -31.749 29.937 1.00 77.25 712 LEU A O 1
ATOM 5430 N N . LEU A 1 713 ? 3.285 -29.914 28.738 1.00 71.06 713 LEU A N 1
ATOM 5431 C CA . LEU A 1 713 ? 3.896 -30.401 27.498 1.00 71.06 713 LEU A CA 1
ATOM 5432 C C . LEU A 1 713 ? 5.427 -30.531 27.616 1.00 71.06 713 LEU A C 1
ATOM 5434 O O . LEU A 1 713 ? 6.020 -31.299 26.869 1.00 71.06 713 LEU A O 1
ATOM 5438 N N . GLY A 1 714 ? 6.065 -29.837 28.568 1.00 80.44 714 GLY A N 1
ATOM 5439 C CA . GLY A 1 714 ? 7.521 -29.834 28.722 1.00 80.44 714 GLY A CA 1
ATOM 5440 C C . GLY A 1 714 ? 8.234 -29.009 27.645 1.00 80.44 714 GLY A C 1
ATOM 5441 O O . GLY A 1 714 ? 7.627 -28.170 26.972 1.00 80.44 714 GLY A O 1
ATOM 5442 N N . THR A 1 715 ? 9.546 -29.211 27.504 1.00 79.44 715 THR A N 1
ATOM 5443 C CA . THR A 1 715 ? 10.334 -28.617 26.414 1.00 79.44 715 THR A CA 1
ATOM 5444 C C . THR A 1 715 ? 10.041 -29.339 25.098 1.00 79.44 715 THR A C 1
ATOM 5446 O O . THR A 1 715 ? 10.018 -30.570 25.099 1.00 79.44 715 THR A O 1
ATOM 5449 N N . PRO A 1 716 ? 9.849 -28.616 23.978 1.00 79.81 716 PRO A N 1
ATOM 5450 C CA . PRO A 1 716 ? 9.621 -29.235 22.683 1.00 79.81 716 PRO A CA 1
ATOM 5451 C C . PRO A 1 716 ? 10.823 -30.105 22.324 1.00 79.81 716 PRO A C 1
ATOM 5453 O O . PRO A 1 716 ? 11.960 -29.668 22.535 1.00 79.81 716 PRO A O 1
ATOM 5456 N N . PRO A 1 717 ? 10.601 -31.313 21.786 1.00 79.44 717 PRO A N 1
ATOM 5457 C CA . PRO A 1 717 ? 11.699 -32.137 21.317 1.00 79.44 717 PRO A CA 1
ATOM 5458 C C . PRO A 1 717 ? 12.424 -31.448 20.150 1.00 79.44 717 PRO A C 1
ATOM 5460 O O . PRO A 1 717 ? 11.835 -30.577 19.499 1.00 79.44 717 PRO A O 1
ATOM 5463 N N . PRO A 1 718 ? 13.693 -31.806 19.875 1.00 79.50 718 PRO A N 1
ATOM 5464 C CA . PRO A 1 718 ? 14.506 -31.147 18.852 1.00 79.50 718 PRO A CA 1
ATOM 5465 C C . PRO A 1 718 ? 13.842 -31.169 17.470 1.00 79.50 718 PRO A C 1
ATOM 5467 O O . PRO A 1 718 ? 13.843 -30.151 16.778 1.00 79.50 718 PRO A O 1
ATOM 5470 N N . ASN A 1 719 ? 13.208 -32.297 17.119 1.00 78.81 719 ASN A N 1
ATOM 5471 C CA . ASN A 1 719 ? 12.512 -32.507 15.851 1.00 78.81 719 ASN A CA 1
ATOM 5472 C C . ASN A 1 719 ? 11.048 -32.930 16.089 1.00 78.81 719 ASN A C 1
ATOM 5474 O O . ASN A 1 719 ? 10.662 -34.080 15.880 1.00 78.81 719 ASN A O 1
ATOM 5478 N N . PRO A 1 720 ? 10.173 -31.990 16.480 1.00 67.25 720 PRO A N 1
ATOM 5479 C CA . PRO A 1 720 ? 8.831 -32.282 16.990 1.00 67.25 720 PRO A CA 1
ATOM 5480 C C . PRO A 1 720 ? 7.820 -32.725 15.923 1.00 67.25 720 PRO A C 1
ATOM 5482 O O . PRO A 1 720 ? 6.662 -32.971 16.241 1.00 67.25 720 PRO A O 1
ATOM 5485 N N . LEU A 1 721 ? 8.234 -32.779 14.655 1.00 69.31 721 LEU A N 1
ATOM 5486 C CA . LEU A 1 721 ? 7.439 -33.312 13.546 1.00 69.31 721 LEU A CA 1
ATOM 5487 C C . LEU A 1 721 ? 7.985 -34.642 13.007 1.00 69.31 721 LEU A C 1
ATOM 5489 O O . LEU A 1 721 ? 7.307 -35.261 12.190 1.00 69.31 721 LEU A O 1
ATOM 5493 N N . GLU A 1 722 ? 9.189 -35.048 13.414 1.00 72.25 722 GLU A N 1
ATOM 5494 C CA . GLU A 1 722 ? 9.863 -36.256 12.915 1.00 72.25 722 GLU A CA 1
ATOM 5495 C C . GLU A 1 722 ? 9.938 -37.350 13.983 1.00 72.25 722 GLU A C 1
ATOM 5497 O O . GLU A 1 722 ? 9.888 -38.531 13.649 1.00 72.25 722 GLU A O 1
ATOM 5502 N N . ASP A 1 723 ? 9.996 -36.964 15.258 1.00 60.12 723 ASP A N 1
ATOM 5503 C CA . ASP A 1 723 ? 10.089 -37.902 16.367 1.00 60.12 723 ASP A CA 1
ATOM 5504 C C . ASP A 1 723 ? 8.691 -38.340 16.848 1.00 60.12 723 ASP A C 1
ATOM 5506 O O . ASP A 1 723 ? 7.849 -37.507 17.187 1.00 60.12 723 ASP A O 1
ATOM 5510 N N . ASP A 1 724 ? 8.465 -39.653 16.984 1.00 62.44 724 ASP A N 1
ATOM 5511 C CA . ASP A 1 724 ? 7.244 -40.293 17.530 1.00 62.44 724 ASP A CA 1
ATOM 5512 C C . ASP A 1 724 ? 6.993 -39.995 19.033 1.00 62.44 724 ASP A C 1
ATOM 5514 O O . ASP A 1 724 ? 6.253 -40.693 19.726 1.00 62.44 724 ASP A O 1
ATOM 5518 N N . GLN A 1 725 ? 7.581 -38.926 19.576 1.00 66.00 725 GLN A N 1
ATOM 5519 C CA . GLN A 1 725 ? 7.549 -38.542 20.992 1.00 66.00 725 GLN A CA 1
ATOM 5520 C C . GLN A 1 725 ? 6.196 -37.964 21.454 1.00 66.00 725 GLN A C 1
ATOM 5522 O O . GLN A 1 725 ? 6.112 -37.273 22.468 1.00 66.00 725 GLN A O 1
ATOM 5527 N N . GLY A 1 726 ? 5.115 -38.231 20.718 1.00 70.56 726 GLY A N 1
ATOM 5528 C CA . GLY A 1 726 ? 3.743 -37.906 21.113 1.00 70.56 726 GLY A CA 1
ATOM 5529 C C . GLY A 1 726 ? 3.340 -36.435 20.982 1.00 70.56 726 GLY A C 1
ATOM 5530 O O . GLY A 1 726 ? 2.161 -36.131 21.170 1.00 70.56 726 GLY A O 1
ATOM 5531 N N . TRP A 1 727 ? 4.262 -35.536 20.619 1.00 75.31 727 TRP A N 1
ATOM 5532 C CA . TRP A 1 727 ? 3.939 -34.143 20.313 1.00 75.31 727 TRP A CA 1
ATOM 5533 C C . TRP A 1 727 ? 3.168 -34.056 18.999 1.00 75.31 727 TRP A C 1
ATOM 5535 O O . TRP A 1 727 ? 3.625 -34.475 17.938 1.00 75.31 727 TRP A O 1
ATOM 5545 N N . LYS A 1 728 ? 1.978 -33.472 19.057 1.00 77.94 728 LYS A N 1
ATOM 5546 C CA . LYS A 1 728 ? 1.176 -33.158 17.879 1.00 77.94 728 LYS A CA 1
ATOM 5547 C C . LYS A 1 728 ? 1.553 -31.764 17.376 1.00 77.94 728 LYS A C 1
ATOM 5549 O O . LYS A 1 728 ? 1.953 -30.904 18.163 1.00 77.94 728 LYS A O 1
ATOM 5554 N N . PRO A 1 729 ? 1.320 -31.450 16.087 1.00 72.88 729 PRO A N 1
ATOM 5555 C CA . PRO A 1 729 ? 1.490 -30.091 15.562 1.00 72.88 729 PRO A CA 1
ATOM 5556 C C . PRO A 1 729 ? 0.771 -29.016 16.389 1.00 72.88 729 PRO A C 1
ATOM 5558 O O . PRO A 1 729 ? 1.195 -27.865 16.444 1.00 72.88 729 PRO A O 1
ATOM 5561 N N . PHE A 1 730 ? -0.319 -29.401 17.050 1.00 73.12 730 PHE A N 1
ATOM 5562 C CA . PHE A 1 730 ? -1.069 -28.537 17.942 1.00 73.12 730 PHE A CA 1
ATOM 5563 C C . PHE A 1 730 ? -0.309 -28.182 19.237 1.00 73.12 730 PHE A C 1
ATOM 5565 O O . PHE A 1 730 ? -0.333 -27.025 19.660 1.00 73.12 730 PHE A O 1
ATOM 5572 N N . ASP A 1 731 ? 0.435 -29.129 19.807 1.00 78.00 731 ASP A N 1
ATOM 5573 C CA . ASP A 1 731 ? 1.221 -28.944 21.034 1.00 78.00 731 ASP A CA 1
ATOM 5574 C C . ASP A 1 731 ? 2.357 -27.933 20.818 1.00 78.00 731 ASP A C 1
ATOM 5576 O O . ASP A 1 731 ? 2.624 -27.087 21.671 1.00 78.00 731 ASP A O 1
ATOM 5580 N N . LEU A 1 732 ? 2.945 -27.919 19.616 1.00 74.31 732 LEU A N 1
ATOM 5581 C CA . LEU A 1 732 ? 3.916 -26.904 19.194 1.00 74.31 732 LEU A CA 1
ATOM 5582 C C . LEU A 1 732 ? 3.328 -25.492 19.176 1.00 74.31 732 LEU A C 1
ATOM 5584 O O . LEU A 1 732 ? 3.969 -24.542 19.633 1.00 74.31 732 LEU A O 1
ATOM 5588 N N . VAL A 1 733 ? 2.117 -25.342 18.633 1.00 75.06 733 VAL A N 1
ATOM 5589 C CA . VAL A 1 733 ? 1.429 -24.046 18.572 1.00 75.06 733 VAL A CA 1
ATOM 5590 C C . VAL A 1 733 ? 1.115 -23.563 19.984 1.00 75.06 733 VAL A C 1
ATOM 5592 O O . VAL A 1 733 ? 1.416 -22.414 20.313 1.00 75.06 733 VAL A O 1
ATOM 5595 N N . LEU A 1 734 ? 0.593 -24.449 20.836 1.00 75.75 734 LEU A N 1
ATOM 5596 C CA . LEU A 1 734 ? 0.327 -24.156 22.241 1.00 75.75 734 LEU A CA 1
ATOM 5597 C C . LEU A 1 734 ? 1.584 -23.738 23.002 1.00 75.75 734 LEU A C 1
ATOM 5599 O O . LEU A 1 734 ? 1.585 -22.688 23.649 1.00 75.75 734 LEU A O 1
ATOM 5603 N N . HIS A 1 735 ? 2.665 -24.512 22.886 1.00 78.88 735 HIS A N 1
ATOM 5604 C CA . HIS A 1 735 ? 3.949 -24.186 23.496 1.00 78.88 735 HIS A CA 1
ATOM 5605 C C . HIS A 1 735 ? 4.413 -22.795 23.045 1.00 78.88 735 HIS A C 1
ATOM 5607 O O . HIS A 1 735 ? 4.730 -21.929 23.862 1.00 78.88 735 HIS A O 1
ATOM 5613 N N . ARG A 1 736 ? 4.370 -22.514 21.740 1.00 75.38 736 ARG A N 1
ATOM 5614 C CA . ARG A 1 736 ? 4.788 -21.215 21.207 1.00 75.38 736 ARG A CA 1
ATOM 5615 C C . ARG A 1 736 ? 3.937 -20.059 21.746 1.00 75.38 736 ARG A C 1
ATOM 5617 O O . ARG A 1 736 ? 4.495 -19.016 22.076 1.00 75.38 736 ARG A O 1
ATOM 5624 N N . CYS A 1 737 ? 2.622 -20.229 21.874 1.00 71.25 737 CYS A N 1
ATOM 5625 C CA . CYS A 1 737 ? 1.732 -19.214 22.448 1.00 71.25 737 CYS A CA 1
ATOM 5626 C C . CYS A 1 737 ? 2.041 -18.929 23.926 1.00 71.25 737 CYS A C 1
ATOM 5628 O O . CYS A 1 737 ? 2.087 -17.765 24.322 1.00 71.25 737 CYS A O 1
ATOM 5630 N N . VAL A 1 738 ? 2.303 -19.966 24.727 1.00 73.50 738 VAL A N 1
ATOM 5631 C CA . VAL A 1 738 ? 2.627 -19.813 26.156 1.00 73.50 738 VAL A CA 1
ATOM 5632 C C . VAL A 1 738 ? 3.995 -19.161 26.364 1.00 73.50 738 VAL A C 1
ATOM 5634 O O . VAL A 1 738 ? 4.148 -18.323 27.253 1.00 73.50 738 VAL A O 1
ATOM 5637 N N . TRP A 1 739 ? 4.983 -19.503 25.535 1.00 70.25 739 TRP A N 1
ATOM 5638 C CA . TRP A 1 739 ? 6.357 -19.033 25.709 1.00 70.25 739 TRP A CA 1
ATOM 5639 C C . TRP A 1 739 ? 6.658 -17.697 25.011 1.00 70.25 739 TRP A C 1
ATOM 5641 O O . TRP A 1 739 ? 7.441 -16.920 25.548 1.00 70.25 739 TRP A O 1
ATOM 5651 N N . MET A 1 740 ? 5.998 -17.349 23.896 1.00 56.50 740 MET A N 1
ATOM 5652 C CA . MET A 1 740 ? 6.164 -16.024 23.261 1.00 56.50 740 MET A CA 1
ATOM 5653 C C . MET A 1 740 ? 5.508 -14.881 24.051 1.00 56.50 740 MET A C 1
ATOM 5655 O O . MET A 1 740 ? 5.915 -13.732 23.895 1.00 56.50 740 MET A O 1
ATOM 5659 N N . GLY A 1 741 ? 4.526 -15.170 24.915 1.00 55.00 741 GLY A N 1
ATOM 5660 C CA . GLY A 1 741 ? 3.926 -14.169 25.811 1.00 55.00 741 GLY A CA 1
ATOM 5661 C C . GLY A 1 741 ? 4.904 -13.629 26.863 1.00 55.00 741 GLY A C 1
ATOM 5662 O O . GLY A 1 741 ? 4.710 -12.536 27.392 1.00 55.00 741 GLY A O 1
ATOM 5663 N N . ARG A 1 742 ? 5.998 -14.357 27.123 1.00 50.50 742 ARG A N 1
ATOM 5664 C CA . ARG A 1 742 ? 7.180 -13.832 27.804 1.00 50.50 742 ARG A CA 1
ATOM 5665 C C . ARG A 1 742 ? 8.103 -13.243 26.742 1.00 50.50 742 ARG A C 1
ATOM 5667 O O . ARG A 1 742 ? 9.051 -13.887 26.304 1.00 50.50 742 ARG A O 1
ATOM 5674 N N . GLY A 1 743 ? 7.830 -12.009 26.315 1.00 40.19 743 GLY A N 1
ATOM 5675 C CA . GLY A 1 743 ? 8.863 -11.220 25.641 1.00 40.19 743 GLY A CA 1
ATOM 5676 C C . GLY A 1 743 ? 10.146 -11.251 26.485 1.00 40.19 743 GLY A C 1
ATOM 5677 O O . GLY A 1 743 ? 10.046 -11.399 27.707 1.00 40.19 743 GLY A O 1
ATOM 5678 N N . PRO A 1 744 ? 11.343 -11.158 25.882 1.00 38.19 744 PRO A N 1
ATOM 5679 C CA . PRO A 1 744 ? 12.582 -11.170 26.641 1.00 38.19 744 PRO A CA 1
ATOM 5680 C C . PRO A 1 744 ? 12.546 -9.996 27.619 1.00 38.19 744 PRO A C 1
ATOM 5682 O O . PRO A 1 744 ? 12.767 -8.844 27.246 1.00 38.19 744 PRO A O 1
ATOM 5685 N N . THR A 1 745 ? 12.242 -10.272 28.885 1.00 40.28 745 THR A N 1
ATOM 5686 C CA . THR A 1 745 ? 12.557 -9.356 29.966 1.00 40.28 745 THR A CA 1
ATOM 5687 C C . THR A 1 745 ? 14.068 -9.264 29.962 1.00 40.28 745 THR A C 1
ATOM 5689 O O . THR A 1 745 ? 14.756 -10.155 30.452 1.00 40.28 745 THR A O 1
ATOM 5692 N N . LEU A 1 746 ? 14.574 -8.198 29.344 1.00 37.28 746 LEU A N 1
ATOM 5693 C CA . LEU A 1 746 ? 15.916 -7.670 29.524 1.00 37.28 746 LEU A CA 1
ATOM 5694 C C . LEU A 1 746 ? 16.085 -7.333 31.011 1.00 37.28 746 LEU A C 1
ATOM 5696 O O . LEU A 1 746 ? 16.064 -6.176 31.424 1.00 37.28 746 LEU A O 1
ATOM 5700 N N . THR A 1 747 ? 16.250 -8.352 31.847 1.00 36.50 747 THR A N 1
ATOM 5701 C CA . THR A 1 747 ? 16.922 -8.186 33.123 1.00 36.50 747 THR A CA 1
ATOM 5702 C C . THR A 1 747 ? 18.360 -7.843 32.769 1.00 36.50 747 THR A C 1
ATOM 5704 O O . THR A 1 747 ? 19.151 -8.719 32.423 1.00 36.50 747 THR A O 1
ATOM 5707 N N . LYS A 1 748 ? 18.691 -6.548 32.803 1.00 40.22 748 LYS A N 1
ATOM 5708 C CA . LYS A 1 748 ? 20.072 -6.071 32.920 1.00 40.22 748 LYS A CA 1
ATOM 5709 C C . LYS A 1 748 ? 20.648 -6.644 34.220 1.00 40.22 748 LYS A C 1
ATOM 5711 O O . LYS A 1 748 ? 20.625 -5.994 35.261 1.00 40.22 748 LYS A O 1
ATOM 5716 N N . GLY A 1 749 ? 21.116 -7.886 34.163 1.00 32.75 749 GLY A N 1
ATOM 5717 C CA . GLY A 1 749 ? 21.929 -8.493 35.201 1.00 32.75 749 GLY A CA 1
ATOM 5718 C C . GLY A 1 749 ? 23.308 -7.852 35.167 1.00 32.75 749 GLY A C 1
ATOM 5719 O O . GLY A 1 749 ? 24.021 -7.954 34.170 1.00 32.75 749 GLY A O 1
ATOM 5720 N N . ARG A 1 750 ? 23.669 -7.160 36.250 1.00 31.72 750 ARG A N 1
ATOM 5721 C CA . ARG A 1 750 ? 25.069 -6.859 36.568 1.00 31.72 750 ARG A CA 1
ATOM 5722 C C . ARG A 1 750 ? 25.833 -8.188 36.651 1.00 31.72 750 ARG A C 1
ATOM 5724 O O . ARG A 1 750 ? 25.339 -9.093 37.322 1.00 31.72 750 ARG A O 1
ATOM 5731 N N . PRO A 1 751 ? 27.020 -8.318 36.041 1.00 34.81 751 PRO A N 1
ATOM 5732 C CA . PRO A 1 751 ? 27.869 -9.467 36.289 1.00 34.81 751 PRO A CA 1
ATOM 5733 C C . PRO A 1 751 ? 28.543 -9.290 37.655 1.00 34.81 751 PRO A C 1
ATOM 5735 O O . PRO A 1 751 ? 29.118 -8.237 37.933 1.00 34.81 751 PRO A O 1
ATOM 5738 N N . GLY A 1 752 ? 28.471 -10.322 38.494 1.00 33.00 752 GLY A N 1
ATOM 5739 C CA . GLY A 1 752 ? 29.276 -10.442 39.708 1.00 33.00 752 GLY A CA 1
ATOM 5740 C C . GLY A 1 752 ? 28.463 -10.536 40.994 1.00 33.00 752 GLY A C 1
ATOM 5741 O O . GLY A 1 752 ? 28.215 -9.524 41.640 1.00 33.00 752 GLY A O 1
ATOM 5742 N N . LEU A 1 753 ? 28.083 -11.757 41.368 1.00 28.84 753 LEU A N 1
ATOM 5743 C CA . LEU A 1 753 ? 28.539 -12.408 42.602 1.00 28.84 753 LEU A CA 1
ATOM 5744 C C . LEU A 1 753 ? 27.981 -13.843 42.610 1.00 28.84 753 LEU A C 1
ATOM 5746 O O . LEU A 1 753 ? 26.842 -14.081 43.000 1.00 28.84 753 LEU A O 1
ATOM 5750 N N . GLU A 1 754 ? 28.793 -14.795 42.156 1.00 33.94 754 GLU A N 1
ATOM 5751 C CA . GLU A 1 754 ? 28.732 -16.163 42.667 1.00 33.94 754 GLU A CA 1
ATOM 5752 C C . GLU A 1 754 ? 29.529 -16.190 43.975 1.00 33.94 754 GLU A C 1
ATOM 5754 O O . GLU A 1 754 ? 30.700 -15.808 43.974 1.00 33.94 754 GLU A O 1
ATOM 5759 N N . ALA A 1 755 ? 28.887 -16.594 45.073 1.00 31.48 755 ALA A N 1
ATOM 5760 C CA . ALA A 1 755 ? 29.465 -17.408 46.148 1.00 31.48 755 ALA A CA 1
ATOM 5761 C C . ALA A 1 755 ? 28.432 -17.605 47.272 1.00 31.48 755 ALA A C 1
ATOM 5763 O O . ALA A 1 755 ? 28.168 -16.676 48.038 1.00 31.48 755 ALA A O 1
ATOM 5764 N N . VAL A 1 756 ? 27.901 -18.833 47.334 1.00 31.56 756 VAL A N 1
ATOM 5765 C CA . VAL A 1 756 ? 27.609 -19.727 48.482 1.00 31.56 756 VAL A CA 1
ATOM 5766 C C . VAL A 1 756 ? 26.397 -20.587 48.152 1.00 31.56 756 VAL A C 1
ATOM 5768 O O . VAL A 1 756 ? 25.312 -20.014 47.913 1.00 31.56 756 VAL A O 1
#

Radius of gyration: 41.14 Å; chains: 1; bounding box: 123×138×99 Å

Foldseek 3Di:
DDDDDDDDPPPDFFPDWDWKWWDDPPNAETEIWIKGHHLQQKMWTHRCCPPCVPRIDMDGHALPKAKPVNDLVVLPAWDFHFYDDRPDPDPDVCSVVDDRGTATWRKMKIADPPVCVVVVGGMIIMTDSDSVVRSVVVVVNVVSSVVNNVVVVVPPPDPCVVVVVVVVVVVPPDDDDDDDDDDDDDDDDDDDDDDDDDDDDDDDDDDDDDDDDDDDDDDDDDDDDDDDDDDDDDDPDPDPPPPDDPPPFDWDFDDDDPNKTKTKTFLPRDPDPDPVCVVVSQLGIKMKTKDKFQAFLVLLVCLAPPQPHCQYLQFHFPDKDFQDWDQDPVSKIKTWIWGWAAFPDPLSAADAIEIFGKIWIWDDDPLKIKIWIWGDDDRPDPPVPCPQPQDPRYPDSDHFYKTKTWMWIWHADPPDGSVGGSMTMIMIMMRIARDDLCGPPHPNVVVCVVVCSNVRSNVRRSCSNVSSSVVRNLVPDPPPVVPVVDPPPPPPPDDDDDDDDDDDDDDDDDDDDDDDDDDDYDDDDDDDDDDDDDDDDDDDDDDDDDDDDDDDDDDDDDDDDDDDDDDDDDDDDDDDDDDDDDDDDDDDDPPPPPPPPPPQDPFPLVVLQVLAQDHCVVPVVQQPVPPFHPDFAQDPCCVPPVDTDTDDHDQWGFRYKHKDFDDPDDDDPCLVPRCSNVVRSALDKDKDWDWDDDVGIMIIIIITGDSDHLCVVPDQDPCNPPDPPVRDPVSVVSVCVVVVVPDPPPPPDDDDDDDD

InterPro domains:
  IPR001849 Pleckstrin homology domain [SM00233] (14-148)
  IPR009769 Protein ENHANCED DISEASE RESISTANCE 2, C-terminal [PF07059] (627-708)
  IPR023393 START-like domain superfamily [G3DSA:3.30.530.20] (234-445)
  IPR045096 Protein ENHANCED DISEASE RESISTANCE 2-like [PTHR12136] (74-708)